Protein AF-A0A0U4ZMV7-F1 (afdb_monomer_lite)

Structure (mmCIF, N/CA/C/O backbone):
data_AF-A0A0U4ZMV7-F1
#
_entry.id   AF-A0A0U4ZMV7-F1
#
loop_
_atom_site.group_PDB
_atom_site.id
_atom_site.type_symbol
_atom_site.label_atom_id
_atom_site.label_alt_id
_atom_site.label_comp_id
_atom_site.label_asym_id
_atom_site.label_entity_id
_atom_site.label_seq_id
_atom_site.pdbx_PDB_ins_code
_atom_site.Cartn_x
_atom_site.Cartn_y
_atom_site.Cartn_z
_atom_site.occupancy
_atom_site.B_iso_or_equiv
_atom_site.auth_seq_id
_atom_site.auth_comp_id
_atom_site.auth_asym_id
_atom_site.auth_atom_id
_atom_site.pdbx_PDB_model_num
ATOM 1 N N . MET A 1 1 ? 33.054 -9.377 -4.885 1.00 59.94 1 MET A N 1
ATOM 2 C CA . MET A 1 1 ? 32.950 -10.654 -5.635 1.00 59.94 1 MET A CA 1
ATOM 3 C C . MET A 1 1 ? 31.831 -10.619 -6.677 1.00 59.94 1 MET A C 1
ATOM 5 O O . MET A 1 1 ? 32.105 -11.011 -7.801 1.00 59.94 1 MET A O 1
ATOM 9 N N . ALA A 1 2 ? 30.635 -10.092 -6.369 1.00 64.12 2 ALA A N 1
ATOM 10 C CA . ALA A 1 2 ? 29.509 -10.010 -7.315 1.00 64.12 2 ALA A CA 1
ATOM 11 C C . ALA A 1 2 ? 29.848 -9.328 -8.661 1.00 64.12 2 ALA A C 1
ATOM 13 O O . ALA A 1 2 ? 29.592 -9.907 -9.713 1.00 64.12 2 ALA A O 1
ATOM 14 N N . GLY A 1 3 ? 30.519 -8.168 -8.651 1.00 66.25 3 GLY A N 1
ATOM 15 C CA . GLY A 1 3 ? 30.880 -7.457 -9.889 1.00 66.25 3 GLY A CA 1
ATOM 16 C C . GLY A 1 3 ? 31.747 -8.262 -10.871 1.00 66.25 3 GLY A C 1
ATOM 17 O O . GLY A 1 3 ? 31.598 -8.126 -12.083 1.00 66.25 3 GLY A O 1
ATOM 18 N N . THR A 1 4 ? 32.615 -9.154 -10.379 1.00 74.06 4 THR A N 1
ATOM 19 C CA . THR A 1 4 ? 33.436 -10.030 -11.236 1.00 74.06 4 THR A CA 1
ATOM 20 C C . THR A 1 4 ? 32.593 -11.108 -11.921 1.00 74.06 4 THR A C 1
ATOM 22 O O . THR A 1 4 ? 32.837 -11.422 -13.085 1.00 74.06 4 THR A O 1
ATOM 25 N N . GLU A 1 5 ? 31.588 -11.651 -11.230 1.00 72.38 5 GLU A N 1
ATOM 26 C CA . GLU A 1 5 ? 30.671 -12.642 -11.805 1.00 72.38 5 GLU A CA 1
ATOM 27 C C . GLU A 1 5 ? 29.707 -12.003 -12.814 1.00 72.38 5 GLU A C 1
ATOM 29 O O . GLU A 1 5 ? 29.521 -12.562 -13.893 1.00 72.38 5 GLU A O 1
ATOM 34 N N . ILE A 1 6 ? 29.194 -10.793 -12.544 1.00 68.62 6 ILE A N 1
ATOM 35 C CA . ILE A 1 6 ? 28.381 -10.023 -13.508 1.00 68.62 6 ILE A CA 1
ATOM 36 C C . ILE A 1 6 ? 29.187 -9.747 -14.782 1.00 68.62 6 ILE A C 1
ATOM 38 O O . ILE A 1 6 ? 28.717 -10.027 -15.884 1.00 68.62 6 ILE A O 1
ATOM 42 N N . ALA A 1 7 ? 30.433 -9.279 -14.649 1.00 72.62 7 ALA A N 1
ATOM 43 C CA . ALA A 1 7 ? 31.303 -9.019 -15.795 1.00 72.62 7 ALA A CA 1
ATOM 44 C C . ALA A 1 7 ? 31.595 -10.293 -16.612 1.00 72.62 7 ALA A C 1
ATOM 46 O O . ALA A 1 7 ? 31.612 -10.260 -17.845 1.00 72.62 7 ALA A O 1
ATOM 47 N N . ARG A 1 8 ? 31.794 -11.440 -15.945 1.00 76.38 8 ARG A N 1
ATOM 48 C CA . ARG A 1 8 ? 31.995 -12.733 -16.618 1.00 76.38 8 ARG A CA 1
ATOM 49 C C . ARG A 1 8 ? 30.725 -13.197 -17.338 1.00 76.38 8 ARG A C 1
ATOM 51 O O . ARG A 1 8 ? 30.817 -13.652 -18.480 1.00 76.38 8 ARG A O 1
ATOM 58 N N . ALA A 1 9 ? 29.561 -13.074 -16.700 1.00 71.50 9 ALA A N 1
ATOM 59 C CA . ALA A 1 9 ? 28.270 -13.408 -17.295 1.00 71.50 9 ALA A CA 1
ATOM 60 C C . ALA A 1 9 ? 27.983 -12.531 -18.523 1.00 71.50 9 ALA A C 1
ATOM 62 O O . ALA A 1 9 ? 27.659 -13.065 -19.582 1.00 71.50 9 ALA A O 1
ATOM 63 N N . GLN A 1 10 ? 28.226 -11.220 -18.427 1.00 72.00 10 GLN A N 1
ATOM 64 C CA . GLN A 1 10 ? 28.140 -10.272 -19.541 1.00 72.00 10 GLN A CA 1
ATOM 65 C C . GLN A 1 10 ? 29.028 -10.692 -20.717 1.00 72.00 10 GLN A C 1
ATOM 67 O O . GLN A 1 10 ? 28.546 -10.785 -21.843 1.00 72.00 10 GLN A O 1
ATOM 72 N N . GLN A 1 11 ? 30.308 -10.998 -20.477 1.00 77.38 11 GLN A N 1
ATOM 73 C CA . GLN A 1 11 ? 31.215 -11.440 -21.544 1.00 77.38 11 GLN A CA 1
ATOM 74 C C . GLN A 1 11 ? 30.748 -12.738 -22.209 1.00 77.38 11 GLN A C 1
ATOM 76 O O . GLN A 1 11 ? 30.879 -12.886 -23.423 1.00 77.38 11 GLN A O 1
ATOM 81 N N . LYS A 1 12 ? 30.218 -13.685 -21.428 1.00 80.06 12 LYS A N 1
ATOM 82 C CA . LYS A 1 12 ? 29.714 -14.955 -21.956 1.00 80.06 12 LYS A CA 1
ATOM 83 C C . LYS A 1 12 ? 28.449 -14.750 -22.793 1.00 80.06 12 LYS A C 1
ATOM 85 O O . LYS A 1 12 ? 28.401 -15.254 -23.908 1.00 80.06 12 LYS A O 1
ATOM 90 N N . LEU A 1 13 ? 27.476 -13.989 -22.290 1.00 74.69 13 LEU A N 1
ATOM 91 C CA . LEU A 1 13 ? 26.235 -13.675 -23.004 1.00 74.69 13 LEU A CA 1
ATOM 92 C C . LEU A 1 13 ? 26.505 -12.919 -24.306 1.00 74.69 13 LEU A C 1
ATOM 94 O O . LEU A 1 13 ? 26.004 -13.312 -25.354 1.00 74.69 13 LEU A O 1
ATOM 98 N N . LEU A 1 14 ? 27.362 -11.895 -24.268 1.00 71.00 14 LEU A N 1
ATOM 99 C CA . LEU A 1 14 ? 27.742 -11.148 -25.469 1.00 71.00 14 LEU A CA 1
ATOM 100 C C . LEU A 1 14 ? 28.413 -12.043 -26.514 1.00 71.00 14 LEU A C 1
ATOM 102 O O . LEU A 1 14 ? 28.106 -11.922 -27.693 1.00 71.00 14 LEU A O 1
ATOM 106 N N . ARG A 1 15 ? 29.290 -12.972 -26.105 1.00 77.19 15 ARG A N 1
ATOM 107 C CA . ARG A 1 15 ? 29.896 -13.935 -27.041 1.00 77.19 15 ARG A CA 1
ATOM 108 C C . ARG A 1 15 ? 28.858 -14.851 -27.681 1.00 77.19 15 ARG A C 1
ATOM 110 O O . ARG A 1 15 ? 28.938 -15.067 -28.883 1.00 77.19 15 ARG A O 1
ATOM 117 N N . LEU A 1 16 ? 27.894 -15.353 -26.907 1.00 76.31 16 LEU A N 1
ATOM 118 C CA . LEU A 1 16 ? 26.813 -16.188 -27.441 1.00 76.31 16 LEU A CA 1
ATOM 119 C C . LEU A 1 16 ? 25.993 -15.426 -28.493 1.00 76.31 16 LEU A C 1
ATOM 121 O O . LEU A 1 16 ? 25.745 -15.961 -29.571 1.00 76.31 16 LEU A O 1
ATOM 125 N N . PHE A 1 17 ? 25.663 -14.156 -28.236 1.00 70.12 17 PHE A N 1
ATOM 126 C CA . PHE A 1 17 ? 24.974 -13.307 -29.214 1.00 70.12 17 PHE A CA 1
ATOM 127 C C . PHE A 1 17 ? 25.817 -13.004 -30.451 1.00 70.12 17 PHE A C 1
ATOM 129 O O . PHE A 1 17 ? 25.339 -13.152 -31.572 1.00 70.12 17 PHE A O 1
ATOM 136 N N . MET A 1 18 ? 27.083 -12.619 -30.270 1.00 70.44 18 MET A N 1
ATOM 137 C CA . MET A 1 18 ? 27.986 -12.320 -31.386 1.00 70.44 18 MET A CA 1
ATOM 138 C C . MET A 1 18 ? 28.230 -13.536 -32.286 1.00 70.44 18 MET A C 1
ATOM 140 O O . MET A 1 18 ? 28.420 -13.373 -33.490 1.00 70.44 18 MET A O 1
ATOM 144 N N . ASN A 1 19 ? 28.210 -14.743 -31.720 1.00 77.31 19 ASN A N 1
ATOM 145 C CA . ASN A 1 19 ? 28.354 -15.986 -32.471 1.00 77.31 19 ASN A CA 1
ATOM 146 C C . ASN A 1 19 ? 27.047 -16.444 -33.146 1.00 77.31 19 ASN A C 1
ATOM 148 O O . ASN A 1 19 ? 27.062 -17.441 -33.866 1.00 77.31 19 ASN A O 1
ATOM 152 N N . GLY A 1 20 ? 25.920 -15.759 -32.911 1.00 65.62 20 GLY A N 1
ATOM 153 C CA . GLY A 1 20 ? 24.594 -16.199 -33.358 1.00 65.62 20 GLY A CA 1
ATOM 154 C C . GLY A 1 20 ? 24.108 -17.479 -32.668 1.00 65.62 20 GLY A C 1
ATOM 155 O O . GLY A 1 20 ? 23.218 -18.149 -33.182 1.00 65.62 20 GLY A O 1
ATOM 156 N N . GLU A 1 21 ? 24.709 -17.837 -31.529 1.00 72.06 21 GLU A N 1
ATOM 157 C CA . GLU A 1 21 ? 24.388 -19.033 -30.738 1.00 72.06 21 GLU A CA 1
ATOM 158 C C . GLU A 1 21 ? 23.229 -18.797 -29.754 1.00 72.06 21 GLU A C 1
ATOM 160 O O . GLU A 1 21 ? 22.697 -19.755 -29.200 1.00 72.06 21 GLU A O 1
ATOM 165 N N . GLY A 1 22 ? 22.833 -17.538 -29.544 1.00 65.19 22 GLY A N 1
ATOM 166 C CA . GLY A 1 22 ? 21.547 -17.162 -28.958 1.00 65.19 22 GLY A CA 1
ATOM 167 C C . GLY A 1 22 ? 20.811 -16.257 -29.937 1.00 65.19 22 GLY A C 1
ATOM 168 O O . GLY A 1 22 ? 21.339 -15.210 -30.322 1.00 65.19 22 GLY A O 1
ATOM 169 N N . ALA A 1 23 ? 19.624 -16.656 -30.386 1.00 61.84 23 ALA A N 1
ATOM 170 C CA . ALA A 1 23 ? 18.818 -15.792 -31.230 1.00 61.84 23 ALA A CA 1
ATOM 171 C C . ALA A 1 23 ? 18.223 -14.667 -30.375 1.00 61.84 23 ALA A C 1
ATOM 173 O O . ALA A 1 23 ? 17.759 -14.872 -29.259 1.00 61.84 23 ALA A O 1
ATOM 174 N N . TYR A 1 24 ? 18.162 -13.464 -30.939 1.00 62.97 24 TYR A N 1
ATOM 175 C CA . TYR A 1 24 ? 17.459 -12.307 -30.370 1.00 62.97 24 TYR A CA 1
ATOM 176 C C . TYR A 1 24 ? 15.945 -12.548 -30.165 1.00 62.97 24 TYR A C 1
ATOM 178 O O . TYR A 1 24 ? 15.270 -11.714 -29.569 1.00 62.97 24 TYR A O 1
ATOM 186 N N . LEU A 1 25 ? 15.423 -13.677 -30.664 1.00 65.75 25 LEU A N 1
ATOM 187 C CA . LEU A 1 25 ? 14.038 -14.145 -30.535 1.00 65.75 25 LEU A CA 1
ATOM 188 C C . LEU A 1 25 ? 13.902 -15.381 -29.638 1.00 65.75 25 LEU A C 1
ATOM 190 O O . LEU A 1 25 ? 12.805 -15.932 -29.544 1.00 65.75 25 LEU A O 1
ATOM 194 N N . ASP A 1 26 ? 14.995 -15.866 -29.043 1.00 75.56 26 ASP A N 1
ATOM 195 C CA . ASP A 1 26 ? 14.918 -17.026 -28.167 1.00 75.56 26 ASP A CA 1
ATOM 196 C C . ASP A 1 26 ? 14.161 -16.641 -26.896 1.00 75.56 26 ASP A C 1
ATOM 198 O O . ASP A 1 26 ? 14.609 -15.818 -26.093 1.00 75.56 26 ASP A O 1
ATOM 202 N N . ASN A 1 27 ? 13.005 -17.274 -26.732 1.00 82.94 27 ASN A N 1
ATOM 203 C CA . ASN A 1 27 ? 12.172 -17.165 -25.550 1.00 82.94 27 ASN A CA 1
ATOM 204 C C . ASN A 1 27 ? 12.283 -18.456 -24.742 1.00 82.94 27 ASN A C 1
ATOM 206 O O . ASN A 1 27 ? 12.289 -19.561 -25.292 1.00 82.94 27 ASN A O 1
ATOM 210 N N . LEU A 1 28 ? 12.333 -18.319 -23.420 1.00 85.94 28 LEU A N 1
ATOM 211 C CA . LEU A 1 28 ? 12.165 -19.442 -22.506 1.00 85.94 28 LEU A CA 1
ATOM 212 C C . LEU A 1 28 ? 10.735 -20.014 -22.611 1.00 85.94 28 LEU A C 1
ATOM 214 O O . LEU A 1 28 ? 9.844 -19.355 -23.154 1.00 85.94 28 LEU A O 1
ATOM 218 N N . PRO A 1 29 ? 10.466 -21.228 -22.085 1.00 86.88 29 PRO A N 1
ATOM 219 C CA . PRO A 1 29 ? 9.129 -21.829 -22.137 1.00 86.88 29 PRO A CA 1
ATOM 220 C C . PRO A 1 29 ? 8.013 -20.971 -21.520 1.00 86.88 29 PRO A C 1
ATOM 222 O O . PRO A 1 29 ? 6.856 -21.114 -21.901 1.00 86.88 29 PRO A O 1
ATOM 225 N N . ASP A 1 30 ? 8.350 -20.080 -20.585 1.00 85.75 30 ASP A N 1
ATOM 226 C CA . ASP A 1 30 ? 7.432 -19.123 -19.961 1.00 85.75 30 ASP A CA 1
ATOM 227 C C . ASP A 1 30 ? 7.349 -17.780 -20.715 1.00 85.75 30 ASP A C 1
ATOM 229 O O . ASP A 1 30 ? 6.777 -16.811 -20.214 1.00 85.75 30 ASP A O 1
ATOM 233 N N . GLY A 1 31 ? 7.910 -17.704 -21.920 1.00 90.38 31 GLY A N 1
ATOM 234 C CA . GLY A 1 31 ? 7.920 -16.511 -22.759 1.00 90.38 31 GLY A CA 1
ATOM 235 C C . GLY A 1 31 ? 8.938 -15.449 -22.344 1.00 90.38 31 GLY A C 1
ATOM 236 O O . GLY A 1 31 ? 8.977 -14.402 -22.983 1.00 90.38 31 GLY A O 1
ATOM 237 N N . ASN A 1 32 ? 9.758 -15.670 -21.309 1.00 90.94 32 ASN A N 1
ATOM 238 C CA . ASN A 1 32 ? 10.789 -14.699 -20.954 1.00 90.94 32 ASN A CA 1
ATOM 239 C C . ASN A 1 32 ? 11.847 -14.601 -22.053 1.00 90.94 32 ASN A C 1
ATOM 241 O O . ASN A 1 32 ? 12.420 -15.602 -22.488 1.00 90.94 32 ASN A O 1
ATOM 245 N N . THR A 1 33 ? 12.147 -13.367 -22.434 1.00 91.19 33 THR A N 1
ATOM 246 C CA . THR A 1 33 ? 13.313 -13.027 -23.254 1.00 91.19 33 THR A CA 1
ATOM 247 C C . THR A 1 33 ? 14.563 -12.932 -22.382 1.00 91.19 33 THR A C 1
ATOM 249 O O . THR A 1 33 ? 14.485 -12.858 -21.151 1.00 91.19 33 THR A O 1
ATOM 252 N N . ILE A 1 34 ? 15.738 -12.813 -23.001 1.00 88.88 34 ILE A N 1
ATOM 253 C CA . ILE A 1 34 ? 16.963 -12.555 -22.237 1.00 88.88 34 ILE A CA 1
ATOM 254 C C . ILE A 1 34 ? 16.915 -11.245 -21.435 1.00 88.88 34 ILE A C 1
ATOM 256 O O . ILE A 1 34 ? 17.522 -11.168 -20.370 1.00 88.88 34 ILE A O 1
ATOM 260 N N . LEU A 1 35 ? 16.194 -10.221 -21.914 1.00 91.69 35 LEU A N 1
ATOM 261 C CA . LEU A 1 35 ? 16.060 -8.956 -21.189 1.00 91.69 35 LEU A CA 1
ATOM 262 C C . LEU A 1 35 ? 15.261 -9.150 -19.898 1.00 91.69 35 LEU A C 1
ATOM 264 O O . LEU A 1 35 ? 15.650 -8.593 -18.877 1.00 91.69 35 LEU A O 1
ATOM 268 N N . HIS A 1 36 ? 14.224 -9.996 -19.906 1.00 92.69 36 HIS A N 1
ATOM 269 C CA . HIS A 1 36 ? 13.505 -10.354 -18.680 1.00 92.69 36 HIS A CA 1
ATOM 270 C C . HIS A 1 36 ? 14.443 -11.016 -17.669 1.00 92.69 36 HIS A C 1
ATOM 272 O O . HIS A 1 36 ? 14.460 -10.639 -16.501 1.00 92.69 36 HIS A O 1
ATOM 278 N N . GLU A 1 37 ? 15.259 -11.972 -18.117 1.00 89.94 37 GLU A N 1
ATOM 279 C CA . GLU A 1 37 ? 16.184 -12.686 -17.234 1.00 89.94 37 GLU A CA 1
ATOM 280 C C . GLU A 1 37 ? 17.283 -11.770 -16.680 1.00 89.94 37 GLU A C 1
ATOM 282 O O . GLU A 1 37 ? 17.572 -11.814 -15.486 1.00 89.94 37 GLU A O 1
ATOM 287 N N . ILE A 1 38 ? 17.856 -10.890 -17.510 1.00 89.44 38 ILE A N 1
ATOM 288 C CA . ILE A 1 38 ? 18.856 -9.910 -17.062 1.00 89.44 38 ILE A CA 1
ATOM 289 C C . ILE A 1 38 ? 18.246 -8.930 -16.055 1.00 89.44 38 ILE A C 1
ATOM 291 O O . ILE A 1 38 ? 18.909 -8.608 -15.067 1.00 89.44 38 ILE A O 1
ATOM 295 N N . VAL A 1 39 ? 17.006 -8.477 -16.274 1.00 90.44 39 VAL A N 1
ATOM 296 C CA . VAL A 1 39 ? 16.291 -7.620 -15.317 1.00 90.4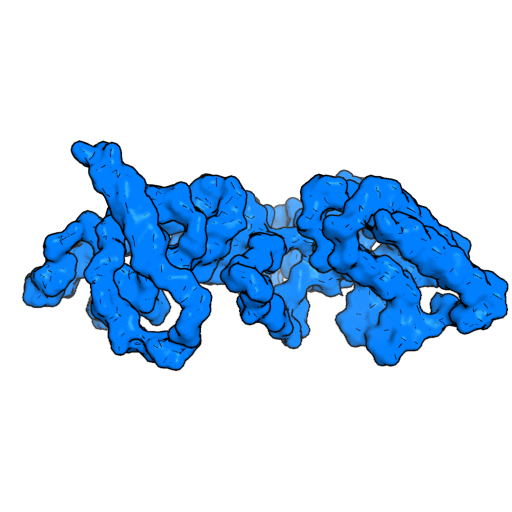4 39 VAL A CA 1
ATOM 297 C C . VAL A 1 39 ? 16.061 -8.358 -13.992 1.00 90.44 39 VAL A C 1
ATOM 299 O O . VAL A 1 39 ? 16.364 -7.827 -12.925 1.00 90.44 39 VAL A O 1
ATOM 302 N N . ARG A 1 40 ? 15.624 -9.624 -14.032 1.00 87.44 40 ARG A N 1
ATOM 303 C CA . ARG A 1 40 ? 15.393 -10.437 -12.822 1.00 87.44 40 ARG A CA 1
ATOM 304 C C . ARG A 1 40 ? 16.626 -10.614 -11.949 1.00 87.44 40 ARG A C 1
ATOM 306 O O . ARG A 1 40 ? 16.481 -10.837 -10.749 1.00 87.44 40 ARG A O 1
ATOM 313 N N . TRP A 1 41 ? 17.835 -10.486 -12.496 1.00 86.31 41 TRP A N 1
ATOM 314 C CA . TRP A 1 41 ? 19.060 -10.549 -11.693 1.00 86.31 41 TRP A CA 1
ATOM 315 C C . TRP A 1 41 ? 19.132 -9.463 -10.611 1.00 86.31 41 TRP A C 1
ATOM 317 O O . TRP A 1 41 ? 19.898 -9.628 -9.659 1.00 86.31 41 TRP A O 1
ATOM 327 N N . GLN A 1 42 ? 18.295 -8.420 -10.687 1.00 82.81 42 GLN A N 1
ATOM 328 C CA . GLN A 1 42 ? 18.107 -7.436 -9.620 1.00 82.81 42 GLN A CA 1
ATOM 329 C C . GLN A 1 42 ? 17.717 -8.068 -8.272 1.00 82.81 42 GLN A C 1
ATOM 331 O O . GLN A 1 42 ? 18.031 -7.499 -7.229 1.00 82.81 42 GLN A O 1
ATOM 336 N N . VAL A 1 43 ? 17.139 -9.276 -8.241 1.00 75.94 43 VAL A N 1
ATOM 337 C CA . VAL A 1 43 ? 16.889 -10.016 -6.986 1.00 75.94 43 VAL A CA 1
ATOM 338 C C . VAL A 1 43 ? 18.161 -10.203 -6.144 1.00 75.94 43 VAL A C 1
ATOM 340 O O . VAL A 1 43 ? 18.121 -10.224 -4.913 1.00 75.94 43 VAL A O 1
ATOM 343 N N . TYR A 1 44 ? 19.324 -10.274 -6.795 1.00 79.50 44 TYR A N 1
ATOM 344 C CA . TYR A 1 44 ? 20.626 -10.437 -6.146 1.00 79.50 44 TYR A CA 1
ATOM 345 C C . TYR A 1 44 ? 21.307 -9.101 -5.813 1.00 79.50 44 TYR A C 1
ATOM 347 O O . TYR A 1 44 ? 22.443 -9.088 -5.332 1.00 79.50 44 TYR A O 1
ATOM 355 N N . SER A 1 45 ? 20.634 -7.975 -6.060 1.00 76.50 45 SER A N 1
ATOM 356 C CA . SER A 1 45 ? 21.234 -6.640 -5.992 1.00 76.50 45 SER A CA 1
ATOM 357 C C . SER A 1 45 ? 21.543 -6.140 -4.579 1.00 76.50 45 SER A C 1
ATOM 359 O O . SER A 1 45 ? 22.403 -5.279 -4.390 1.00 76.50 45 SER A O 1
ATOM 361 N N . HIS A 1 46 ? 20.949 -6.754 -3.558 1.00 71.81 46 HIS A N 1
ATOM 362 C CA . HIS A 1 46 ? 21.303 -6.522 -2.157 1.00 71.81 46 HIS A CA 1
ATOM 363 C C . HIS A 1 46 ? 22.765 -6.900 -1.827 1.00 71.81 46 HIS A C 1
ATOM 365 O O . HIS A 1 46 ? 23.301 -6.478 -0.806 1.00 71.81 46 HIS A O 1
ATOM 371 N N . HIS A 1 47 ? 23.439 -7.667 -2.693 1.00 78.12 47 HIS A N 1
ATOM 372 C CA . HIS A 1 47 ? 24.871 -7.978 -2.593 1.00 78.12 47 HIS A CA 1
ATOM 373 C C . HIS A 1 47 ? 25.763 -7.117 -3.500 1.00 78.12 47 HIS A C 1
ATOM 375 O O . HIS A 1 47 ? 26.976 -7.343 -3.575 1.00 78.12 47 HIS A O 1
ATOM 381 N N . TRP A 1 48 ? 25.176 -6.191 -4.255 1.00 82.06 48 TRP A N 1
ATOM 382 C CA . TRP A 1 48 ? 25.881 -5.407 -5.259 1.00 82.06 48 TRP A CA 1
ATOM 383 C C . TRP A 1 48 ? 26.411 -4.110 -4.658 1.00 82.06 48 TRP A C 1
ATOM 385 O O . TRP A 1 48 ? 25.719 -3.404 -3.929 1.00 82.06 48 TRP A O 1
ATOM 395 N N . ASP A 1 49 ? 27.655 -3.785 -5.000 1.00 85.62 49 ASP A N 1
ATOM 396 C CA . ASP A 1 49 ? 28.220 -2.459 -4.766 1.00 85.62 49 ASP A CA 1
ATOM 397 C C . ASP A 1 49 ? 27.826 -1.491 -5.897 1.00 85.62 49 ASP A C 1
ATOM 399 O O . ASP A 1 49 ? 27.284 -1.892 -6.932 1.00 85.62 49 ASP A O 1
ATOM 403 N N . ASN A 1 50 ? 28.128 -0.201 -5.731 1.00 85.25 50 ASN A N 1
ATOM 404 C CA . ASN A 1 50 ? 27.821 0.822 -6.741 1.00 85.25 50 ASN A CA 1
ATOM 405 C C . ASN A 1 50 ? 28.419 0.491 -8.122 1.00 85.25 50 ASN A C 1
ATOM 407 O O . ASN A 1 50 ? 27.801 0.759 -9.150 1.00 85.25 50 ASN A O 1
ATOM 411 N N . ASN A 1 51 ? 29.602 -0.131 -8.162 1.00 87.81 51 ASN A N 1
ATOM 412 C CA . ASN A 1 51 ? 30.239 -0.533 -9.417 1.00 87.81 51 ASN A CA 1
ATOM 413 C C . ASN A 1 51 ? 29.454 -1.646 -10.121 1.00 87.81 51 ASN A C 1
ATOM 415 O O . ASN A 1 51 ? 29.321 -1.629 -11.342 1.00 87.81 51 ASN A O 1
ATOM 419 N N . SER A 1 52 ? 28.915 -2.599 -9.364 1.00 87.62 52 SER A N 1
ATOM 420 C CA . SER A 1 52 ? 28.095 -3.693 -9.887 1.00 87.62 52 SER A CA 1
ATOM 421 C C . SER A 1 52 ? 26.814 -3.164 -10.543 1.00 87.62 52 SER A C 1
ATOM 423 O O . SER A 1 52 ? 26.457 -3.634 -11.620 1.00 87.62 52 SER A O 1
ATOM 425 N N . TRP A 1 53 ? 26.193 -2.124 -9.977 1.00 86.88 53 TRP A N 1
ATOM 426 C CA . TRP A 1 53 ? 25.049 -1.433 -10.588 1.00 86.88 53 TRP A CA 1
ATOM 427 C C . TRP A 1 53 ? 25.394 -0.738 -11.905 1.00 86.88 53 TRP A C 1
ATOM 429 O O . TRP A 1 53 ? 24.663 -0.873 -12.886 1.00 86.88 53 TRP A O 1
ATOM 439 N N . VAL A 1 54 ? 26.533 -0.042 -11.960 1.00 89.31 54 VAL A N 1
ATOM 440 C CA . VAL A 1 54 ? 27.020 0.591 -13.198 1.00 89.31 54 VAL A CA 1
ATOM 441 C C . VAL A 1 54 ? 27.274 -0.458 -14.283 1.00 89.31 54 VAL A C 1
ATOM 443 O O . VAL A 1 54 ? 26.876 -0.264 -15.433 1.00 89.31 54 VAL A O 1
ATOM 446 N N . LEU A 1 55 ? 27.899 -1.583 -13.925 1.00 88.75 55 LEU A N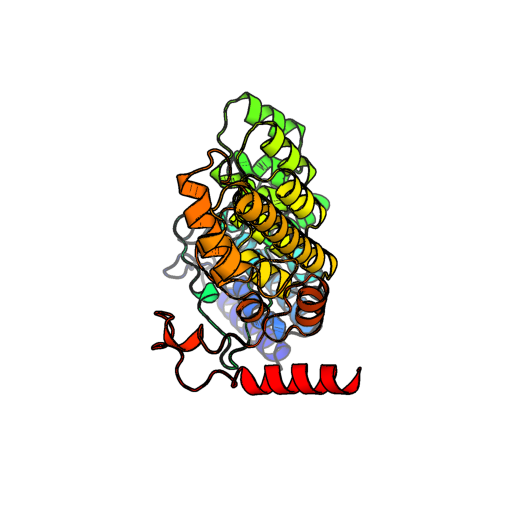 1
ATOM 447 C CA . LEU A 1 55 ? 28.141 -2.693 -14.850 1.00 88.75 55 LEU A CA 1
ATOM 448 C C . LEU A 1 55 ? 26.833 -3.324 -15.337 1.00 88.75 55 LEU A C 1
ATOM 450 O O . LEU A 1 55 ? 26.697 -3.586 -16.530 1.00 88.75 55 LEU A O 1
ATOM 454 N N . TRP A 1 56 ? 25.867 -3.532 -14.442 1.00 89.06 56 TRP A N 1
ATOM 455 C CA . TRP A 1 56 ? 24.571 -4.111 -14.785 1.00 89.06 56 TRP A CA 1
ATOM 456 C C . TRP A 1 56 ? 23.761 -3.209 -15.724 1.00 89.06 56 TRP A C 1
ATOM 458 O O . TRP A 1 56 ? 23.324 -3.664 -16.781 1.00 89.06 56 TRP A O 1
ATOM 468 N N . ARG A 1 57 ? 23.668 -1.906 -15.428 1.00 92.00 57 ARG A N 1
ATOM 469 C CA . ARG A 1 57 ? 23.083 -0.925 -16.356 1.00 92.00 57 ARG A CA 1
ATOM 470 C C . ARG A 1 57 ? 23.804 -0.931 -17.707 1.00 92.00 57 ARG A C 1
ATOM 472 O O . ARG A 1 57 ? 23.164 -0.916 -18.755 1.00 92.00 57 ARG A O 1
ATOM 479 N N . GLY A 1 58 ? 25.139 -0.983 -17.700 1.00 91.94 58 GLY A N 1
ATOM 480 C CA . GLY A 1 58 ? 25.948 -1.054 -18.920 1.00 91.94 58 GLY A CA 1
ATOM 481 C C . GLY A 1 58 ? 25.673 -2.308 -19.757 1.00 91.94 58 GLY A C 1
ATOM 482 O O . GLY A 1 58 ? 25.611 -2.226 -20.986 1.00 91.94 58 GLY A O 1
ATOM 483 N N . LEU A 1 59 ? 25.457 -3.456 -19.108 1.00 89.69 59 LEU A N 1
ATOM 484 C CA . LEU A 1 59 ? 25.025 -4.693 -19.759 1.00 89.69 59 LEU A CA 1
ATOM 485 C C . LEU A 1 59 ? 23.668 -4.501 -20.448 1.00 89.69 59 LEU A C 1
ATOM 487 O O . LEU A 1 59 ? 23.567 -4.804 -21.633 1.00 89.69 59 LEU A O 1
ATOM 491 N N . ILE A 1 60 ? 22.667 -3.953 -19.752 1.00 91.88 60 ILE A N 1
ATOM 492 C CA . ILE A 1 60 ? 21.332 -3.702 -20.324 1.00 91.88 60 ILE A CA 1
ATOM 493 C C . ILE A 1 60 ? 21.426 -2.776 -21.539 1.00 91.88 60 ILE A C 1
ATOM 495 O O . ILE A 1 60 ? 20.943 -3.136 -22.609 1.00 91.88 60 ILE A O 1
ATOM 499 N N . LYS A 1 61 ? 22.141 -1.648 -21.433 1.00 93.81 61 LYS A N 1
ATOM 500 C CA . LYS A 1 61 ? 22.360 -0.742 -22.576 1.00 93.81 61 LYS A CA 1
ATOM 501 C C . LYS A 1 61 ? 22.998 -1.441 -23.768 1.00 93.81 61 LYS A C 1
ATOM 503 O O . LYS A 1 61 ? 22.597 -1.206 -24.901 1.00 93.81 61 LYS A O 1
ATOM 508 N N . THR A 1 62 ? 23.984 -2.300 -23.517 1.00 90.19 62 THR A N 1
ATOM 509 C CA . THR A 1 62 ? 24.631 -3.063 -24.589 1.00 90.19 62 THR A CA 1
ATOM 510 C C . THR A 1 62 ? 23.628 -4.005 -25.257 1.00 90.19 62 THR A C 1
ATOM 512 O O . THR A 1 62 ? 23.596 -4.085 -26.478 1.00 90.19 62 THR A O 1
ATOM 515 N N . MET A 1 63 ? 22.782 -4.685 -24.478 1.00 88.25 63 MET A N 1
ATOM 516 C CA . MET A 1 63 ? 21.752 -5.587 -25.003 1.00 88.25 63 MET A CA 1
ATOM 517 C C . MET A 1 63 ? 20.724 -4.846 -25.867 1.00 88.25 63 MET A C 1
ATOM 519 O O . MET A 1 63 ? 20.446 -5.278 -26.985 1.00 88.25 63 MET A O 1
ATOM 523 N N . LEU A 1 64 ? 20.240 -3.692 -25.408 1.00 91.50 64 LEU A N 1
ATOM 524 C CA . LEU A 1 64 ? 19.354 -2.816 -26.182 1.00 91.50 64 LEU A CA 1
ATOM 525 C C . LEU A 1 64 ? 20.009 -2.390 -27.510 1.00 91.50 64 LEU A C 1
ATOM 527 O O . LEU A 1 64 ? 19.465 -2.613 -28.588 1.00 91.50 64 LEU A O 1
ATOM 531 N N . GLN A 1 65 ? 21.269 -1.941 -27.466 1.00 90.50 65 GLN A N 1
ATOM 532 C CA . GLN A 1 65 ? 22.042 -1.560 -28.660 1.00 90.50 65 GLN A CA 1
ATOM 533 C C . GLN A 1 65 ? 22.274 -2.705 -29.658 1.00 90.50 65 GLN A C 1
ATOM 535 O O . GLN A 1 65 ? 22.510 -2.445 -30.839 1.00 90.50 65 GLN A O 1
ATOM 540 N N . THR A 1 66 ? 22.220 -3.967 -29.217 1.00 85.25 66 THR A N 1
ATOM 541 C CA . THR A 1 66 ? 22.295 -5.134 -30.115 1.00 85.25 66 THR A CA 1
ATOM 542 C C . THR A 1 66 ? 20.975 -5.451 -30.827 1.00 85.25 66 THR A C 1
ATOM 544 O O . THR A 1 66 ? 20.943 -6.357 -31.657 1.00 85.25 66 THR A O 1
ATOM 547 N N . GLY A 1 67 ? 19.907 -4.694 -30.552 1.00 85.94 67 GLY A N 1
ATOM 548 C CA . GLY A 1 67 ? 18.594 -4.839 -31.183 1.00 85.94 67 GLY A CA 1
ATOM 549 C C . GLY A 1 67 ? 17.631 -5.765 -30.437 1.00 85.94 67 GLY A C 1
ATOM 550 O O . GLY A 1 67 ? 16.628 -6.185 -31.015 1.00 85.94 67 GLY A O 1
ATOM 551 N N . LEU A 1 68 ? 17.919 -6.109 -29.177 1.00 88.38 68 LEU A N 1
ATOM 552 C CA . LEU A 1 68 ? 16.966 -6.829 -28.332 1.00 88.38 68 LEU A CA 1
ATOM 553 C C . LEU A 1 68 ? 15.805 -5.908 -27.976 1.00 88.38 68 LEU A C 1
ATOM 555 O O . LEU A 1 68 ? 16.015 -4.828 -27.436 1.00 88.38 68 LEU A O 1
ATOM 559 N N . SER A 1 69 ? 14.583 -6.356 -28.250 1.00 90.19 69 SER A N 1
ATOM 560 C CA . SER A 1 69 ? 13.414 -5.508 -28.056 1.00 90.19 69 SER A CA 1
ATOM 561 C C . SER A 1 69 ? 12.924 -5.524 -26.601 1.00 90.19 69 SER A C 1
ATOM 563 O O . SER A 1 69 ? 12.597 -6.600 -26.087 1.00 90.19 69 SER A O 1
ATOM 565 N N . PRO A 1 70 ? 12.811 -4.358 -25.939 1.00 93.50 70 PRO A N 1
ATOM 566 C CA . PRO A 1 70 ? 12.264 -4.250 -24.585 1.00 93.50 70 PRO A CA 1
ATOM 567 C C . PRO A 1 70 ? 10.726 -4.277 -24.536 1.00 93.50 70 PRO A C 1
ATOM 569 O O . PRO A 1 70 ? 10.158 -4.177 -23.455 1.00 93.50 70 PRO A O 1
ATOM 572 N N . ASN A 1 71 ? 10.036 -4.398 -25.675 1.00 93.19 71 ASN A N 1
ATOM 573 C CA . ASN A 1 71 ? 8.570 -4.349 -25.745 1.00 93.19 71 ASN A CA 1
ATOM 574 C C . ASN A 1 71 ? 7.888 -5.725 -25.705 1.00 93.19 71 ASN A C 1
ATOM 576 O O . ASN A 1 71 ? 6.664 -5.812 -25.764 1.00 93.19 71 ASN A O 1
ATOM 580 N N . GLN A 1 72 ? 8.660 -6.810 -25.665 1.00 92.44 72 GLN A N 1
ATOM 581 C CA . GLN A 1 72 ? 8.087 -8.148 -25.663 1.00 92.44 72 GLN A CA 1
ATOM 582 C C . GLN A 1 72 ? 7.530 -8.479 -24.283 1.00 92.44 72 GLN A C 1
ATOM 584 O O . GLN A 1 72 ? 8.200 -8.264 -23.276 1.00 92.44 72 GLN A O 1
ATOM 589 N N . THR A 1 73 ? 6.330 -9.049 -24.252 1.00 94.25 73 THR A N 1
ATOM 590 C CA . THR A 1 73 ? 5.720 -9.575 -23.032 1.00 94.25 73 THR A CA 1
ATOM 591 C C . THR A 1 73 ? 5.991 -11.068 -22.890 1.00 94.25 73 THR A C 1
ATOM 593 O O . THR A 1 73 ? 5.883 -11.811 -23.870 1.00 94.25 73 THR A O 1
ATOM 596 N N . ASN A 1 74 ? 6.254 -11.532 -21.671 1.00 93.00 74 ASN A N 1
ATOM 597 C CA . ASN A 1 74 ? 6.292 -12.963 -21.367 1.00 93.00 74 ASN A CA 1
ATOM 598 C C . ASN A 1 74 ? 4.880 -13.592 -21.309 1.00 93.00 74 ASN A C 1
ATOM 600 O O . ASN A 1 74 ? 3.871 -12.927 -21.548 1.00 93.00 74 ASN A O 1
ATOM 604 N N . SER A 1 75 ? 4.781 -14.883 -20.967 1.00 91.69 75 SER A N 1
ATOM 605 C CA . SER A 1 75 ? 3.487 -15.590 -20.872 1.00 91.69 75 SER A CA 1
ATOM 606 C C . SER A 1 75 ? 2.549 -15.050 -19.784 1.00 91.69 75 SER A C 1
ATOM 608 O O . SER A 1 75 ? 1.348 -15.316 -19.827 1.00 91.69 75 SER A O 1
ATOM 610 N N . TYR A 1 76 ? 3.070 -14.259 -18.843 1.00 89.12 76 TYR A N 1
ATOM 611 C CA . TYR A 1 76 ? 2.284 -13.568 -17.820 1.00 89.12 76 TYR A CA 1
ATOM 612 C C . TYR A 1 76 ? 1.810 -12.180 -18.279 1.00 89.12 76 TYR A C 1
ATOM 614 O O . TYR A 1 76 ? 1.034 -11.536 -17.573 1.00 89.12 76 TYR A O 1
ATOM 622 N N . GLY A 1 77 ? 2.240 -11.719 -19.456 1.00 91.06 77 GLY A N 1
ATOM 623 C CA . GLY A 1 77 ? 1.948 -10.383 -19.968 1.00 91.06 77 GLY A CA 1
ATOM 624 C C . GLY A 1 77 ? 2.855 -9.288 -19.402 1.00 91.06 77 GLY A C 1
ATOM 625 O O . GLY A 1 77 ? 2.539 -8.123 -19.588 1.00 91.06 77 GLY A O 1
ATOM 626 N N . ALA A 1 78 ? 3.942 -9.639 -18.706 1.00 91.75 78 ALA A N 1
ATOM 627 C CA . ALA A 1 78 ? 4.894 -8.668 -18.168 1.00 91.75 78 ALA A CA 1
ATOM 628 C C . ALA A 1 78 ? 5.993 -8.362 -19.191 1.00 91.75 78 ALA A C 1
ATOM 630 O O . ALA A 1 78 ? 6.479 -9.288 -19.840 1.00 91.75 78 ALA A O 1
ATOM 631 N N . THR A 1 79 ? 6.393 -7.098 -19.306 1.00 94.06 79 THR A N 1
ATOM 632 C CA . THR A 1 79 ? 7.579 -6.646 -20.051 1.00 94.06 79 THR A CA 1
ATOM 633 C C . THR A 1 79 ? 8.823 -6.650 -19.147 1.00 94.06 79 THR A C 1
ATOM 635 O O . THR A 1 79 ? 8.708 -6.758 -17.920 1.00 94.06 79 THR A O 1
ATOM 638 N N . PRO A 1 80 ? 10.043 -6.475 -19.692 1.00 93.81 80 PRO A N 1
ATOM 639 C CA . PRO A 1 80 ? 11.230 -6.255 -18.871 1.00 93.81 80 PRO A CA 1
ATOM 640 C C . PRO A 1 80 ? 11.107 -5.037 -17.943 1.00 93.81 80 PRO A C 1
ATOM 642 O O . PRO A 1 80 ? 11.637 -5.076 -16.838 1.00 93.81 80 PRO A O 1
ATOM 645 N N . ALA A 1 81 ? 10.399 -3.978 -18.355 1.00 92.44 81 ALA A N 1
ATOM 646 C CA . ALA A 1 81 ? 10.194 -2.792 -17.522 1.00 92.44 81 ALA A CA 1
ATOM 647 C C . ALA A 1 81 ? 9.297 -3.093 -16.309 1.00 92.44 81 ALA A C 1
ATOM 649 O O . ALA A 1 81 ? 9.590 -2.629 -15.209 1.00 92.44 81 ALA A O 1
ATOM 650 N N . ASP A 1 82 ? 8.269 -3.932 -16.477 1.00 90.88 82 ASP A N 1
ATOM 651 C CA . ASP A 1 82 ? 7.384 -4.347 -15.379 1.00 90.88 82 ASP A CA 1
ATOM 652 C C . ASP A 1 82 ? 8.156 -5.059 -14.260 1.00 90.88 82 ASP A C 1
ATOM 654 O O . ASP A 1 82 ? 7.889 -4.869 -13.074 1.00 90.88 82 ASP A O 1
ATOM 658 N N . LEU A 1 83 ? 9.169 -5.854 -14.625 1.00 88.94 83 LEU A N 1
ATOM 659 C CA . LEU A 1 83 ? 9.943 -6.642 -13.665 1.00 88.94 83 LEU A CA 1
ATOM 660 C C . LEU A 1 83 ? 10.866 -5.806 -12.766 1.00 88.94 83 LEU A C 1
ATOM 662 O O . LEU A 1 83 ? 11.270 -6.289 -11.707 1.00 88.94 83 LEU A O 1
ATOM 666 N N . MET A 1 84 ? 11.174 -4.566 -13.148 1.00 87.12 84 MET A N 1
ATOM 667 C CA . MET A 1 84 ? 12.012 -3.663 -12.349 1.00 87.12 84 MET A CA 1
ATOM 668 C C . MET A 1 84 ? 11.337 -3.232 -11.039 1.00 87.12 84 MET A C 1
ATOM 670 O O . MET A 1 84 ? 12.015 -2.856 -10.079 1.00 87.12 84 MET A O 1
ATOM 674 N N . VAL A 1 85 ? 10.003 -3.307 -10.981 1.00 81.00 85 VAL A N 1
ATOM 675 C CA . VAL A 1 85 ? 9.203 -2.892 -9.823 1.00 81.00 85 VAL A CA 1
ATOM 676 C C . VAL A 1 85 ? 9.428 -3.800 -8.618 1.00 81.00 85 VAL A C 1
ATOM 678 O O . VAL A 1 85 ? 9.532 -3.313 -7.493 1.00 81.00 85 VAL A O 1
ATOM 681 N N . TYR A 1 86 ? 9.556 -5.112 -8.845 1.00 74.56 86 TYR A N 1
ATOM 682 C CA . TYR A 1 86 ? 9.641 -6.116 -7.777 1.00 74.56 86 TYR A CA 1
ATOM 683 C C . TYR A 1 86 ? 10.813 -5.905 -6.811 1.00 74.56 86 TYR A C 1
ATOM 685 O O . TYR A 1 86 ? 10.809 -6.457 -5.714 1.00 74.56 86 TYR A O 1
ATOM 693 N N . TYR A 1 87 ? 11.819 -5.128 -7.212 1.00 70.75 87 TYR A N 1
ATOM 694 C CA . TYR A 1 87 ? 13.064 -4.965 -6.470 1.00 70.75 87 TYR A CA 1
ATOM 695 C C . TYR A 1 87 ? 13.454 -3.489 -6.281 1.00 70.75 87 TYR A C 1
ATOM 697 O O . TYR A 1 87 ? 14.632 -3.184 -6.084 1.00 70.75 87 TYR A O 1
ATOM 705 N N . PHE A 1 88 ? 12.485 -2.566 -6.346 1.00 73.12 88 PHE A N 1
ATOM 706 C CA . PHE A 1 88 ? 12.702 -1.124 -6.133 1.00 73.12 88 PHE A CA 1
ATOM 707 C C . PHE A 1 88 ? 12.956 -0.732 -4.656 1.00 73.12 88 PHE A C 1
ATOM 709 O O . PHE A 1 88 ? 13.284 0.416 -4.353 1.00 73.12 88 PHE A O 1
ATOM 716 N N . ASP A 1 89 ? 12.863 -1.691 -3.734 1.00 66.81 89 ASP A N 1
ATOM 717 C CA . ASP A 1 89 ? 12.926 -1.526 -2.274 1.00 66.81 89 ASP A CA 1
ATOM 718 C C . ASP A 1 89 ? 14.335 -1.272 -1.698 1.00 66.81 89 ASP A C 1
ATOM 720 O O . ASP A 1 89 ? 14.781 -1.921 -0.755 1.00 66.81 89 ASP A O 1
ATOM 724 N N . ASN A 1 90 ? 15.121 -0.361 -2.267 1.00 59.28 90 ASN A N 1
ATOM 725 C CA . ASN A 1 90 ? 16.394 -0.019 -1.635 1.00 59.28 90 ASN A CA 1
ATOM 726 C C . ASN A 1 90 ? 16.737 1.445 -1.860 1.00 59.28 90 ASN A C 1
ATOM 728 O O . ASN A 1 90 ? 17.113 1.848 -2.960 1.00 59.28 90 ASN A O 1
ATOM 732 N N . THR A 1 91 ? 16.624 2.251 -0.804 1.00 64.94 91 THR A N 1
ATOM 733 C CA . THR A 1 91 ? 16.840 3.711 -0.810 1.00 64.94 91 THR A CA 1
ATOM 734 C C . THR A 1 91 ? 18.186 4.116 -1.419 1.00 64.94 91 THR A C 1
ATOM 736 O O . THR A 1 91 ? 18.297 5.184 -2.014 1.00 64.94 91 THR A O 1
ATOM 739 N N . CYS A 1 92 ? 19.208 3.257 -1.351 1.00 66.50 92 CYS A N 1
ATOM 740 C CA . CYS A 1 92 ? 20.514 3.512 -1.964 1.00 66.50 92 CYS A CA 1
ATOM 741 C C . CYS A 1 92 ? 20.609 3.149 -3.460 1.00 66.50 92 CYS A C 1
ATOM 743 O O . CYS A 1 92 ? 21.590 3.510 -4.108 1.00 66.50 92 CYS A O 1
ATOM 745 N N . GLN A 1 93 ? 19.616 2.454 -4.021 1.00 75.69 93 GLN A N 1
ATOM 746 C CA . GLN A 1 93 ? 19.637 1.900 -5.383 1.00 75.69 93 GLN A CA 1
ATOM 747 C C . GLN A 1 93 ? 18.428 2.325 -6.235 1.00 75.69 93 GLN A C 1
ATOM 749 O O . GLN A 1 93 ? 18.411 2.052 -7.436 1.00 75.69 93 GLN A O 1
ATOM 754 N N . GLN A 1 94 ? 17.470 3.065 -5.662 1.00 83.38 94 GLN A N 1
ATOM 755 C CA . GLN A 1 94 ? 16.311 3.628 -6.369 1.00 83.38 94 GLN A CA 1
ATOM 756 C C . GLN A 1 94 ? 16.707 4.368 -7.651 1.00 83.38 94 GLN A C 1
ATOM 758 O O . GLN A 1 94 ? 16.117 4.146 -8.704 1.00 83.38 94 GLN A O 1
ATOM 763 N N . GLN A 1 95 ? 17.755 5.196 -7.597 1.00 86.75 95 GLN A N 1
ATOM 764 C CA . GLN A 1 95 ? 18.213 5.933 -8.775 1.00 86.75 95 GLN A CA 1
ATOM 765 C C . GLN A 1 95 ? 18.688 5.002 -9.895 1.00 86.75 95 GLN A C 1
ATOM 767 O O . GLN A 1 95 ? 18.405 5.265 -11.057 1.00 86.75 95 GLN A O 1
ATOM 772 N N . ALA A 1 96 ? 19.400 3.922 -9.565 1.00 87.06 96 ALA A N 1
ATOM 773 C CA . ALA A 1 96 ? 19.910 2.992 -10.566 1.00 87.06 96 ALA A CA 1
ATOM 774 C C . ALA A 1 96 ? 18.781 2.168 -11.202 1.00 87.06 96 ALA A C 1
ATOM 776 O O . ALA A 1 96 ? 18.808 1.931 -12.407 1.00 87.06 96 ALA A O 1
ATOM 777 N N . ALA A 1 97 ? 17.779 1.776 -10.409 1.00 86.88 97 ALA A N 1
ATOM 778 C CA . ALA A 1 97 ? 16.577 1.123 -10.915 1.00 86.88 97 ALA A CA 1
ATOM 779 C C . ALA A 1 97 ? 15.775 2.058 -11.835 1.00 86.88 97 ALA A C 1
ATOM 781 O O . ALA A 1 97 ? 15.450 1.658 -12.949 1.00 86.88 97 ALA A O 1
ATOM 782 N N . LEU A 1 98 ? 15.545 3.312 -11.419 1.00 89.12 98 LEU A N 1
ATOM 783 C CA . LEU A 1 98 ? 14.903 4.337 -12.251 1.00 89.12 98 LEU A CA 1
ATOM 784 C C . LEU A 1 98 ? 15.633 4.500 -13.576 1.00 89.12 98 LEU A C 1
ATOM 786 O O . LEU A 1 98 ? 15.041 4.351 -14.630 1.00 89.12 98 LEU A O 1
ATOM 790 N N . ASP A 1 99 ? 16.939 4.718 -13.511 1.00 90.88 99 ASP A N 1
ATOM 791 C CA . ASP A 1 99 ? 17.797 4.900 -14.671 1.00 90.88 99 ASP A CA 1
ATOM 792 C C . ASP A 1 99 ? 17.728 3.743 -15.681 1.00 90.88 99 ASP A C 1
ATOM 794 O O . ASP A 1 99 ? 17.830 3.972 -16.885 1.00 90.88 99 ASP A O 1
ATOM 798 N N . ILE A 1 100 ? 17.583 2.508 -15.199 1.00 91.06 100 ILE A N 1
ATOM 799 C CA . ILE A 1 100 ? 17.444 1.316 -16.040 1.00 91.06 100 ILE A CA 1
ATOM 800 C C . ILE A 1 100 ? 16.035 1.205 -16.611 1.00 91.06 100 ILE A C 1
ATOM 802 O O . ILE A 1 100 ? 15.903 0.923 -17.800 1.00 91.06 100 ILE A O 1
ATOM 806 N N . CYS A 1 101 ? 14.995 1.460 -15.811 1.00 91.44 101 CYS A N 1
ATOM 807 C CA . CYS A 1 101 ? 13.626 1.573 -16.315 1.00 91.44 101 CYS A CA 1
ATOM 808 C C . CYS A 1 101 ? 13.558 2.594 -17.452 1.00 91.44 101 CYS A C 1
ATOM 810 O O . CYS A 1 101 ? 13.044 2.284 -18.521 1.00 91.44 101 CYS A O 1
ATOM 812 N N . SER A 1 102 ? 14.139 3.777 -17.260 1.00 91.81 102 SER A N 1
ATOM 813 C CA . SER A 1 102 ? 14.189 4.830 -18.270 1.00 91.81 102 SER A CA 1
ATOM 814 C C . SER A 1 102 ? 14.944 4.388 -19.520 1.00 91.81 102 SER A C 1
ATOM 816 O O . SER A 1 102 ? 14.508 4.686 -20.627 1.00 91.81 102 SER A O 1
ATOM 818 N N . ASP A 1 103 ? 16.057 3.660 -19.379 1.00 93.25 103 ASP A N 1
ATOM 819 C CA . ASP A 1 103 ? 16.772 3.108 -20.535 1.00 93.25 103 ASP A CA 1
ATOM 820 C C . ASP A 1 103 ? 15.884 2.116 -21.322 1.00 93.25 103 ASP A C 1
ATOM 822 O O . ASP A 1 103 ? 15.865 2.168 -22.548 1.00 93.25 103 ASP A O 1
ATOM 826 N N . LEU A 1 104 ? 15.123 1.251 -20.636 1.00 93.62 104 LEU A N 1
ATOM 827 C CA . LEU A 1 104 ? 14.196 0.297 -21.265 1.00 93.62 104 LEU A CA 1
ATOM 828 C C . LEU A 1 104 ? 13.038 1.006 -21.986 1.00 93.62 104 LEU A C 1
ATOM 830 O O . LEU A 1 104 ? 12.704 0.641 -23.111 1.00 93.62 104 LEU A O 1
ATOM 834 N N . LEU A 1 105 ? 12.436 2.012 -21.348 1.00 92.62 105 LEU A N 1
ATOM 835 C CA . LEU A 1 105 ? 11.319 2.782 -21.904 1.00 92.62 105 LEU A CA 1
ATOM 836 C C . LEU A 1 105 ? 11.757 3.614 -23.118 1.00 92.62 105 LEU A C 1
ATOM 838 O O . LEU A 1 105 ? 11.108 3.589 -24.162 1.00 92.62 105 LEU A O 1
ATOM 842 N N . ASN A 1 106 ? 12.906 4.289 -23.028 1.00 91.88 106 ASN A N 1
ATOM 843 C CA . ASN A 1 106 ? 13.440 5.105 -24.123 1.00 91.88 106 ASN A CA 1
ATOM 844 C C . ASN A 1 106 ? 13.836 4.284 -25.361 1.00 91.88 106 ASN A C 1
ATOM 846 O O . ASN A 1 106 ? 13.845 4.825 -26.466 1.00 91.88 106 ASN A O 1
ATOM 850 N N . ASP A 1 107 ? 14.134 2.992 -25.200 1.00 93.31 107 ASP A N 1
ATOM 851 C CA . ASP A 1 107 ? 14.441 2.074 -26.306 1.00 93.31 107 ASP A CA 1
ATOM 852 C C . ASP A 1 107 ? 13.176 1.387 -26.876 1.00 93.31 107 ASP A C 1
ATOM 854 O O . ASP A 1 107 ? 13.239 0.367 -27.562 1.00 93.31 107 ASP A O 1
ATOM 858 N N . GLY A 1 108 ? 11.996 1.962 -26.608 1.00 92.12 108 GLY A N 1
ATOM 859 C CA . GLY A 1 108 ? 10.705 1.516 -27.141 1.00 92.12 108 GLY A CA 1
ATOM 860 C C . GLY A 1 108 ? 9.986 0.480 -26.277 1.00 92.12 108 GLY A C 1
ATOM 861 O O . GLY A 1 108 ? 9.047 -0.162 -26.752 1.00 92.12 108 GLY A O 1
ATOM 862 N N . GLY A 1 109 ? 10.435 0.282 -25.036 1.00 92.44 109 GLY A N 1
ATOM 863 C CA . GLY A 1 109 ? 9.725 -0.507 -24.037 1.00 92.44 109 GLY A CA 1
ATOM 864 C C . GLY A 1 109 ? 8.521 0.252 -23.487 1.00 92.44 109 GLY A C 1
ATOM 865 O O . GLY A 1 109 ? 8.394 1.461 -23.655 1.00 92.44 109 GLY A O 1
ATOM 866 N N . TYR A 1 110 ? 7.639 -0.463 -22.801 1.00 92.12 110 TYR A N 1
ATOM 867 C CA . TYR A 1 110 ? 6.488 0.121 -22.118 1.00 92.12 110 TYR A CA 1
ATOM 868 C C . TYR A 1 110 ? 6.190 -0.666 -20.843 1.00 92.12 110 TYR A C 1
ATOM 870 O O . TYR A 1 110 ? 6.654 -1.801 -20.679 1.00 92.12 110 TYR A O 1
ATOM 878 N N . MET A 1 111 ? 5.434 -0.052 -19.938 1.00 90.69 111 MET A N 1
ATOM 879 C CA . MET A 1 111 ? 4.923 -0.722 -18.747 1.00 90.69 111 MET A CA 1
ATOM 880 C C . MET A 1 111 ? 3.474 -1.153 -18.960 1.00 90.69 111 MET A C 1
ATOM 882 O O . MET A 1 111 ? 2.681 -0.462 -19.602 1.00 90.69 111 MET A O 1
ATOM 886 N N . THR A 1 112 ? 3.120 -2.296 -18.395 1.00 89.56 112 THR A N 1
ATOM 887 C CA . THR A 1 112 ? 1.745 -2.789 -18.324 1.00 89.56 112 THR A CA 1
ATOM 888 C C . THR A 1 112 ? 1.227 -2.679 -16.896 1.00 89.56 112 THR A C 1
ATOM 890 O O . THR A 1 112 ? 1.959 -2.354 -15.963 1.00 89.56 112 THR A O 1
ATOM 893 N N . HIS A 1 113 ? -0.031 -3.050 -16.677 1.00 84.44 113 HIS A N 1
ATOM 894 C CA . HIS A 1 113 ? -0.587 -3.235 -15.339 1.00 84.44 113 HIS A CA 1
ATOM 895 C C . HIS A 1 113 ? 0.199 -4.254 -14.487 1.00 84.44 113 HIS A C 1
ATOM 897 O O . HIS A 1 113 ? 0.027 -4.282 -13.271 1.00 84.44 113 HIS A O 1
ATOM 903 N N . ARG A 1 114 ? 1.083 -5.074 -15.082 1.00 86.44 114 ARG A N 1
ATOM 904 C CA . ARG A 1 114 ? 2.007 -5.956 -14.349 1.00 86.44 114 ARG A CA 1
ATOM 905 C C . ARG A 1 114 ? 3.144 -5.208 -13.657 1.00 86.44 114 ARG A C 1
ATOM 907 O O . ARG A 1 114 ? 3.733 -5.781 -12.746 1.00 86.44 114 ARG A O 1
ATOM 914 N N . ALA A 1 115 ? 3.430 -3.962 -14.045 1.00 84.38 115 ALA A N 1
ATOM 915 C CA . ALA A 1 115 ? 4.320 -3.075 -13.298 1.00 84.38 115 ALA A CA 1
ATOM 916 C C . ALA A 1 115 ? 3.729 -2.655 -11.950 1.00 84.38 115 ALA A C 1
ATOM 918 O O . ALA A 1 115 ? 4.435 -2.102 -11.116 1.00 84.38 115 ALA A O 1
ATOM 919 N N . LEU A 1 116 ? 2.434 -2.861 -11.731 1.00 83.38 116 LEU A N 1
ATOM 920 C CA . LEU A 1 116 ? 1.829 -2.598 -10.440 1.00 83.38 116 LEU A CA 1
ATOM 921 C C . LEU A 1 116 ? 2.035 -3.785 -9.506 1.00 83.38 116 LEU A C 1
ATOM 923 O O . LEU A 1 116 ? 2.201 -4.930 -9.948 1.00 83.38 116 LEU A O 1
ATOM 927 N N . ASP A 1 117 ? 2.008 -3.495 -8.207 1.00 75.06 117 ASP A N 1
ATOM 928 C CA . ASP A 1 117 ? 2.053 -4.498 -7.155 1.00 75.06 117 ASP A CA 1
ATOM 929 C C . ASP A 1 117 ? 1.124 -5.678 -7.481 1.00 75.06 117 ASP A C 1
ATOM 931 O O . ASP A 1 117 ? 0.038 -5.521 -8.046 1.00 75.06 117 ASP A O 1
ATOM 935 N N . TRP A 1 118 ? 1.579 -6.886 -7.149 1.00 70.69 118 TRP A N 1
ATOM 936 C CA . TRP A 1 118 ? 0.893 -8.142 -7.451 1.00 70.69 118 TRP A CA 1
ATOM 937 C C . TRP A 1 118 ? -0.569 -8.168 -6.983 1.00 70.69 118 TRP A C 1
ATOM 939 O O . TRP A 1 118 ? -1.373 -8.903 -7.548 1.00 70.69 118 TRP A O 1
ATOM 949 N N . ARG A 1 119 ? -0.934 -7.356 -5.989 1.00 71.75 119 ARG A N 1
ATOM 950 C CA . ARG A 1 119 ? -2.301 -7.209 -5.475 1.00 71.75 119 ARG A CA 1
ATOM 951 C C . ARG A 1 119 ? -3.236 -6.513 -6.464 1.00 71.75 119 ARG A C 1
ATOM 953 O O . ARG A 1 119 ? -4.443 -6.709 -6.400 1.00 71.75 119 ARG A O 1
ATOM 960 N N . HIS A 1 120 ? -2.687 -5.771 -7.422 1.00 69.25 120 HIS A N 1
ATOM 961 C CA . HIS A 1 120 ? -3.414 -5.231 -8.574 1.00 69.25 120 HIS A CA 1
ATOM 962 C C . HIS A 1 120 ? -3.497 -6.231 -9.737 1.00 69.25 120 HIS A C 1
ATOM 964 O O . HIS A 1 120 ? -4.056 -5.915 -10.788 1.00 69.25 120 HIS A O 1
ATOM 970 N N . GLN A 1 121 ? -2.950 -7.441 -9.570 1.00 71.94 121 GLN A N 1
ATOM 971 C CA . GLN A 1 121 ? -2.942 -8.478 -10.590 1.00 71.94 121 GLN A CA 1
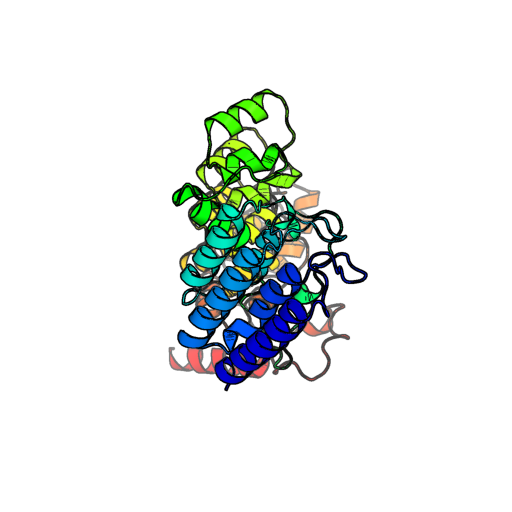ATOM 972 C C . GLN A 1 121 ? -3.972 -9.576 -10.265 1.00 71.94 121 GLN A C 1
ATOM 974 O O . GLN A 1 121 ? -4.024 -10.077 -9.141 1.00 71.94 121 GLN A O 1
ATOM 979 N N . PRO A 1 122 ? -4.785 -10.019 -11.240 1.00 60.09 122 PRO A N 1
ATOM 980 C CA . PRO A 1 122 ? -5.780 -11.056 -10.992 1.00 60.09 122 PRO A CA 1
ATOM 981 C C . PRO A 1 122 ? -5.125 -12.419 -10.690 1.00 60.09 122 PRO A C 1
ATOM 983 O O . PRO A 1 122 ? -4.236 -12.865 -11.416 1.00 60.09 122 PRO A O 1
ATOM 986 N N . ASN A 1 123 ? -5.638 -13.119 -9.668 1.00 55.09 123 ASN A N 1
ATOM 987 C CA . ASN A 1 123 ? -5.349 -14.527 -9.331 1.00 55.09 123 ASN A CA 1
ATOM 988 C C . ASN A 1 123 ? -3.918 -14.869 -8.857 1.00 55.09 123 ASN A C 1
ATOM 990 O O . ASN A 1 123 ? -3.501 -16.023 -8.978 1.00 55.09 123 ASN A O 1
ATOM 994 N N . LEU A 1 124 ? -3.166 -13.920 -8.293 1.00 61.09 124 LEU A N 1
ATOM 995 C CA . LEU A 1 124 ? -1.858 -14.199 -7.686 1.00 61.09 124 LEU A CA 1
ATOM 996 C C . LEU A 1 124 ? -1.966 -14.310 -6.160 1.00 61.09 124 LEU A C 1
ATOM 998 O O . LEU A 1 124 ? -2.197 -13.328 -5.466 1.00 61.09 124 LEU A O 1
ATOM 1002 N N . LEU A 1 125 ? -1.768 -15.524 -5.639 1.00 51.53 125 LEU A N 1
ATOM 1003 C CA . LEU A 1 125 ? -1.502 -15.755 -4.219 1.00 51.53 125 LEU A CA 1
ATOM 1004 C C . LEU A 1 125 ? -0.008 -15.514 -3.975 1.00 51.53 125 LEU A C 1
ATOM 1006 O O . LEU A 1 125 ? 0.825 -16.269 -4.481 1.00 51.53 125 LEU A O 1
ATOM 1010 N N . ASN A 1 126 ? 0.352 -14.499 -3.191 1.00 55.25 126 ASN A N 1
ATOM 1011 C CA . ASN A 1 126 ? 1.746 -14.319 -2.804 1.00 55.25 126 ASN A CA 1
ATOM 1012 C C . ASN A 1 126 ? 2.083 -15.199 -1.593 1.00 55.25 126 ASN A C 1
ATOM 1014 O O . ASN A 1 126 ? 1.783 -14.860 -0.451 1.00 55.25 126 ASN A O 1
ATOM 1018 N N . ALA A 1 127 ? 2.750 -16.328 -1.840 1.00 47.97 127 ALA A N 1
ATOM 1019 C CA . ALA A 1 127 ? 3.216 -17.218 -0.780 1.00 47.97 127 ALA A CA 1
ATOM 1020 C C . ALA A 1 127 ? 4.221 -16.548 0.182 1.00 47.97 127 ALA A C 1
ATOM 1022 O O . ALA A 1 127 ? 4.395 -17.029 1.298 1.00 47.97 127 ALA A O 1
ATOM 1023 N N . ALA A 1 128 ? 4.862 -15.437 -0.211 1.00 52.53 128 ALA A N 1
ATOM 1024 C CA . ALA A 1 128 ? 5.841 -14.737 0.619 1.00 52.53 128 ALA A CA 1
ATOM 1025 C C . ALA A 1 128 ? 5.229 -14.105 1.877 1.00 52.53 128 ALA A C 1
ATOM 1027 O O . ALA A 1 128 ? 5.930 -13.984 2.875 1.00 52.53 128 ALA A O 1
ATOM 1028 N N . TYR A 1 129 ? 3.923 -13.811 1.879 1.00 50.19 129 TYR A N 1
ATOM 1029 C CA . TYR A 1 129 ? 3.191 -13.413 3.091 1.00 50.19 129 TYR A CA 1
ATOM 1030 C C . TYR A 1 129 ? 3.232 -14.486 4.195 1.00 50.19 129 TYR A C 1
ATOM 1032 O O . TYR A 1 129 ? 3.064 -14.172 5.368 1.00 50.19 129 TYR A O 1
ATOM 1040 N N . TYR A 1 130 ? 3.491 -15.745 3.827 1.00 50.62 130 TYR A N 1
ATOM 1041 C CA . TYR A 1 130 ? 3.579 -16.880 4.747 1.00 50.62 130 TYR A CA 1
ATOM 1042 C C . TYR A 1 130 ? 5.019 -17.342 5.004 1.00 50.62 130 TYR A C 1
ATOM 1044 O O . TYR A 1 130 ? 5.233 -18.308 5.734 1.00 50.62 130 TYR A O 1
ATOM 1052 N N . LEU A 1 131 ? 6.016 -16.685 4.402 1.00 49.19 131 LEU A N 1
ATOM 1053 C CA . LEU A 1 131 ? 7.421 -17.030 4.587 1.00 49.19 131 LEU A CA 1
ATOM 1054 C C . LEU A 1 131 ? 8.029 -16.112 5.647 1.00 49.19 131 LEU A C 1
ATOM 1056 O O . LEU A 1 131 ? 8.542 -15.032 5.354 1.00 49.19 131 LEU A O 1
ATOM 1060 N N . THR A 1 132 ? 8.011 -16.574 6.896 1.00 52.16 132 THR A N 1
ATOM 1061 C CA . THR A 1 132 ? 8.960 -16.098 7.906 1.00 52.16 132 THR A CA 1
ATOM 1062 C C . THR A 1 132 ? 10.382 -16.331 7.382 1.00 52.16 132 THR A C 1
ATOM 1064 O O . THR A 1 132 ? 10.661 -17.339 6.721 1.00 52.16 132 THR A O 1
ATOM 1067 N N . ARG A 1 133 ? 11.314 -15.396 7.620 1.00 53.66 133 ARG A N 1
ATOM 1068 C CA . ARG A 1 133 ? 12.728 -15.658 7.316 1.00 53.66 133 ARG A CA 1
ATOM 1069 C C . ARG A 1 133 ? 13.168 -16.863 8.153 1.00 53.66 133 ARG A C 1
ATOM 1071 O O . ARG A 1 133 ? 12.624 -17.131 9.222 1.00 53.66 133 ARG A O 1
ATOM 1078 N N . GLY A 1 134 ? 14.185 -17.590 7.690 1.00 47.75 134 GLY A N 1
ATOM 1079 C CA . GLY A 1 134 ? 14.714 -18.762 8.403 1.00 47.75 134 GLY A CA 1
ATOM 1080 C C . GLY A 1 134 ? 15.261 -18.476 9.814 1.00 47.75 134 GLY A C 1
ATOM 1081 O O . GLY A 1 134 ? 15.567 -19.416 10.538 1.00 47.75 134 GLY A O 1
ATOM 1082 N N . ASP A 1 135 ? 15.381 -17.206 10.213 1.00 60.66 135 ASP A N 1
ATOM 1083 C CA . ASP A 1 135 ? 15.707 -16.749 11.571 1.00 60.66 135 ASP A CA 1
ATOM 1084 C C . ASP A 1 135 ? 14.461 -16.376 12.401 1.00 60.66 135 ASP A C 1
ATOM 1086 O O . ASP A 1 135 ? 14.590 -15.755 13.456 1.00 60.66 135 ASP A O 1
ATOM 1090 N N . LEU A 1 136 ? 13.265 -16.739 11.920 1.00 53.22 136 LEU A N 1
ATOM 1091 C CA . LEU A 1 136 ? 11.952 -16.394 12.474 1.00 53.22 136 LEU A CA 1
ATOM 1092 C C . LEU A 1 136 ? 11.656 -14.886 12.502 1.00 53.22 136 LEU A C 1
ATOM 1094 O O . LEU A 1 136 ? 10.593 -14.482 12.975 1.00 53.22 136 LEU A O 1
ATOM 1098 N N . ARG A 1 137 ? 12.555 -14.041 11.979 1.00 53.81 137 ARG A N 1
ATOM 1099 C CA . ARG A 1 137 ? 12.267 -12.626 11.762 1.00 53.81 137 ARG A CA 1
ATOM 1100 C C . ARG A 1 137 ? 11.424 -12.489 10.510 1.00 53.81 137 ARG A C 1
ATOM 1102 O O . ARG A 1 137 ? 11.484 -13.288 9.576 1.00 53.81 137 ARG A O 1
ATOM 1109 N N . TRP A 1 138 ? 10.593 -11.471 10.491 1.00 53.69 138 TRP A N 1
ATOM 1110 C CA . TRP A 1 138 ? 9.771 -11.202 9.330 1.00 53.69 138 TRP A CA 1
ATOM 1111 C C . TRP A 1 138 ? 10.645 -10.503 8.285 1.00 53.69 138 TRP A C 1
ATOM 1113 O O . TRP A 1 138 ? 11.704 -9.953 8.594 1.00 53.69 138 TRP A O 1
ATOM 1123 N N . ASN A 1 139 ? 10.286 -10.619 7.011 1.00 56.94 139 ASN A N 1
ATOM 1124 C CA . ASN A 1 139 ? 10.977 -9.866 5.975 1.00 56.94 139 ASN A CA 1
ATOM 1125 C C . ASN A 1 139 ? 10.346 -8.469 5.939 1.00 56.94 139 ASN A C 1
ATOM 1127 O O . ASN A 1 139 ? 9.280 -8.290 5.354 1.00 56.94 139 ASN A O 1
ATOM 1131 N N . ASP A 1 140 ? 10.964 -7.516 6.638 1.00 58.00 140 ASP A N 1
ATOM 1132 C CA . ASP A 1 140 ? 10.423 -6.166 6.877 1.00 58.00 140 ASP A CA 1
ATOM 1133 C C . ASP A 1 140 ? 10.108 -5.406 5.569 1.00 58.00 140 ASP A C 1
ATOM 1135 O O . ASP A 1 140 ? 9.228 -4.553 5.522 1.00 58.00 140 ASP A O 1
ATOM 1139 N N . THR A 1 141 ? 10.766 -5.799 4.478 1.00 58.22 141 THR A N 1
ATOM 1140 C CA . THR A 1 141 ? 10.631 -5.279 3.110 1.00 58.22 141 THR A CA 1
ATOM 1141 C C . THR A 1 141 ? 9.388 -5.762 2.356 1.00 58.22 141 THR A C 1
ATOM 1143 O O . THR A 1 141 ? 8.926 -5.101 1.433 1.00 58.22 141 THR A O 1
ATOM 1146 N N . LEU A 1 142 ? 8.783 -6.893 2.747 1.00 61.25 142 LEU A N 1
ATOM 1147 C CA . LEU A 1 142 ? 7.648 -7.482 2.010 1.00 61.25 142 LEU A CA 1
ATOM 1148 C C . LEU A 1 142 ? 6.369 -6.637 2.038 1.00 61.25 142 LEU A C 1
ATOM 1150 O O . LEU A 1 142 ? 5.456 -6.895 1.255 1.00 61.25 142 LEU A O 1
ATOM 1154 N N . TRP A 1 143 ? 6.286 -5.675 2.952 1.00 65.06 143 TRP A N 1
ATOM 1155 C CA . TRP A 1 143 ? 5.056 -4.940 3.229 1.00 65.06 143 TRP A CA 1
ATOM 1156 C C . TRP A 1 143 ? 4.966 -3.620 2.477 1.00 65.06 143 TRP A C 1
ATOM 1158 O O . TRP A 1 143 ? 3.890 -3.051 2.404 1.00 65.06 143 TRP A O 1
ATOM 1168 N N . ARG A 1 144 ? 6.052 -3.110 1.898 1.00 73.19 144 ARG A N 1
ATOM 1169 C CA . ARG A 1 144 ? 6.017 -1.807 1.231 1.00 73.19 144 ARG A CA 1
ATOM 1170 C C . ARG A 1 144 ? 5.654 -1.965 -0.243 1.00 73.19 144 ARG A C 1
ATOM 1172 O O . ARG A 1 144 ? 6.286 -2.721 -0.978 1.00 73.19 144 ARG A O 1
ATOM 1179 N N . ASP A 1 145 ? 4.628 -1.236 -0.673 1.00 75.94 145 ASP A N 1
ATOM 1180 C CA . ASP A 1 145 ? 4.267 -1.128 -2.086 1.00 75.94 145 ASP A CA 1
ATOM 1181 C C . ASP A 1 145 ? 5.091 -0.021 -2.746 1.00 75.94 145 ASP A C 1
ATOM 1183 O O . ASP A 1 145 ? 4.867 1.171 -2.540 1.00 75.94 145 ASP A O 1
ATOM 1187 N N . TYR A 1 146 ? 6.055 -0.432 -3.560 1.00 80.62 146 TYR A N 1
ATOM 1188 C CA . TYR A 1 146 ? 6.941 0.475 -4.282 1.00 80.62 146 TYR A CA 1
ATOM 1189 C C . TYR A 1 146 ? 6.542 0.713 -5.735 1.00 80.62 146 TYR A C 1
ATOM 1191 O O . TYR A 1 146 ? 7.190 1.503 -6.427 1.00 80.62 146 TYR A O 1
ATOM 1199 N N . SER A 1 147 ? 5.483 0.056 -6.202 1.00 84.31 147 SER A N 1
ATOM 1200 C CA . SER A 1 147 ? 5.091 0.099 -7.605 1.00 84.31 147 SER A CA 1
ATOM 1201 C C . SER A 1 147 ? 4.618 1.484 -8.031 1.00 84.31 147 SER A C 1
ATOM 1203 O O . SER A 1 147 ? 5.140 2.058 -8.988 1.00 84.31 147 SER A O 1
ATOM 1205 N N . ILE A 1 148 ? 3.704 2.075 -7.265 1.00 87.62 148 ILE A N 1
ATOM 1206 C CA . ILE A 1 148 ? 3.166 3.408 -7.537 1.00 87.62 148 ILE A CA 1
ATOM 1207 C C . ILE A 1 148 ? 4.235 4.500 -7.361 1.00 87.62 148 ILE A C 1
ATOM 1209 O O . ILE A 1 148 ? 4.372 5.317 -8.274 1.00 87.62 148 ILE A O 1
ATOM 1213 N N . PRO A 1 149 ? 5.055 4.520 -6.287 1.00 87.25 149 PRO A N 1
ATOM 1214 C CA . PRO A 1 149 ? 6.138 5.494 -6.155 1.00 87.25 149 PRO A CA 1
ATOM 1215 C C . PRO A 1 149 ? 7.161 5.444 -7.295 1.00 87.25 149 PRO A C 1
ATOM 1217 O O . PRO A 1 149 ? 7.616 6.497 -7.752 1.00 87.25 149 PRO A O 1
ATOM 1220 N N . LEU A 1 150 ? 7.513 4.248 -7.782 1.00 86.19 150 LEU A N 1
ATOM 1221 C CA . LEU A 1 150 ? 8.384 4.088 -8.950 1.00 86.19 150 LEU A CA 1
ATOM 1222 C C . LEU A 1 150 ? 7.735 4.696 -10.198 1.00 86.19 150 LEU A C 1
ATOM 1224 O O . LEU A 1 150 ? 8.360 5.504 -10.881 1.00 86.19 150 LEU A O 1
ATOM 1228 N N . VAL A 1 151 ? 6.475 4.352 -10.470 1.00 88.06 151 VAL A N 1
ATOM 1229 C CA . VAL A 1 151 ? 5.730 4.884 -11.616 1.00 88.06 151 VAL A CA 1
ATOM 1230 C C . VAL A 1 151 ? 5.612 6.409 -11.541 1.00 88.06 151 VAL A C 1
ATOM 1232 O O . VAL A 1 151 ? 5.868 7.087 -12.532 1.00 88.06 151 VAL A O 1
ATOM 1235 N N . TRP A 1 152 ? 5.315 6.981 -10.371 1.00 89.88 152 TRP A N 1
ATOM 1236 C CA . TRP A 1 152 ? 5.313 8.434 -10.182 1.00 89.88 152 TRP A CA 1
ATOM 1237 C C . TRP A 1 152 ? 6.681 9.059 -10.424 1.00 89.88 152 TRP A C 1
ATOM 1239 O O . TRP A 1 152 ? 6.764 10.088 -11.087 1.00 89.88 152 TRP A O 1
ATOM 1249 N N . SER A 1 153 ? 7.747 8.418 -9.950 1.00 89.81 153 SER A N 1
ATOM 1250 C CA . SER A 1 153 ? 9.115 8.886 -10.173 1.00 89.81 153 SER A CA 1
ATOM 1251 C C . SER A 1 153 ? 9.503 8.867 -11.657 1.00 89.81 153 SER A C 1
ATOM 1253 O O . SER A 1 153 ? 10.291 9.707 -12.082 1.00 89.81 153 SER A O 1
ATOM 1255 N N . LEU A 1 154 ? 8.952 7.939 -12.450 1.00 87.75 154 LEU A N 1
ATOM 1256 C CA . LEU A 1 154 ? 9.117 7.899 -13.907 1.00 87.75 154 LEU A CA 1
ATOM 1257 C C . LEU A 1 154 ? 8.247 8.955 -14.613 1.00 87.75 154 LEU A C 1
ATOM 1259 O O . LEU A 1 154 ? 8.736 9.638 -15.513 1.00 87.75 154 LEU A O 1
ATOM 1263 N N . CYS A 1 155 ? 6.992 9.141 -14.181 1.00 86.19 155 CYS A N 1
ATOM 1264 C CA . CYS A 1 155 ? 6.116 10.223 -14.654 1.00 86.19 155 CYS A CA 1
ATOM 1265 C C . CYS A 1 155 ? 6.755 11.602 -14.437 1.00 86.19 155 CYS A C 1
ATOM 1267 O O . CYS A 1 155 ? 6.753 12.425 -15.342 1.00 86.19 155 CYS A O 1
ATOM 1269 N N . ASP A 1 156 ? 7.328 11.845 -13.254 1.00 87.50 156 ASP A N 1
ATOM 1270 C CA . ASP A 1 156 ? 7.951 13.124 -12.882 1.00 87.50 156 ASP A CA 1
ATOM 1271 C C . ASP A 1 156 ? 9.204 13.455 -13.712 1.00 87.50 156 ASP A C 1
ATOM 1273 O O . ASP A 1 156 ? 9.680 14.591 -13.691 1.00 87.50 156 ASP A O 1
ATOM 1277 N N . ARG A 1 157 ? 9.741 12.477 -14.450 1.00 85.94 157 ARG A N 1
ATOM 1278 C CA . ARG A 1 157 ? 10.863 12.657 -15.380 1.00 85.94 157 ARG A CA 1
ATOM 1279 C C . ARG A 1 157 ? 10.429 12.867 -16.832 1.00 85.94 157 ARG A C 1
ATOM 1281 O O . ARG A 1 157 ? 11.302 13.013 -17.679 1.00 85.94 157 ARG A O 1
ATOM 1288 N N . ASP A 1 158 ? 9.128 12.856 -17.127 1.00 80.38 158 ASP A N 1
ATOM 1289 C CA . ASP A 1 158 ? 8.584 12.804 -18.494 1.00 80.38 158 ASP A CA 1
ATOM 1290 C C . ASP A 1 158 ? 9.112 11.598 -19.312 1.00 80.38 158 ASP A C 1
ATOM 1292 O O . ASP A 1 158 ? 9.125 11.614 -20.542 1.00 80.38 158 ASP A O 1
ATOM 1296 N N . GLU A 1 159 ? 9.572 10.538 -18.634 1.00 74.50 159 GLU A N 1
ATOM 1297 C CA . GLU A 1 159 ? 10.205 9.359 -19.253 1.00 74.50 159 GLU A CA 1
ATOM 1298 C C . GLU A 1 159 ? 9.226 8.198 -19.459 1.00 74.50 159 GLU A C 1
ATOM 1300 O O . GLU A 1 159 ? 9.528 7.229 -20.157 1.00 74.50 159 GLU A O 1
ATOM 1305 N N . LEU A 1 160 ? 8.048 8.283 -18.846 1.00 74.38 160 LEU A N 1
ATOM 1306 C CA . LEU A 1 160 ? 7.044 7.241 -18.914 1.00 74.38 160 LEU A CA 1
ATOM 1307 C C . LEU A 1 160 ? 6.104 7.467 -20.097 1.00 74.38 160 LEU A C 1
ATOM 1309 O O . LEU A 1 160 ? 5.287 8.386 -20.097 1.00 74.38 160 LEU A O 1
ATOM 1313 N N . GLN A 1 161 ? 6.226 6.604 -21.099 1.00 66.19 161 GLN A N 1
ATOM 1314 C CA . GLN A 1 161 ? 5.285 6.519 -22.213 1.00 66.19 161 GLN A CA 1
ATOM 1315 C C . GLN A 1 161 ? 4.147 5.562 -21.835 1.00 66.19 161 GLN A C 1
ATOM 1317 O O . GLN A 1 161 ? 4.403 4.585 -21.134 1.00 66.19 161 GLN A O 1
ATOM 1322 N N . ASP A 1 162 ? 2.920 5.896 -22.260 1.00 70.50 162 ASP A N 1
ATOM 1323 C CA . ASP A 1 162 ? 1.645 5.186 -22.050 1.00 70.50 162 ASP A CA 1
ATOM 1324 C C . ASP A 1 162 ? 1.757 3.841 -21.304 1.00 70.50 162 ASP A C 1
ATOM 1326 O O . ASP A 1 162 ? 2.157 2.826 -21.877 1.00 70.50 162 ASP A O 1
ATOM 1330 N N . ILE A 1 163 ? 1.370 3.825 -20.022 1.00 80.06 163 ILE A N 1
ATOM 1331 C CA . ILE A 1 163 ? 1.203 2.568 -19.284 1.00 80.06 163 ILE A CA 1
ATOM 1332 C C . ILE A 1 163 ? -0.167 1.988 -19.625 1.00 80.06 163 ILE A C 1
ATOM 1334 O O . ILE A 1 163 ? -1.189 2.662 -19.470 1.00 80.06 163 ILE A O 1
ATOM 1338 N N . ASP A 1 164 ? -0.198 0.716 -20.016 1.00 84.81 164 ASP A N 1
ATOM 1339 C CA . ASP A 1 164 ? -1.448 -0.034 -20.137 1.00 84.81 164 ASP A CA 1
ATOM 1340 C C . ASP A 1 164 ? -2.045 -0.303 -18.744 1.00 84.81 164 ASP A C 1
ATOM 1342 O O . ASP A 1 164 ? -1.658 -1.250 -18.056 1.00 84.81 164 ASP A O 1
ATOM 1346 N N . LEU A 1 165 ? -2.957 0.571 -18.309 1.00 83.94 165 LEU A N 1
ATOM 1347 C CA . LEU A 1 165 ? -3.574 0.555 -16.982 1.00 83.94 165 LEU A CA 1
ATOM 1348 C C . LEU A 1 165 ? -5.091 0.373 -17.058 1.00 83.94 165 LEU A C 1
ATOM 1350 O O . LEU A 1 165 ? -5.736 0.984 -17.921 1.00 83.94 165 LEU A O 1
ATOM 1354 N N . PRO A 1 166 ? -5.692 -0.332 -16.076 1.00 86.94 166 PRO A N 1
ATOM 1355 C CA . PRO A 1 166 ? -7.121 -0.222 -15.812 1.00 86.94 166 PRO A CA 1
ATOM 1356 C C . PRO A 1 166 ? -7.528 1.249 -15.714 1.00 86.94 166 PRO A C 1
ATOM 1358 O O . PRO A 1 166 ? -6.819 2.056 -15.099 1.00 86.94 166 PRO A O 1
ATOM 1361 N N . LYS A 1 167 ? -8.673 1.609 -16.308 1.00 91.31 167 LYS A N 1
ATOM 1362 C CA . LYS A 1 167 ? -9.148 3.003 -16.350 1.00 91.31 167 LYS A CA 1
ATOM 1363 C C . LYS A 1 167 ? -9.242 3.612 -14.946 1.00 91.31 167 LYS A C 1
ATOM 1365 O O . LYS A 1 167 ? -8.952 4.788 -14.771 1.00 91.31 167 LYS A O 1
ATOM 1370 N N . GLU A 1 168 ? -9.578 2.797 -13.950 1.00 92.31 168 GLU A N 1
ATOM 1371 C CA . GLU A 1 168 ? -9.733 3.169 -12.547 1.00 92.31 168 GLU A CA 1
ATOM 1372 C C . GLU A 1 168 ? -8.401 3.489 -11.865 1.00 92.31 168 GLU A C 1
ATOM 1374 O O . GLU A 1 168 ? -8.391 4.188 -10.866 1.00 92.31 168 GLU A O 1
ATOM 1379 N N . LEU A 1 169 ? -7.261 3.037 -12.388 1.00 91.06 169 LEU A N 1
ATOM 1380 C CA . LEU A 1 169 ? -5.952 3.373 -11.823 1.00 91.06 169 LEU A CA 1
ATOM 1381 C C . LEU A 1 169 ? -5.282 4.555 -12.520 1.00 91.06 169 LEU A C 1
ATOM 1383 O O . LEU A 1 169 ? -4.377 5.170 -11.956 1.00 91.06 169 LEU A O 1
ATOM 1387 N N . GLN A 1 170 ? -5.748 4.941 -13.709 1.00 92.00 170 GLN A N 1
ATOM 1388 C CA . GLN A 1 170 ? -5.193 6.087 -14.428 1.00 92.00 170 GLN A CA 1
ATOM 1389 C C . GLN A 1 170 ? -5.198 7.384 -13.595 1.00 92.00 170 GLN A C 1
ATOM 1391 O O . GLN A 1 170 ? -4.165 8.057 -13.564 1.00 92.00 170 GLN A O 1
ATOM 1396 N N . PRO A 1 171 ? -6.273 7.765 -12.865 1.00 94.94 171 PRO A N 1
ATOM 1397 C CA . PRO A 1 171 ? -6.240 8.992 -12.074 1.00 94.94 171 PRO A CA 1
ATOM 1398 C C . PRO A 1 171 ? -5.197 8.959 -10.963 1.00 94.94 171 PRO A C 1
ATOM 1400 O O . PRO A 1 171 ? -4.627 10.001 -10.656 1.00 94.94 171 PRO A O 1
ATOM 1403 N N . LEU A 1 172 ? -4.954 7.788 -10.375 1.00 93.31 172 LEU A N 1
ATOM 1404 C CA . LEU A 1 172 ? -3.944 7.592 -9.342 1.00 93.31 172 LEU A CA 1
ATOM 1405 C C . LEU A 1 172 ? -2.533 7.747 -9.916 1.00 93.31 172 LEU A C 1
ATOM 1407 O O . LEU A 1 172 ? -1.730 8.516 -9.388 1.00 93.31 172 LEU A O 1
ATOM 1411 N N . ILE A 1 173 ? -2.253 7.087 -11.040 1.00 90.62 173 ILE A N 1
ATOM 1412 C CA . ILE A 1 173 ? -0.940 7.136 -11.694 1.00 90.62 173 ILE A CA 1
ATOM 1413 C C . ILE A 1 173 ? -0.612 8.538 -12.215 1.00 90.62 173 ILE A C 1
ATOM 1415 O O . ILE A 1 173 ? 0.476 9.053 -11.963 1.00 90.62 173 ILE A O 1
ATOM 1419 N N . TYR A 1 174 ? -1.572 9.211 -12.848 1.00 91.38 174 TYR A N 1
ATOM 1420 C CA . TYR A 1 174 ? -1.390 10.585 -13.323 1.00 91.38 174 TYR A CA 1
ATOM 1421 C C . TYR A 1 174 ? -1.643 11.647 -12.243 1.00 91.38 174 TYR A C 1
ATOM 1423 O O . TYR A 1 174 ? -1.573 12.841 -12.536 1.00 91.38 174 TYR A O 1
ATOM 1431 N N . ARG A 1 175 ? -1.985 11.240 -11.009 1.00 93.75 175 ARG A N 1
ATOM 1432 C CA . ARG A 1 175 ? -2.405 12.118 -9.895 1.00 93.75 175 ARG A CA 1
ATOM 1433 C C . ARG A 1 175 ? -3.421 13.185 -10.341 1.00 93.75 175 ARG A C 1
ATOM 1435 O O . ARG A 1 175 ? -3.373 14.348 -9.935 1.00 93.75 175 ARG A O 1
ATOM 1442 N N . SER A 1 176 ? -4.354 12.792 -11.210 1.00 95.50 176 SER A N 1
ATOM 1443 C CA . SER A 1 176 ? -5.273 13.693 -11.908 1.00 95.50 176 SER A CA 1
ATOM 1444 C C . SER A 1 176 ? -6.654 13.701 -11.265 1.00 95.50 176 SER A C 1
ATOM 1446 O O . SER A 1 176 ? -7.499 12.838 -11.516 1.00 95.50 176 SER A O 1
ATOM 1448 N N . ARG A 1 177 ? -6.924 14.742 -10.467 1.00 97.19 177 ARG A N 1
ATOM 1449 C CA . ARG A 1 177 ? -8.246 14.972 -9.858 1.00 97.19 177 ARG A CA 1
ATOM 1450 C C . ARG A 1 177 ? -9.354 15.080 -10.906 1.00 97.19 177 ARG A C 1
ATOM 1452 O O . ARG A 1 177 ? -10.447 14.568 -10.690 1.00 97.19 177 ARG A O 1
ATOM 1459 N N . ASN A 1 178 ? -9.080 15.729 -12.036 1.00 97.62 178 ASN A N 1
ATOM 1460 C CA . ASN A 1 178 ? -10.071 15.912 -13.098 1.00 97.62 178 ASN A CA 1
ATOM 1461 C C . ASN A 1 178 ? -10.468 14.579 -13.737 1.00 97.62 178 ASN A C 1
ATOM 1463 O O . ASN A 1 178 ? -11.653 14.360 -13.978 1.00 97.62 178 ASN A O 1
ATOM 1467 N N . LEU A 1 179 ? -9.497 13.688 -13.966 1.00 96.56 179 LEU A N 1
ATOM 1468 C CA . LEU A 1 179 ? -9.767 12.359 -14.510 1.00 96.56 179 LEU A CA 1
ATOM 1469 C C . LEU A 1 179 ? -10.581 11.521 -13.520 1.00 96.56 179 LEU A C 1
ATOM 1471 O O . LEU A 1 179 ? -11.582 10.930 -13.913 1.00 96.56 179 LEU A O 1
ATOM 1475 N N . LEU A 1 180 ? -10.214 11.550 -12.232 1.00 97.75 180 LEU A N 1
ATOM 1476 C CA . LEU A 1 180 ? -10.960 10.858 -11.179 1.00 97.75 180 LEU A CA 1
ATOM 1477 C C . LEU A 1 180 ? -12.418 11.329 -11.129 1.00 97.75 180 LEU A C 1
ATOM 1479 O O . LEU A 1 180 ? -13.335 10.521 -11.195 1.00 97.75 180 LEU A O 1
ATOM 1483 N N . VAL A 1 181 ? -12.638 12.646 -11.083 1.00 97.75 181 VAL A N 1
ATOM 1484 C CA . VAL A 1 181 ? -13.988 13.229 -11.057 1.00 97.75 181 VAL A CA 1
ATOM 1485 C C . VAL A 1 181 ? -14.782 12.891 -12.320 1.00 97.75 181 VAL A C 1
ATOM 1487 O O . VAL A 1 181 ? -15.992 12.709 -12.230 1.00 97.75 181 VAL A O 1
ATOM 1490 N N . SER A 1 182 ? -14.141 12.818 -13.490 1.00 97.50 182 SER A N 1
ATOM 1491 C CA . SER A 1 182 ? -14.817 12.392 -14.720 1.00 97.50 182 SER A CA 1
ATOM 1492 C C . SER A 1 182 ? -15.294 10.945 -14.611 1.00 97.50 182 SER A C 1
ATOM 1494 O O . SER A 1 182 ? -16.472 10.684 -14.811 1.00 97.50 182 SER A O 1
ATOM 1496 N N . LEU A 1 183 ? -14.411 10.024 -14.216 1.00 96.94 183 LEU A N 1
ATOM 1497 C CA . LEU A 1 183 ? -14.744 8.601 -14.107 1.00 96.94 183 LEU A CA 1
ATOM 1498 C C . LEU A 1 183 ? -15.802 8.318 -13.036 1.00 96.94 183 LEU A C 1
ATOM 1500 O O . LEU A 1 183 ? -16.654 7.454 -13.233 1.00 96.94 183 LEU A O 1
ATOM 1504 N N . LEU A 1 184 ? -15.772 9.066 -11.931 1.00 96.56 184 LEU A N 1
ATOM 1505 C CA . LEU A 1 184 ? -16.787 8.996 -10.881 1.00 96.56 184 LEU A CA 1
ATOM 1506 C C . LEU A 1 184 ? -18.167 9.458 -11.362 1.00 96.56 184 LEU A C 1
ATOM 1508 O O . LEU A 1 184 ? -19.175 8.930 -10.910 1.00 96.56 184 LEU A O 1
ATOM 1512 N N . LYS A 1 185 ? -18.229 10.433 -12.278 1.00 95.88 185 LYS A N 1
ATOM 1513 C CA . LYS A 1 185 ? -19.491 10.881 -12.895 1.00 95.88 185 LYS A CA 1
ATOM 1514 C C . LYS A 1 185 ? -20.025 9.910 -13.942 1.00 95.88 185 LYS A C 1
ATOM 1516 O O . LYS A 1 185 ? -21.219 9.939 -14.218 1.00 95.88 185 LYS A O 1
ATOM 1521 N N . ASP A 1 186 ? -19.152 9.082 -14.504 1.00 94.81 186 ASP A N 1
ATOM 1522 C CA . ASP A 1 186 ? -19.496 8.050 -15.481 1.00 94.81 186 ASP A CA 1
ATOM 1523 C C . ASP A 1 186 ? -19.863 6.710 -14.806 1.00 94.81 186 ASP A C 1
ATOM 1525 O O . ASP A 1 186 ? -19.787 5.661 -15.446 1.00 94.81 186 ASP A O 1
ATOM 1529 N N . ASP A 1 187 ? -20.211 6.729 -13.510 1.00 90.94 187 ASP A N 1
ATOM 1530 C CA . ASP A 1 187 ? -20.584 5.564 -12.692 1.00 90.94 187 ASP A CA 1
ATOM 1531 C C . ASP A 1 187 ? -19.567 4.402 -12.759 1.00 90.94 187 ASP A C 1
ATOM 1533 O O . ASP A 1 187 ? -19.926 3.224 -12.691 1.00 90.94 187 ASP A O 1
ATOM 1537 N N . SER A 1 188 ? -18.271 4.708 -12.918 1.00 92.62 188 SER A N 1
ATOM 1538 C CA . SER A 1 188 ? -17.227 3.678 -12.836 1.00 92.62 188 SER A CA 1
ATOM 1539 C C . SER A 1 188 ? -17.098 3.187 -11.396 1.00 92.62 188 SER A C 1
ATOM 1541 O O . SER A 1 188 ? -17.029 4.011 -10.490 1.00 92.62 188 SER A O 1
ATOM 1543 N N . ASP A 1 189 ? -17.037 1.870 -11.193 1.00 93.00 189 ASP A N 1
ATOM 1544 C CA . ASP A 1 189 ? -16.922 1.259 -9.865 1.00 93.00 189 ASP A CA 1
ATOM 1545 C C . ASP A 1 189 ? -15.464 1.242 -9.382 1.00 93.00 189 ASP A C 1
ATOM 1547 O O . ASP A 1 189 ? -14.616 0.524 -9.913 1.00 93.00 189 ASP A O 1
ATOM 1551 N N . PHE A 1 190 ? -15.177 2.040 -8.353 1.00 94.38 190 PHE A N 1
ATOM 1552 C CA . PHE A 1 190 ? -13.866 2.104 -7.707 1.00 94.38 190 PHE A CA 1
ATOM 1553 C C . PHE A 1 190 ? -13.744 1.222 -6.462 1.00 94.38 190 PHE A C 1
ATOM 1555 O O . PHE A 1 190 ? -12.686 1.238 -5.835 1.00 94.38 190 PHE A O 1
ATOM 1562 N N . GLN A 1 191 ? -14.765 0.450 -6.074 1.00 93.75 191 GLN A N 1
ATOM 1563 C CA . GLN A 1 191 ? -14.779 -0.218 -4.769 1.00 93.75 191 GLN A CA 1
ATOM 1564 C C . GLN A 1 191 ? -13.609 -1.198 -4.592 1.00 93.75 191 GLN A C 1
ATOM 1566 O O . GLN A 1 191 ? -13.031 -1.278 -3.509 1.00 93.75 191 GLN A O 1
ATOM 1571 N N . THR A 1 192 ? -13.199 -1.889 -5.657 1.00 89.19 192 THR A N 1
ATOM 1572 C CA . THR A 1 192 ? -12.029 -2.788 -5.646 1.00 89.19 192 THR A CA 1
ATOM 1573 C C . THR A 1 192 ? -10.688 -2.053 -5.677 1.00 89.19 192 THR A C 1
ATOM 1575 O O . THR A 1 192 ? -9.646 -2.673 -5.496 1.00 89.19 192 THR A O 1
ATOM 1578 N N . TRP A 1 193 ? -10.696 -0.742 -5.925 1.00 91.56 193 TRP A N 1
ATOM 1579 C CA . TRP A 1 193 ? -9.505 0.082 -6.125 1.00 91.56 193 TRP A CA 1
ATOM 1580 C C . TRP A 1 193 ? -9.257 1.083 -4.996 1.00 91.56 193 TRP A C 1
ATOM 1582 O O . TRP A 1 193 ? -8.162 1.638 -4.937 1.00 91.56 193 TRP A O 1
ATOM 1592 N N . VAL A 1 194 ? -10.212 1.294 -4.080 1.00 94.44 194 VAL A N 1
ATOM 1593 C CA . VAL A 1 194 ? -10.101 2.257 -2.961 1.00 94.44 194 VAL A CA 1
ATOM 1594 C C . VAL A 1 194 ? -8.785 2.098 -2.199 1.00 94.44 194 VAL A C 1
ATOM 1596 O O . VAL A 1 194 ? -8.112 3.085 -1.909 1.00 94.44 194 VAL A O 1
ATOM 1599 N N . GLU A 1 195 ? -8.368 0.858 -1.944 1.00 92.62 195 GLU A N 1
ATOM 1600 C CA . GLU A 1 195 ? -7.123 0.564 -1.231 1.00 92.62 195 GLU A CA 1
ATOM 1601 C C . GLU A 1 195 ? -5.859 1.032 -1.968 1.00 92.62 195 GLU A C 1
ATOM 1603 O O . GLU A 1 195 ? -4.861 1.337 -1.330 1.00 92.62 195 GLU A O 1
ATOM 1608 N N . SER A 1 196 ? -5.898 1.136 -3.300 1.00 91.25 196 SER A N 1
ATOM 1609 C CA . SER A 1 196 ? -4.770 1.626 -4.109 1.00 91.25 196 SER A CA 1
ATOM 1610 C C . SER A 1 196 ? -4.590 3.134 -3.922 1.00 91.25 196 SER A C 1
ATOM 1612 O O . SER A 1 196 ? -3.481 3.662 -3.941 1.00 91.25 196 SER A O 1
ATOM 1614 N N . TYR A 1 197 ? -5.698 3.844 -3.697 1.00 95.56 197 TYR A N 1
ATOM 1615 C CA . TYR A 1 197 ? -5.723 5.295 -3.553 1.00 95.56 197 TYR A CA 1
ATOM 1616 C C . TYR A 1 197 ? -5.185 5.792 -2.210 1.00 95.56 197 TYR A C 1
ATOM 1618 O O . TYR A 1 197 ? -5.004 6.997 -2.043 1.00 95.56 197 TYR A O 1
ATOM 1626 N N . THR A 1 198 ? -4.858 4.903 -1.272 1.00 95.31 198 THR A N 1
ATOM 1627 C CA . THR A 1 198 ? -4.269 5.268 0.027 1.00 95.31 198 THR A CA 1
ATOM 1628 C C . THR A 1 198 ? -2.886 5.896 -0.100 1.00 95.31 198 THR A C 1
ATOM 1630 O O . THR A 1 198 ? -2.449 6.591 0.810 1.00 95.31 198 THR A O 1
ATOM 1633 N N . GLN A 1 199 ? -2.219 5.740 -1.240 1.00 93.00 199 GLN A N 1
ATOM 1634 C CA . GLN A 1 199 ? -0.955 6.420 -1.520 1.00 93.00 199 GLN A CA 1
ATOM 1635 C C . GLN A 1 199 ? -1.171 7.884 -1.946 1.00 93.00 199 GLN A C 1
ATOM 1637 O O . GLN A 1 199 ? -0.244 8.689 -1.924 1.00 93.00 199 GLN A O 1
ATOM 1642 N N . TRP A 1 200 ? -2.401 8.258 -2.325 1.00 96.81 200 TRP A N 1
ATOM 1643 C CA . TRP A 1 200 ? -2.768 9.586 -2.817 1.00 96.81 200 TRP A CA 1
ATOM 1644 C C . TRP A 1 200 ? -3.948 10.177 -2.016 1.00 96.81 200 TRP A C 1
ATOM 1646 O O . TRP A 1 200 ? -5.096 10.120 -2.472 1.00 96.81 200 TRP A O 1
ATOM 1656 N N . PRO A 1 201 ? -3.691 10.815 -0.853 1.00 97.62 201 PRO A N 1
ATOM 1657 C CA . PRO A 1 201 ? -4.740 11.298 0.053 1.00 97.62 201 PRO A CA 1
ATOM 1658 C C . PRO A 1 201 ? -5.823 12.174 -0.604 1.00 97.62 201 PRO A C 1
ATOM 1660 O O . PRO A 1 201 ? -7.003 11.957 -0.331 1.00 97.62 201 PRO A O 1
ATOM 1663 N N . PRO A 1 202 ? -5.499 13.129 -1.507 1.00 98.19 202 PRO A N 1
ATOM 1664 C CA . PRO A 1 202 ? -6.526 13.910 -2.200 1.00 98.19 202 PRO A CA 1
ATOM 1665 C C . PRO A 1 202 ? -7.462 13.072 -3.081 1.00 98.19 202 PRO A C 1
ATOM 1667 O O . PRO A 1 202 ? -8.632 13.425 -3.230 1.00 98.19 202 PRO A O 1
ATOM 1670 N N . GLY A 1 203 ? -6.952 11.994 -3.684 1.00 98.00 203 GLY A N 1
ATOM 1671 C CA . GLY A 1 203 ? -7.751 11.052 -4.464 1.00 98.00 203 GLY A CA 1
ATOM 1672 C C . GLY A 1 203 ? -8.599 10.153 -3.571 1.00 98.00 203 GLY A C 1
ATOM 1673 O O . GLY A 1 203 ? -9.788 9.995 -3.831 1.00 98.00 203 GLY A O 1
ATOM 1674 N N . LEU A 1 204 ? -8.024 9.641 -2.478 1.00 98.31 204 LEU A N 1
ATOM 1675 C CA . LEU A 1 204 ? -8.763 8.865 -1.481 1.00 98.31 204 LEU A CA 1
ATOM 1676 C C . LEU A 1 204 ? -9.921 9.671 -0.880 1.00 98.31 204 LEU A C 1
ATOM 1678 O O . LEU A 1 204 ? -11.042 9.179 -0.853 1.00 98.31 204 LEU A O 1
ATOM 1682 N N . SER A 1 205 ? -9.678 10.920 -0.466 1.00 98.38 205 SER A N 1
ATOM 1683 C CA . SER A 1 205 ? -10.721 11.815 0.067 1.00 98.38 205 SER A CA 1
ATOM 1684 C C . SER A 1 205 ? -11.905 11.933 -0.889 1.00 98.38 205 SER A C 1
ATOM 1686 O O . SER A 1 205 ? -13.050 11.824 -0.470 1.00 98.38 205 SER A O 1
ATOM 1688 N N . LEU A 1 206 ? -11.635 12.087 -2.189 1.00 98.25 206 LEU A N 1
ATOM 1689 C CA . LEU A 1 206 ? -12.677 12.147 -3.213 1.00 98.25 206 LEU A CA 1
ATOM 1690 C C . LEU A 1 206 ? -13.472 10.848 -3.328 1.00 98.25 206 LEU A C 1
ATOM 1692 O O . LEU A 1 206 ? -14.689 10.908 -3.465 1.00 98.25 206 LEU A O 1
ATOM 1696 N N . LEU A 1 207 ? -12.815 9.686 -3.278 1.00 97.94 207 LEU A N 1
ATOM 1697 C CA . LEU A 1 207 ? -13.524 8.405 -3.289 1.00 97.94 207 LEU A CA 1
ATOM 1698 C C . LEU A 1 207 ? -14.445 8.283 -2.066 1.00 97.94 207 LEU A C 1
ATOM 1700 O O . LEU A 1 207 ? -15.622 7.961 -2.209 1.00 97.94 207 LEU A O 1
ATOM 1704 N N . LEU A 1 208 ? -13.946 8.615 -0.875 1.00 97.44 208 LEU A N 1
ATOM 1705 C CA . LEU A 1 208 ? -14.739 8.565 0.356 1.00 97.44 208 LEU A CA 1
ATOM 1706 C C . LEU A 1 208 ? -15.918 9.558 0.318 1.00 97.44 208 LEU A C 1
ATOM 1708 O O . LEU A 1 208 ? -17.035 9.202 0.687 1.00 97.44 208 LEU A O 1
ATOM 1712 N N . GLU A 1 209 ? -15.717 10.772 -0.209 1.00 97.06 209 GLU A N 1
ATOM 1713 C CA . GLU A 1 209 ? -16.777 11.775 -0.421 1.00 97.06 209 GLU A CA 1
ATOM 1714 C C . GLU A 1 209 ? -17.880 11.294 -1.381 1.00 97.06 209 GLU A C 1
ATOM 1716 O O . GLU A 1 209 ? -19.038 11.686 -1.235 1.00 97.06 209 GLU A O 1
ATOM 1721 N N . TYR A 1 210 ? -17.540 10.438 -2.349 1.00 96.81 210 TYR A N 1
ATOM 1722 C CA . TYR A 1 210 ? -18.493 9.818 -3.277 1.00 96.81 210 TYR A CA 1
ATOM 1723 C C . TYR A 1 210 ? -19.194 8.577 -2.697 1.00 96.81 210 TYR A C 1
ATOM 1725 O O . TYR A 1 210 ? -20.001 7.956 -3.385 1.00 96.81 210 TYR A O 1
ATOM 1733 N N . GLY A 1 211 ? -18.936 8.234 -1.431 1.00 95.94 211 GLY A N 1
ATOM 1734 C CA . GLY A 1 211 ? -19.617 7.151 -0.721 1.00 95.94 211 GLY A CA 1
ATOM 1735 C C . GLY A 1 211 ? -18.974 5.774 -0.884 1.00 95.94 211 GLY A C 1
ATOM 1736 O O . GLY A 1 211 ? -19.583 4.777 -0.495 1.00 95.94 211 GLY A O 1
ATOM 1737 N N . TYR A 1 212 ? -17.755 5.695 -1.427 1.00 96.69 212 TYR A N 1
ATOM 1738 C CA . TYR A 1 212 ? -17.006 4.441 -1.430 1.00 96.69 212 TYR A CA 1
ATOM 1739 C C . TYR A 1 212 ? -16.628 4.043 -0.006 1.00 96.69 212 TYR A C 1
ATOM 1741 O O . TYR A 1 212 ? -16.202 4.875 0.797 1.00 96.69 212 TYR A O 1
ATOM 1749 N N . THR A 1 213 ? -16.793 2.759 0.310 1.00 94.81 213 THR A N 1
ATOM 1750 C CA . THR A 1 213 ? -16.620 2.271 1.681 1.00 94.81 213 THR A CA 1
ATOM 1751 C C . THR A 1 213 ? -15.166 1.851 1.906 1.00 94.81 213 THR A C 1
ATOM 1753 O O . THR A 1 213 ? -14.669 0.999 1.160 1.00 94.81 213 THR A O 1
ATOM 1756 N N . PRO A 1 214 ? -14.464 2.419 2.905 1.00 95.44 214 PRO A N 1
ATOM 1757 C CA . PRO A 1 214 ? -13.127 1.968 3.266 1.00 95.44 214 PRO A CA 1
ATOM 1758 C C . PRO A 1 214 ? -13.170 0.569 3.893 1.00 95.44 214 PRO A C 1
ATOM 1760 O O . PRO A 1 214 ? -14.173 0.148 4.460 1.00 95.44 214 PRO A O 1
ATOM 1763 N N . THR A 1 215 ? -12.055 -0.152 3.817 1.00 93.81 215 THR A N 1
ATOM 1764 C CA . THR A 1 215 ? -11.888 -1.487 4.414 1.00 93.81 215 THR A CA 1
ATOM 1765 C C . THR A 1 215 ? -10.690 -1.504 5.359 1.00 93.81 215 THR A C 1
ATOM 1767 O O . THR A 1 215 ? -9.841 -0.612 5.312 1.00 93.81 215 THR A O 1
ATOM 1770 N N . GLU A 1 216 ? -10.565 -2.547 6.184 1.00 93.44 216 GLU A N 1
ATOM 1771 C CA . GLU A 1 216 ? -9.341 -2.784 6.967 1.00 93.44 216 GLU A CA 1
ATOM 1772 C C . GLU A 1 216 ? -8.098 -2.818 6.065 1.00 93.44 216 GLU A C 1
ATOM 1774 O O . GLU A 1 216 ? -7.071 -2.221 6.391 1.00 93.44 216 GLU A O 1
ATOM 1779 N N . THR A 1 217 ? -8.218 -3.420 4.877 1.00 92.38 217 THR A N 1
ATOM 1780 C CA . THR A 1 217 ? -7.144 -3.455 3.882 1.00 92.38 217 THR A CA 1
ATOM 1781 C C . THR A 1 217 ? -6.717 -2.055 3.450 1.00 92.38 217 THR A C 1
ATOM 1783 O O . THR A 1 217 ? -5.526 -1.826 3.284 1.00 92.38 217 THR A O 1
ATOM 1786 N N . CYS A 1 218 ? -7.629 -1.080 3.360 1.00 95.31 218 CYS A N 1
ATOM 1787 C CA . CYS A 1 218 ? -7.252 0.311 3.088 1.00 95.31 218 CYS A CA 1
ATOM 1788 C C . CYS A 1 218 ? -6.330 0.874 4.183 1.00 95.31 218 CYS A C 1
ATOM 1790 O O . CYS A 1 218 ? -5.341 1.535 3.874 1.00 95.31 218 CYS A O 1
ATOM 1792 N N . ALA A 1 219 ? -6.610 0.602 5.462 1.00 95.94 219 ALA A N 1
ATOM 1793 C CA . ALA A 1 219 ? -5.743 1.054 6.552 1.00 95.94 219 ALA A CA 1
ATOM 1794 C C . ALA A 1 219 ? -4.387 0.343 6.531 1.00 95.94 219 ALA A C 1
ATOM 1796 O O . ALA A 1 219 ? -3.364 1.007 6.680 1.00 95.94 219 ALA A O 1
ATOM 1797 N N . VAL A 1 220 ? -4.372 -0.966 6.248 1.00 94.12 220 VAL A N 1
ATOM 1798 C CA . VAL A 1 220 ? -3.130 -1.708 5.991 1.00 94.12 220 VAL A CA 1
ATOM 1799 C C . VAL A 1 220 ? -2.332 -1.025 4.879 1.00 94.12 220 VAL A C 1
ATOM 1801 O O . VAL A 1 220 ? -1.190 -0.643 5.111 1.00 94.12 220 VAL A O 1
ATOM 1804 N N . ARG A 1 221 ? -2.939 -0.763 3.715 1.00 92.19 221 ARG A N 1
ATOM 1805 C CA . ARG A 1 221 ? -2.258 -0.111 2.584 1.00 92.19 221 ARG A CA 1
ATOM 1806 C C . ARG A 1 221 ? -1.750 1.286 2.911 1.00 92.19 221 ARG A C 1
ATOM 1808 O O . ARG A 1 221 ? -0.694 1.671 2.425 1.00 92.19 221 ARG A O 1
ATOM 1815 N N . ALA A 1 222 ? -2.484 2.062 3.704 1.00 95.44 222 ALA A N 1
ATOM 1816 C CA . ALA A 1 222 ? -2.025 3.379 4.137 1.00 95.44 222 ALA A CA 1
ATOM 1817 C C . ALA A 1 222 ? -0.767 3.279 5.020 1.00 95.44 222 ALA A C 1
ATOM 1819 O O . ALA A 1 222 ? 0.145 4.089 4.866 1.00 95.44 222 ALA A O 1
ATOM 1820 N N . CYS A 1 223 ? -0.693 2.272 5.900 1.00 94.19 223 CYS A N 1
ATOM 1821 C CA . CYS A 1 223 ? 0.509 1.982 6.683 1.00 94.19 223 CYS A CA 1
ATOM 1822 C C . CYS A 1 223 ? 1.673 1.514 5.796 1.00 94.19 223 CYS A C 1
ATOM 1824 O O . CYS A 1 223 ? 2.788 1.990 5.963 1.00 94.19 223 CYS A O 1
ATOM 1826 N N . GLU A 1 224 ? 1.419 0.612 4.847 1.00 90.00 224 GLU A N 1
ATOM 1827 C CA . GLU A 1 224 ? 2.423 0.101 3.902 1.00 90.00 224 GLU A CA 1
ATOM 1828 C C . GLU A 1 224 ? 3.020 1.183 2.997 1.00 90.00 224 GLU A C 1
ATOM 1830 O O . GLU A 1 224 ? 4.204 1.136 2.666 1.00 90.00 224 GLU A O 1
ATOM 1835 N N . ALA A 1 225 ? 2.195 2.152 2.598 1.00 90.06 225 ALA A N 1
ATOM 1836 C CA . ALA A 1 225 ? 2.595 3.3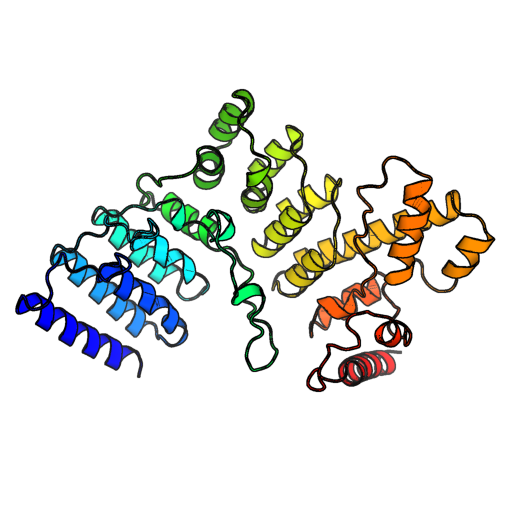00 1.796 1.00 90.06 225 ALA A CA 1
ATOM 1837 C C . ALA A 1 225 ? 3.243 4.425 2.620 1.00 90.06 225 ALA A C 1
ATOM 1839 O O . ALA A 1 225 ? 3.535 5.484 2.067 1.00 90.06 225 ALA A O 1
ATOM 1840 N N . ASP A 1 226 ? 3.406 4.227 3.934 1.00 91.88 226 ASP A N 1
ATOM 1841 C CA . ASP A 1 226 ? 3.886 5.233 4.886 1.00 91.88 226 ASP A CA 1
ATOM 1842 C C . ASP A 1 226 ? 3.134 6.579 4.770 1.00 91.88 226 ASP A C 1
ATOM 1844 O O . ASP A 1 226 ? 3.709 7.667 4.831 1.00 91.88 226 ASP A O 1
ATOM 1848 N N . CYS A 1 227 ? 1.814 6.514 4.549 1.00 94.94 227 CYS A N 1
ATOM 1849 C CA . CYS A 1 227 ? 0.987 7.676 4.234 1.00 94.94 227 CYS A CA 1
ATOM 1850 C C . CYS A 1 227 ? 0.109 8.088 5.424 1.00 94.94 227 CYS A C 1
ATOM 1852 O O . CYS A 1 227 ? -1.038 7.649 5.580 1.00 94.94 227 CYS A O 1
ATOM 1854 N N . GLU A 1 228 ? 0.653 8.967 6.270 1.00 97.38 228 GLU A N 1
ATOM 1855 C CA . GLU A 1 228 ? 0.006 9.446 7.497 1.00 97.38 228 GLU A CA 1
ATOM 1856 C C . GLU A 1 228 ? -1.347 10.122 7.222 1.00 97.38 228 GLU A C 1
ATOM 1858 O O . GLU A 1 228 ? -2.329 9.878 7.928 1.00 97.38 228 GLU A O 1
ATOM 1863 N N . GLU A 1 229 ? -1.427 10.963 6.190 1.00 98.19 229 GLU A N 1
ATOM 1864 C CA . GLU A 1 229 ? -2.645 11.690 5.838 1.00 98.19 229 GLU A CA 1
ATOM 1865 C C . GLU A 1 229 ? -3.776 10.757 5.406 1.00 98.19 229 GLU A C 1
ATOM 1867 O O . GLU A 1 229 ? -4.911 10.936 5.851 1.00 98.19 229 GLU A O 1
ATOM 1872 N N . SER A 1 230 ? -3.485 9.741 4.592 1.00 98.12 230 SER A N 1
ATOM 1873 C CA . SER A 1 230 ? -4.488 8.749 4.198 1.00 98.12 230 SER A CA 1
ATOM 1874 C C . SER A 1 230 ? -4.967 7.932 5.388 1.00 98.12 230 SER A C 1
ATOM 1876 O O . SER A 1 230 ? -6.168 7.714 5.533 1.00 98.12 230 SER A O 1
ATOM 1878 N N . LEU A 1 231 ? -4.062 7.535 6.286 1.00 98.06 231 LEU A N 1
ATOM 1879 C CA . LEU A 1 231 ? -4.444 6.813 7.496 1.00 98.06 231 LEU A CA 1
ATOM 1880 C C . LEU A 1 231 ? -5.355 7.662 8.397 1.00 98.06 231 LEU A C 1
ATOM 1882 O O . LEU A 1 231 ? -6.371 7.165 8.883 1.00 98.06 231 LEU A O 1
ATOM 1886 N N . LYS A 1 232 ? -5.054 8.957 8.570 1.00 98.31 232 LYS A N 1
ATOM 1887 C CA . LYS A 1 232 ? -5.935 9.897 9.285 1.00 98.31 232 LYS A CA 1
ATOM 1888 C C . LYS A 1 232 ? -7.305 10.012 8.624 1.00 98.31 232 LYS A C 1
ATOM 1890 O O . LYS A 1 232 ? -8.309 9.964 9.333 1.00 98.31 232 LYS A O 1
ATOM 1895 N N . LEU A 1 233 ? -7.352 10.148 7.295 1.00 98.25 233 LEU A N 1
ATOM 1896 C CA . LEU A 1 233 ? -8.608 10.216 6.543 1.00 98.25 233 LEU A CA 1
ATOM 1897 C C . LEU A 1 233 ? -9.459 8.970 6.795 1.00 98.25 233 LEU A C 1
ATOM 1899 O O . LEU A 1 233 ? -10.621 9.102 7.180 1.00 98.25 233 LEU A O 1
ATOM 1903 N N . LEU A 1 234 ? -8.866 7.779 6.678 1.00 97.44 234 LEU A N 1
ATOM 1904 C CA . LEU A 1 234 ? -9.544 6.509 6.938 1.00 97.44 234 LEU A CA 1
ATOM 1905 C C . LEU A 1 234 ? -10.070 6.443 8.376 1.00 97.44 234 LEU A C 1
ATOM 1907 O O . LEU A 1 234 ? -11.273 6.286 8.573 1.00 97.44 234 LEU A O 1
ATOM 1911 N N . ILE A 1 235 ? -9.208 6.643 9.380 1.00 96.25 235 ILE A N 1
ATOM 1912 C CA . ILE A 1 235 ? -9.601 6.605 10.800 1.00 96.25 235 ILE A CA 1
ATOM 1913 C C . ILE A 1 235 ? -10.754 7.577 11.081 1.00 96.25 235 ILE A C 1
ATOM 1915 O O . ILE A 1 235 ? -11.691 7.218 11.790 1.00 96.25 235 ILE A O 1
ATOM 1919 N N . SER A 1 236 ? -10.703 8.787 10.513 1.00 95.56 236 SER A N 1
ATOM 1920 C CA . SER A 1 236 ? -11.735 9.811 10.714 1.00 95.56 236 SER A CA 1
ATOM 1921 C C . SER A 1 236 ? -13.058 9.504 10.010 1.00 95.56 236 SER A C 1
ATOM 1923 O O . SER A 1 236 ? -14.111 9.901 10.501 1.00 95.56 236 SER A O 1
ATOM 1925 N N . THR A 1 237 ? -13.006 8.788 8.884 1.00 94.88 237 THR A N 1
ATOM 1926 C CA . THR A 1 237 ? -14.194 8.367 8.128 1.00 94.88 237 THR A CA 1
ATOM 1927 C C . THR A 1 237 ? -14.920 7.226 8.839 1.00 94.88 237 THR A C 1
ATOM 1929 O O . THR A 1 237 ? -16.147 7.172 8.817 1.00 94.88 237 THR A O 1
ATOM 1932 N N . GLY A 1 238 ? -14.178 6.341 9.514 1.00 91.00 238 GLY A N 1
ATOM 1933 C CA . GLY A 1 238 ? -14.750 5.189 10.211 1.00 91.00 238 GLY A CA 1
ATOM 1934 C C . GLY A 1 238 ? -15.363 4.160 9.253 1.00 91.00 238 GLY A C 1
ATOM 1935 O O . GLY A 1 238 ? -15.004 4.099 8.079 1.00 91.00 238 GLY A O 1
ATOM 1936 N N . GLY A 1 239 ? -16.262 3.315 9.767 1.00 88.56 239 GLY A N 1
ATOM 1937 C CA . GLY A 1 239 ? -16.989 2.318 8.964 1.00 88.56 239 GLY A CA 1
ATOM 1938 C C . GLY A 1 239 ? -16.206 1.053 8.596 1.00 88.56 239 GLY A C 1
ATOM 1939 O O . GLY A 1 239 ? -16.666 0.274 7.770 1.00 88.56 239 GLY A O 1
ATOM 1940 N N . PHE A 1 240 ? -15.036 0.834 9.199 1.00 91.00 240 PHE A N 1
ATOM 1941 C CA . PHE A 1 240 ? -14.248 -0.387 9.029 1.00 91.00 240 PHE A CA 1
ATOM 1942 C C . PHE A 1 240 ? -13.501 -0.743 10.319 1.00 91.00 240 PHE A C 1
ATOM 1944 O O . PHE A 1 240 ? -13.204 0.138 11.133 1.00 91.00 240 PHE A O 1
ATOM 1951 N N . ALA A 1 241 ? -13.149 -2.017 10.493 1.00 89.75 241 ALA A N 1
ATOM 1952 C CA . ALA A 1 241 ? -12.378 -2.515 11.631 1.00 89.75 241 ALA A CA 1
ATOM 1953 C C . ALA A 1 241 ? -10.886 -2.127 11.552 1.00 89.75 241 ALA A C 1
ATOM 1955 O O . ALA A 1 241 ? -10.249 -2.270 10.513 1.00 89.75 241 ALA A O 1
ATOM 1956 N N . ILE A 1 242 ? -10.306 -1.679 12.667 1.00 91.56 242 ILE A N 1
ATOM 1957 C CA . ILE A 1 242 ? -8.853 -1.577 12.852 1.00 91.56 242 ILE A CA 1
ATOM 1958 C C . ILE A 1 242 ? -8.465 -2.790 13.687 1.00 91.56 242 ILE A C 1
ATOM 1960 O O . ILE A 1 242 ? -8.642 -2.789 14.905 1.00 91.56 242 ILE A O 1
ATOM 1964 N N . GLY A 1 243 ? -8.030 -3.850 13.014 1.00 91.00 243 GLY A N 1
ATOM 1965 C CA . GLY A 1 243 ? -7.672 -5.111 13.638 1.00 91.00 243 GLY A CA 1
ATOM 1966 C C . GLY A 1 243 ? -6.168 -5.314 13.768 1.00 91.00 243 GLY A C 1
ATOM 1967 O O . GLY A 1 243 ? -5.351 -4.393 13.662 1.00 91.00 243 GLY A O 1
ATOM 1968 N N . HIS A 1 244 ? -5.819 -6.571 14.022 1.00 90.12 244 HIS A N 1
ATOM 1969 C CA . HIS A 1 244 ? -4.453 -7.017 14.251 1.00 90.12 244 HIS A CA 1
ATOM 1970 C C . HIS A 1 244 ? -3.538 -6.767 13.050 1.00 90.12 244 HIS A C 1
ATOM 1972 O O . HIS A 1 244 ? -2.403 -6.345 13.245 1.00 90.12 244 HIS A O 1
ATOM 1978 N N . SER A 1 245 ? -4.030 -6.940 11.817 1.00 91.19 245 SER A N 1
ATOM 1979 C CA . SER A 1 245 ? -3.217 -6.759 10.609 1.00 91.19 245 SER A CA 1
ATOM 1980 C C . SER A 1 245 ? -2.748 -5.311 10.445 1.00 91.19 245 SER A C 1
ATOM 1982 O O . SER A 1 245 ? -1.605 -5.072 10.063 1.00 91.19 245 SER A O 1
ATOM 1984 N N . VAL A 1 246 ? -3.595 -4.331 10.787 1.00 94.38 246 VAL A N 1
ATOM 1985 C CA . VAL A 1 246 ? -3.224 -2.905 10.745 1.00 94.38 246 VAL A CA 1
ATOM 1986 C C . VAL A 1 246 ? -2.133 -2.603 11.774 1.00 94.38 246 VAL A C 1
ATOM 1988 O O . VAL A 1 246 ? -1.147 -1.944 11.445 1.00 94.38 246 VAL A O 1
ATOM 1991 N N . LEU A 1 247 ? -2.280 -3.107 13.007 1.00 94.75 247 LEU A N 1
ATOM 1992 C CA . LEU A 1 247 ? -1.266 -2.936 14.053 1.00 94.75 247 LEU A CA 1
ATOM 1993 C C . LEU A 1 247 ? 0.056 -3.598 13.667 1.00 94.75 247 LEU A C 1
ATOM 1995 O O . LEU A 1 247 ? 1.113 -3.001 13.842 1.00 94.75 247 LEU A O 1
ATOM 1999 N N . GLU A 1 248 ? -0.012 -4.804 13.117 1.00 91.69 248 GLU A N 1
ATOM 2000 C CA . GLU A 1 248 ? 1.155 -5.574 12.716 1.00 91.69 248 GLU A CA 1
ATOM 2001 C C . GLU A 1 248 ? 1.961 -4.878 11.618 1.00 91.69 248 GLU A C 1
ATOM 2003 O O . GLU A 1 248 ? 3.189 -4.824 11.676 1.00 91.69 248 GLU A O 1
ATOM 2008 N N . VAL A 1 249 ? 1.285 -4.303 10.623 1.00 91.25 249 VAL A N 1
ATOM 2009 C CA . VAL A 1 249 ? 1.950 -3.550 9.554 1.00 91.25 249 VAL A CA 1
ATOM 2010 C C . VAL A 1 249 ? 2.487 -2.216 10.063 1.00 91.25 249 VAL A C 1
ATOM 2012 O O . VAL A 1 249 ? 3.599 -1.841 9.693 1.00 91.25 249 VAL A O 1
ATOM 2015 N N . ALA A 1 250 ? 1.759 -1.522 10.942 1.00 93.62 250 ALA A N 1
ATOM 2016 C CA . ALA A 1 250 ? 2.239 -0.296 11.576 1.00 93.62 250 ALA A CA 1
ATOM 2017 C C . ALA A 1 250 ? 3.493 -0.544 12.431 1.00 93.62 250 ALA A C 1
ATOM 2019 O O . ALA A 1 250 ? 4.448 0.224 12.352 1.00 93.62 250 ALA A O 1
ATOM 2020 N N . ALA A 1 251 ? 3.540 -1.658 13.169 1.00 91.44 251 ALA A N 1
ATOM 2021 C CA . ALA A 1 251 ? 4.681 -2.054 13.994 1.00 91.44 251 ALA A CA 1
ATOM 2022 C C . ALA A 1 251 ? 5.982 -2.259 13.204 1.00 91.44 251 ALA A C 1
ATOM 2024 O O . ALA A 1 251 ? 7.065 -2.181 13.789 1.00 91.44 251 ALA A O 1
ATOM 2025 N N . LYS A 1 252 ? 5.867 -2.519 11.897 1.00 86.94 252 LYS A N 1
ATOM 2026 C CA . LYS A 1 252 ? 6.980 -2.725 10.962 1.00 86.94 252 LYS A CA 1
ATOM 2027 C C . LYS A 1 252 ? 7.426 -1.435 10.263 1.00 86.94 252 LYS A C 1
ATOM 2029 O O . LYS A 1 252 ? 8.420 -1.463 9.544 1.00 86.94 252 LYS A O 1
ATOM 2034 N N . GLN A 1 253 ? 6.708 -0.322 10.431 1.00 87.00 253 GLN A N 1
ATOM 2035 C CA . GLN A 1 253 ? 7.094 0.949 9.819 1.00 87.00 253 GLN A CA 1
ATOM 2036 C C . GLN A 1 253 ? 8.145 1.680 10.655 1.00 87.00 253 GLN A C 1
ATOM 2038 O O . GLN A 1 253 ? 8.061 1.738 11.881 1.00 87.00 253 GLN A O 1
ATOM 2043 N N . ASP A 1 254 ? 9.093 2.322 9.969 1.00 86.50 254 ASP A N 1
ATOM 2044 C CA . ASP A 1 254 ? 10.088 3.200 10.600 1.00 86.50 254 ASP A CA 1
ATOM 2045 C C . ASP A 1 254 ? 9.465 4.526 11.073 1.00 86.50 254 ASP A C 1
ATOM 2047 O O . ASP A 1 254 ? 10.066 5.258 11.859 1.00 86.50 254 ASP A O 1
ATOM 2051 N N . ASN A 1 255 ? 8.265 4.856 10.585 1.00 91.62 255 ASN A N 1
ATOM 2052 C CA . ASN A 1 255 ? 7.565 6.090 10.901 1.00 91.62 255 ASN A CA 1
ATOM 2053 C C . ASN A 1 255 ? 6.743 5.955 12.201 1.00 91.62 255 ASN A C 1
ATOM 2055 O O . ASN A 1 255 ? 5.660 5.355 12.197 1.00 91.62 255 ASN A O 1
ATOM 2059 N N . PRO A 1 256 ? 7.175 6.573 13.319 1.00 94.50 256 PRO A N 1
ATOM 2060 C CA . PRO A 1 256 ? 6.477 6.452 14.598 1.00 94.50 256 PRO A CA 1
ATOM 2061 C C . PRO A 1 256 ? 5.093 7.120 14.597 1.00 94.50 256 PRO A C 1
ATOM 2063 O O . PRO A 1 256 ? 4.265 6.812 15.458 1.00 94.50 256 PRO A O 1
ATOM 2066 N N . ALA A 1 257 ? 4.814 8.033 13.657 1.00 97.12 257 ALA A N 1
ATOM 2067 C CA . ALA A 1 257 ? 3.514 8.689 13.562 1.00 97.12 257 ALA A CA 1
ATOM 2068 C C . ALA A 1 257 ? 2.409 7.708 13.143 1.00 97.12 257 ALA A C 1
ATOM 2070 O O . ALA A 1 257 ? 1.316 7.753 13.712 1.00 97.12 257 ALA A O 1
ATOM 2071 N N . ILE A 1 258 ? 2.711 6.780 12.228 1.00 96.69 258 ILE A N 1
ATOM 2072 C CA . ILE A 1 258 ? 1.787 5.722 11.797 1.00 96.69 258 ILE A CA 1
ATOM 2073 C C . ILE A 1 258 ? 1.406 4.838 12.986 1.00 96.69 258 ILE A C 1
ATOM 2075 O O . ILE A 1 258 ? 0.224 4.711 13.310 1.00 96.69 258 ILE A O 1
ATOM 2079 N N . SER A 1 259 ? 2.399 4.309 13.703 1.00 96.06 259 SER A N 1
ATOM 2080 C CA . SER A 1 259 ? 2.185 3.485 14.899 1.00 96.06 259 SER A CA 1
ATOM 2081 C C . SER A 1 259 ? 1.356 4.204 15.959 1.00 96.06 259 SER A C 1
ATOM 2083 O O . SER A 1 259 ? 0.424 3.634 16.526 1.00 96.06 259 SER A O 1
ATOM 2085 N N . LYS A 1 260 ? 1.630 5.493 16.182 1.00 97.94 260 LYS A N 1
ATOM 2086 C CA . LYS A 1 260 ? 0.861 6.317 17.116 1.00 97.94 260 LYS A CA 1
ATOM 2087 C C . LYS A 1 260 ? -0.594 6.494 16.704 1.00 97.94 260 LYS A C 1
ATOM 2089 O O . LYS A 1 260 ? -1.465 6.402 17.567 1.00 97.94 260 LYS A O 1
ATOM 2094 N N . LEU A 1 261 ? -0.869 6.732 15.424 1.00 98.25 261 LEU A N 1
ATOM 2095 C CA . LEU A 1 261 ? -2.240 6.845 14.924 1.00 98.25 261 LEU A CA 1
ATOM 2096 C C . LEU A 1 261 ? -3.018 5.543 15.113 1.00 98.25 261 LEU A C 1
ATOM 2098 O O . LEU A 1 261 ? -4.141 5.583 15.612 1.00 98.25 261 LEU A O 1
ATOM 2102 N N . VAL A 1 262 ? -2.414 4.401 14.771 1.00 97.25 262 VAL A N 1
ATOM 2103 C CA . VAL A 1 262 ? -3.067 3.090 14.904 1.00 97.25 262 VAL A CA 1
ATOM 2104 C C 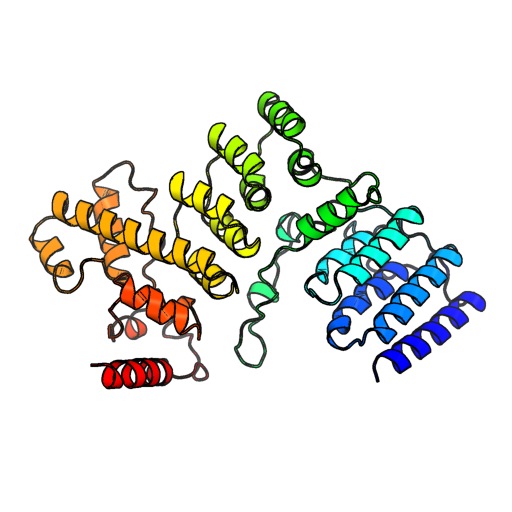. VAL A 1 262 ? -3.350 2.757 16.369 1.00 97.25 262 VAL A C 1
ATOM 2106 O O . VAL A 1 262 ? -4.483 2.416 16.706 1.00 97.25 262 VAL A O 1
ATOM 2109 N N . VAL A 1 263 ? -2.365 2.916 17.261 1.00 96.31 263 VAL A N 1
ATOM 2110 C CA . VAL A 1 263 ? -2.546 2.649 18.699 1.00 96.31 263 VAL A CA 1
ATOM 2111 C C . VAL A 1 263 ? -3.605 3.559 19.314 1.00 96.31 263 VAL A C 1
ATOM 2113 O O . VAL A 1 263 ? -4.448 3.091 20.081 1.00 96.31 263 VAL A O 1
ATOM 2116 N N . GLN A 1 264 ? -3.601 4.846 18.963 1.00 96.38 264 GLN A N 1
ATOM 2117 C CA . GLN A 1 264 ? -4.603 5.780 19.464 1.00 96.38 264 GLN A CA 1
ATOM 2118 C C . GLN A 1 264 ? -6.006 5.406 18.973 1.00 96.38 264 GLN A C 1
ATOM 2120 O O . GLN A 1 264 ? -6.931 5.360 19.780 1.00 96.38 264 GLN A O 1
ATOM 2125 N N . ALA A 1 265 ? -6.162 5.075 17.689 1.00 95.44 265 ALA A N 1
ATOM 2126 C CA . ALA A 1 265 ? -7.450 4.675 17.131 1.00 95.44 265 ALA A CA 1
ATOM 2127 C C . ALA A 1 265 ? -7.985 3.382 17.769 1.00 95.44 265 ALA A C 1
ATOM 2129 O O . ALA A 1 265 ? -9.170 3.301 18.091 1.00 95.44 265 ALA A O 1
ATOM 2130 N N . LEU A 1 266 ? -7.116 2.394 18.019 1.00 93.56 266 LEU A N 1
ATOM 2131 C CA . LEU A 1 266 ? -7.469 1.178 18.759 1.00 93.56 266 LEU A CA 1
ATOM 2132 C C . LEU A 1 266 ? -7.949 1.501 20.179 1.00 93.56 266 LEU A C 1
ATOM 2134 O O . LEU A 1 266 ? -8.985 0.997 20.617 1.00 93.56 266 LEU A O 1
ATOM 2138 N N . ALA A 1 267 ? -7.214 2.351 20.898 1.00 92.62 267 ALA A N 1
ATOM 2139 C CA . ALA A 1 267 ? -7.576 2.737 22.255 1.00 92.62 267 ALA A CA 1
ATOM 2140 C C . ALA A 1 267 ? -8.904 3.500 22.300 1.00 92.62 267 ALA A C 1
ATOM 2142 O O . ALA A 1 267 ? -9.751 3.212 23.143 1.00 92.62 267 ALA A O 1
ATOM 2143 N N . ASP A 1 268 ? -9.108 4.447 21.384 1.00 93.06 268 ASP A N 1
ATOM 2144 C CA . ASP A 1 268 ? -10.330 5.248 21.308 1.00 93.06 268 ASP A CA 1
ATOM 2145 C C . ASP A 1 268 ? -11.554 4.364 21.052 1.00 93.06 268 ASP A C 1
ATOM 2147 O O . ASP A 1 268 ? -12.553 4.486 21.762 1.00 93.06 268 ASP A O 1
ATOM 2151 N N . ARG A 1 269 ? -11.451 3.400 20.130 1.00 91.38 269 ARG A N 1
ATOM 2152 C CA . ARG A 1 269 ? -12.522 2.427 19.860 1.00 91.38 269 ARG A CA 1
ATOM 2153 C C . ARG A 1 269 ? -12.841 1.556 21.069 1.00 91.38 269 ARG A C 1
ATOM 2155 O O . ARG A 1 269 ? -14.006 1.322 21.373 1.00 91.38 269 ARG A O 1
ATOM 2162 N N . ARG A 1 270 ? -11.829 1.116 21.819 1.00 89.94 270 ARG A N 1
ATOM 2163 C CA . ARG A 1 270 ? -12.046 0.334 23.048 1.00 89.94 270 ARG A CA 1
ATOM 2164 C C . ARG A 1 270 ? -12.685 1.146 24.163 1.00 89.94 270 ARG A C 1
ATOM 2166 O O . ARG A 1 270 ? -13.546 0.625 24.868 1.00 89.94 270 ARG A O 1
ATOM 2173 N N . ARG A 1 271 ? -12.315 2.420 24.310 1.00 90.56 271 ARG A N 1
ATOM 2174 C CA . ARG A 1 271 ? -12.995 3.335 25.239 1.00 90.56 271 ARG A CA 1
ATOM 2175 C C . ARG A 1 271 ? -14.447 3.562 24.820 1.00 90.56 271 ARG A C 1
ATOM 2177 O O . ARG A 1 271 ? -15.326 3.564 25.673 1.00 90.56 271 ARG A O 1
ATOM 2184 N N . GLN A 1 272 ? -14.723 3.696 23.524 1.00 91.75 272 GLN A N 1
ATOM 2185 C CA . GLN A 1 272 ? -16.093 3.802 23.012 1.00 91.75 272 GLN A CA 1
ATOM 2186 C C . GLN A 1 272 ? -16.904 2.530 23.291 1.00 91.75 272 GLN A C 1
ATOM 2188 O O . GLN A 1 272 ? -18.001 2.628 23.839 1.00 91.75 272 GLN A O 1
ATOM 2193 N N . LEU A 1 273 ? -16.348 1.344 23.019 1.00 91.06 273 LEU A N 1
ATOM 2194 C CA . LEU A 1 273 ? -16.967 0.062 23.377 1.00 91.06 273 LEU A CA 1
ATOM 2195 C C . LEU A 1 273 ? -17.244 -0.036 24.878 1.00 91.06 273 LEU A C 1
ATOM 2197 O O . LEU A 1 273 ? -18.324 -0.470 25.268 1.00 91.06 273 LEU A O 1
ATOM 2201 N N . ARG A 1 274 ? -16.311 0.420 25.723 1.00 89.19 274 ARG A N 1
ATOM 2202 C CA . ARG A 1 274 ? -16.500 0.472 27.178 1.00 89.19 274 ARG A CA 1
ATOM 2203 C C . ARG A 1 274 ? -17.690 1.342 27.562 1.00 89.19 274 ARG A C 1
ATOM 2205 O O . ARG A 1 274 ? -18.558 0.897 28.304 1.00 89.19 274 ARG A O 1
ATOM 2212 N N . VAL A 1 275 ? -17.754 2.557 27.024 1.00 90.75 275 VAL A N 1
ATOM 2213 C CA . VAL A 1 275 ? -18.859 3.488 27.284 1.00 90.75 275 VAL A CA 1
ATOM 2214 C C . VAL A 1 275 ? -20.192 2.896 26.823 1.00 90.75 275 VAL A C 1
ATOM 2216 O O . VAL A 1 275 ? -21.201 3.041 27.509 1.00 90.75 275 VAL A O 1
ATOM 2219 N N . LEU A 1 276 ? -20.230 2.210 25.680 1.00 92.12 276 LEU A N 1
ATOM 2220 C CA . LEU A 1 276 ? -21.438 1.521 25.225 1.00 92.12 276 LEU A CA 1
ATOM 2221 C C . LEU A 1 276 ? -21.804 0.351 26.148 1.00 92.12 276 LEU A C 1
ATOM 2223 O O . LEU A 1 276 ? -22.972 0.200 26.502 1.00 92.12 276 LEU A O 1
ATOM 2227 N N . ALA A 1 277 ? -20.826 -0.433 26.598 1.00 90.56 277 ALA A N 1
ATOM 2228 C CA . ALA A 1 277 ? -21.041 -1.516 27.552 1.00 90.56 277 ALA A CA 1
ATOM 2229 C C . ALA A 1 277 ? -21.685 -1.006 28.847 1.00 90.56 277 ALA A C 1
ATOM 2231 O O . ALA A 1 277 ? -22.741 -1.497 29.251 1.00 90.56 277 ALA A O 1
ATOM 2232 N N . ASP A 1 278 ? -21.114 0.051 29.427 1.00 89.12 278 ASP A N 1
ATOM 2233 C CA . ASP A 1 278 ? -21.593 0.656 30.670 1.00 89.12 278 ASP A CA 1
ATOM 2234 C C . ASP A 1 278 ? -23.033 1.203 30.541 1.00 89.12 278 ASP A C 1
ATOM 2236 O O . ASP A 1 278 ? -23.776 1.219 31.520 1.00 89.12 278 ASP A O 1
ATOM 2240 N N . ASN A 1 279 ? -23.463 1.599 29.336 1.00 90.38 279 ASN A N 1
ATOM 2241 C CA . ASN A 1 279 ? -24.802 2.147 29.088 1.00 90.38 279 ASN A CA 1
ATOM 2242 C C . ASN A 1 279 ? -25.869 1.101 28.710 1.00 90.38 279 ASN A C 1
ATOM 2244 O O . ASN A 1 279 ? -27.054 1.331 28.958 1.00 90.38 279 ASN A O 1
ATOM 2248 N N . TYR A 1 280 ? -25.487 -0.009 28.069 1.00 91.50 280 TYR A N 1
ATOM 2249 C CA . TYR A 1 280 ? -26.440 -0.934 27.429 1.00 91.50 280 TYR A CA 1
ATOM 2250 C C . TYR A 1 280 ? -26.372 -2.381 27.936 1.00 91.50 280 TYR A C 1
ATOM 2252 O O . TYR A 1 280 ? -27.303 -3.170 27.702 1.00 91.50 280 TYR A O 1
ATOM 2260 N N . LEU A 1 281 ? -25.295 -2.767 28.622 1.00 89.06 281 LEU A N 1
ATOM 2261 C CA . LEU A 1 281 ? -25.179 -4.089 29.228 1.00 89.06 281 LEU A CA 1
ATOM 2262 C C . LEU A 1 281 ? -25.639 -4.056 30.697 1.00 89.06 281 LEU A C 1
ATOM 2264 O O . LEU A 1 281 ? -25.471 -3.044 31.372 1.00 89.06 281 LEU A O 1
ATOM 2268 N N . PRO A 1 282 ? -26.251 -5.141 31.212 1.00 87.50 282 PRO A N 1
ATOM 2269 C CA . PRO A 1 282 ? -26.631 -5.223 32.621 1.00 87.50 282 PRO A CA 1
ATOM 2270 C C . PRO A 1 282 ? -25.414 -5.146 33.551 1.00 87.50 282 PRO A C 1
ATOM 2272 O O . PRO A 1 282 ? -24.351 -5.671 33.219 1.00 87.50 282 PRO A O 1
ATOM 2275 N N . ASP A 1 283 ? -25.598 -4.613 34.761 1.00 83.44 283 ASP A N 1
ATOM 2276 C CA . ASP A 1 283 ? -24.544 -4.491 35.785 1.00 83.44 283 ASP A CA 1
ATOM 2277 C C . ASP A 1 283 ? -23.831 -5.820 36.094 1.00 83.44 283 ASP A C 1
ATOM 2279 O O . ASP A 1 283 ? -22.632 -5.859 36.362 1.00 83.44 283 ASP A O 1
ATOM 2283 N N . GLU A 1 284 ? -24.546 -6.941 36.018 1.00 77.50 284 GLU A N 1
ATOM 2284 C CA . GLU A 1 284 ? -24.007 -8.295 36.216 1.00 77.50 284 GLU A CA 1
ATOM 2285 C C . GLU A 1 284 ? -23.009 -8.708 35.124 1.00 77.50 284 GLU A C 1
ATOM 2287 O O . GLU A 1 284 ? -22.082 -9.473 35.388 1.00 77.50 284 GLU A O 1
ATOM 2292 N N . MET A 1 285 ? -23.185 -8.198 33.903 1.00 76.38 285 MET A N 1
ATOM 2293 C CA . MET A 1 285 ? -22.247 -8.393 32.797 1.00 76.38 285 MET A CA 1
ATOM 2294 C C . MET A 1 285 ? -21.121 -7.362 32.875 1.00 76.38 285 MET A C 1
ATOM 2296 O O . MET A 1 285 ? -19.955 -7.726 32.769 1.00 76.38 285 MET A O 1
ATOM 2300 N N . ASN A 1 286 ? -21.437 -6.101 33.185 1.00 74.69 286 ASN A N 1
ATOM 2301 C CA . ASN A 1 286 ? -20.429 -5.051 33.346 1.00 74.69 286 ASN A CA 1
ATOM 2302 C C . ASN A 1 286 ? -19.465 -5.333 34.501 1.00 74.69 286 ASN A C 1
ATOM 2304 O O . ASN A 1 286 ? -18.270 -5.099 34.362 1.00 74.69 286 ASN A O 1
ATOM 2308 N N . SER A 1 287 ? -19.939 -5.895 35.614 1.00 74.12 287 SER A N 1
ATOM 2309 C CA . SER A 1 287 ? -19.105 -6.251 36.771 1.00 74.12 287 SER A CA 1
ATOM 2310 C C . SER A 1 287 ? -18.079 -7.348 36.477 1.00 74.12 287 SER A C 1
ATOM 2312 O O . SER A 1 287 ? -17.042 -7.378 37.138 1.00 74.12 287 SER A O 1
ATOM 2314 N N . ARG A 1 288 ? -18.305 -8.194 35.460 1.00 72.44 288 ARG A N 1
ATOM 2315 C CA . ARG A 1 288 ? -17.299 -9.161 34.979 1.00 72.44 288 ARG A CA 1
ATOM 2316 C C . ARG A 1 288 ? -16.136 -8.482 34.259 1.00 72.44 288 ARG A C 1
ATOM 2318 O O . ARG A 1 288 ? -15.030 -9.001 34.312 1.00 72.44 288 ARG A O 1
ATOM 2325 N N . HIS A 1 289 ? -16.387 -7.323 33.651 1.00 68.06 289 HIS A N 1
ATOM 2326 C CA . HIS A 1 289 ? -15.416 -6.558 32.864 1.00 68.06 289 HIS A CA 1
ATOM 2327 C C . HIS A 1 289 ? -14.923 -5.283 33.577 1.00 68.06 289 HIS A C 1
ATOM 2329 O O . HIS A 1 289 ? -14.060 -4.574 33.074 1.00 68.06 289 HIS A O 1
ATOM 2335 N N . ALA A 1 290 ? -15.502 -4.899 34.719 1.00 59.78 290 ALA A N 1
ATOM 2336 C CA . ALA A 1 290 ? -15.266 -3.610 35.389 1.00 59.78 290 ALA A CA 1
ATOM 2337 C C . ALA A 1 290 ? -13.947 -3.529 36.173 1.00 59.78 290 ALA A C 1
ATOM 2339 O O . ALA A 1 290 ? -13.708 -2.551 36.879 1.00 59.78 290 ALA A O 1
ATOM 2340 N N . THR A 1 291 ? -13.102 -4.555 36.124 1.00 54.88 291 THR A N 1
ATOM 2341 C CA . THR A 1 291 ? -12.134 -4.759 37.199 1.00 54.88 291 THR A CA 1
ATOM 2342 C C . THR A 1 291 ? -10.794 -4.052 37.037 1.00 54.88 291 THR A C 1
ATOM 2344 O O . THR A 1 291 ? -10.154 -3.894 38.076 1.00 54.88 291 THR A O 1
ATOM 2347 N N . ARG A 1 292 ? -10.311 -3.626 35.851 1.00 59.53 292 ARG A N 1
ATOM 2348 C CA . ARG A 1 292 ? -8.870 -3.266 35.765 1.00 59.53 292 ARG A CA 1
ATOM 2349 C C . ARG A 1 292 ? -8.339 -2.168 34.826 1.00 59.53 292 ARG A C 1
ATOM 2351 O O . ARG A 1 292 ? -7.153 -1.887 34.957 1.00 59.53 292 ARG A O 1
ATOM 2358 N N . SER A 1 293 ? -9.095 -1.497 33.958 1.00 61.12 293 SER A N 1
ATOM 2359 C CA . SER A 1 293 ? -8.514 -0.408 33.137 1.00 61.12 293 SER A CA 1
ATOM 2360 C C . SER A 1 293 ? -9.579 0.518 32.545 1.00 61.12 293 SER A C 1
ATOM 2362 O O . SER A 1 293 ? -10.718 0.102 32.342 1.00 61.12 293 SER A O 1
ATOM 2364 N N . ASP A 1 294 ? -9.183 1.750 32.206 1.00 69.25 294 ASP A N 1
ATOM 2365 C CA . ASP A 1 294 ? -9.968 2.702 31.399 1.00 69.25 294 ASP A CA 1
ATOM 2366 C C . ASP A 1 294 ? -10.216 2.188 29.959 1.00 69.25 294 ASP A C 1
ATOM 2368 O O . ASP A 1 294 ? -10.943 2.808 29.182 1.00 69.25 294 ASP A O 1
ATOM 2372 N N . CYS A 1 295 ? -9.604 1.060 29.581 1.00 68.94 295 CYS A N 1
ATOM 2373 C CA . CYS A 1 295 ? -9.688 0.418 28.274 1.00 68.94 295 CYS A CA 1
ATOM 2374 C C . CYS A 1 295 ? -10.054 -1.071 28.426 1.00 68.94 295 CYS A C 1
ATOM 2376 O O . CYS A 1 295 ? -9.494 -1.757 29.282 1.00 68.94 295 CYS A O 1
ATOM 2378 N N . LEU A 1 296 ? -10.974 -1.580 27.594 1.00 74.25 296 LEU A N 1
ATOM 2379 C CA . LEU A 1 296 ? -11.330 -3.005 27.585 1.00 74.25 296 LEU A CA 1
ATOM 2380 C C . LEU A 1 296 ? -10.132 -3.872 27.177 1.00 74.25 296 LEU A C 1
ATOM 2382 O O . LEU A 1 296 ? -9.364 -3.519 26.272 1.00 74.25 296 LEU A O 1
ATOM 2386 N N . LEU A 1 297 ? -9.999 -5.024 27.835 1.00 74.25 297 LEU A N 1
ATOM 2387 C CA . LEU A 1 297 ? -8.991 -6.015 27.482 1.00 74.25 297 LEU A CA 1
ATOM 2388 C C . LEU A 1 297 ? -9.288 -6.628 26.119 1.00 74.25 297 LEU A C 1
ATOM 2390 O O . LEU A 1 297 ? -10.406 -6.587 25.636 1.00 74.25 297 LEU A O 1
ATOM 2394 N N . ASP A 1 298 ? -8.278 -7.222 25.509 1.00 74.38 298 ASP A N 1
ATOM 2395 C CA . ASP A 1 298 ? -8.322 -7.779 24.160 1.00 74.38 298 ASP A CA 1
ATOM 2396 C C . ASP A 1 298 ? -9.490 -8.743 23.890 1.00 74.38 298 ASP A C 1
ATOM 2398 O O . ASP A 1 298 ? -10.314 -8.504 23.007 1.00 74.38 298 ASP A O 1
ATOM 2402 N N . ILE A 1 299 ? -9.595 -9.809 24.686 1.00 80.00 299 ILE A N 1
ATOM 2403 C CA . ILE A 1 299 ? -10.688 -10.789 24.579 1.00 80.00 299 ILE A CA 1
ATOM 2404 C C . ILE A 1 299 ? -12.005 -10.191 25.077 1.00 80.00 299 ILE A C 1
ATOM 2406 O O . ILE A 1 299 ? -13.046 -10.372 24.453 1.00 80.00 299 ILE A O 1
ATOM 2410 N N . GLU A 1 300 ? -11.959 -9.412 26.157 1.00 83.81 300 GLU A N 1
ATOM 2411 C CA . GLU A 1 300 ? -13.156 -8.783 26.719 1.00 83.81 300 GLU A CA 1
ATOM 2412 C C . GLU A 1 300 ? -13.792 -7.783 25.755 1.00 83.81 300 GLU A C 1
ATOM 2414 O O . GLU A 1 300 ? -15.008 -7.667 25.710 1.00 83.81 300 GLU A O 1
ATOM 2419 N N . ALA A 1 301 ? -12.989 -7.059 24.976 1.00 87.12 301 ALA A N 1
ATOM 2420 C CA . ALA A 1 301 ? -13.465 -6.104 23.991 1.00 87.12 301 ALA A CA 1
ATOM 2421 C C . ALA A 1 301 ? -14.240 -6.822 22.883 1.00 87.12 301 ALA A C 1
ATOM 2423 O O . ALA A 1 301 ? -15.303 -6.346 22.487 1.00 87.12 301 ALA A O 1
ATOM 2424 N N . TYR A 1 302 ? -13.758 -7.992 22.446 1.00 89.75 302 TYR A N 1
ATOM 2425 C CA . TYR A 1 302 ? -14.483 -8.841 21.507 1.00 89.75 302 TYR A CA 1
ATOM 2426 C C . TYR A 1 302 ? -15.802 -9.348 22.105 1.00 89.75 302 TYR A C 1
ATOM 2428 O O . TYR A 1 302 ? -16.849 -9.185 21.480 1.00 89.75 302 TYR A O 1
ATOM 2436 N N . ASP A 1 303 ? -15.779 -9.894 23.323 1.00 88.62 303 ASP A N 1
ATOM 2437 C CA . ASP A 1 303 ? -16.984 -10.401 23.995 1.00 88.62 303 ASP A CA 1
ATOM 2438 C C . ASP A 1 303 ? -18.029 -9.294 24.194 1.00 88.62 303 ASP A C 1
ATOM 2440 O O . ASP A 1 303 ? -19.211 -9.462 23.884 1.00 88.62 303 ASP A O 1
ATOM 2444 N N . VAL A 1 304 ? -17.584 -8.123 24.654 1.00 90.56 304 VAL A N 1
ATOM 2445 C CA . VAL A 1 304 ? -18.416 -6.928 24.808 1.00 90.56 304 VAL A CA 1
ATOM 2446 C C . VAL A 1 304 ? -18.992 -6.491 23.465 1.00 90.56 304 VAL A C 1
ATOM 2448 O O . VAL A 1 304 ? -20.188 -6.208 23.387 1.00 90.56 304 VAL A O 1
ATOM 2451 N N . TYR A 1 305 ? -18.187 -6.463 22.400 1.00 92.12 305 TYR A N 1
ATOM 2452 C CA . TYR A 1 305 ? -18.665 -6.131 21.061 1.00 92.12 305 TYR A CA 1
ATOM 2453 C C . TYR A 1 305 ? -19.761 -7.099 20.596 1.00 92.12 305 TYR A C 1
ATOM 2455 O O . TYR A 1 305 ? -20.809 -6.638 20.146 1.00 92.12 305 TYR A O 1
ATOM 2463 N N . GLN A 1 306 ? -19.577 -8.416 20.756 1.00 92.19 306 GLN A N 1
ATOM 2464 C CA . GLN A 1 306 ? -20.595 -9.405 20.374 1.00 92.19 306 GLN A CA 1
ATOM 2465 C C . GLN A 1 306 ? -21.911 -9.183 21.133 1.00 92.19 306 GLN A C 1
ATOM 2467 O O . GLN A 1 306 ? -22.978 -9.148 20.522 1.00 92.19 306 GLN A O 1
ATOM 2472 N N . LEU A 1 307 ? -21.842 -8.936 22.445 1.00 91.88 307 LEU A N 1
ATOM 2473 C CA . LEU A 1 307 ? -23.023 -8.645 23.266 1.00 91.88 307 LEU A CA 1
ATOM 2474 C C . LEU A 1 307 ? -23.726 -7.340 22.864 1.00 91.88 307 LEU A C 1
ATOM 2476 O O . LEU A 1 307 ? -24.954 -7.246 22.930 1.00 91.88 307 LEU A O 1
ATOM 2480 N N . LEU A 1 308 ? -22.964 -6.314 22.477 1.00 92.38 308 LEU A N 1
ATOM 2481 C CA . LEU A 1 308 ? -23.508 -5.033 22.028 1.00 92.38 308 LEU A CA 1
ATOM 2482 C C . LEU A 1 308 ? -24.107 -5.123 20.621 1.00 92.38 308 LEU A C 1
ATOM 2484 O O . LEU A 1 308 ? -25.139 -4.500 20.374 1.00 92.38 308 LEU A O 1
ATOM 2488 N N . LYS A 1 309 ? -23.518 -5.921 19.723 1.00 93.25 309 LYS A N 1
ATOM 2489 C CA . LYS A 1 309 ? -23.970 -6.108 18.332 1.00 93.25 309 LYS A CA 1
ATOM 2490 C C . LYS A 1 309 ? -25.392 -6.651 18.247 1.00 93.25 309 LYS A C 1
ATOM 2492 O O . LYS A 1 309 ? -26.141 -6.289 17.347 1.00 93.25 309 LYS A O 1
ATOM 2497 N N . GLU A 1 310 ? -25.795 -7.473 19.211 1.00 91.06 310 GLU A N 1
ATOM 2498 C CA . GLU A 1 310 ? -27.166 -7.987 19.309 1.00 91.06 310 GLU A CA 1
ATOM 2499 C C . GLU A 1 310 ? -28.186 -6.926 19.757 1.00 91.06 310 GLU A C 1
ATOM 2501 O O . GLU A 1 310 ? -29.394 -7.114 19.597 1.00 91.06 310 GLU A O 1
ATOM 2506 N N . LYS A 1 311 ? -27.722 -5.817 20.343 1.00 90.62 311 LYS A N 1
ATOM 2507 C CA . LYS A 1 311 ? -28.566 -4.816 21.012 1.00 90.62 311 LYS A CA 1
ATOM 2508 C C . LYS A 1 311 ? -28.588 -3.456 20.328 1.00 90.62 311 LYS A C 1
ATOM 2510 O O . LYS A 1 311 ? -29.573 -2.733 20.473 1.00 90.62 311 LYS A O 1
ATOM 2515 N N . ILE A 1 312 ? -27.514 -3.088 19.636 1.00 91.12 312 ILE A N 1
ATOM 2516 C CA . ILE A 1 312 ? -27.308 -1.755 19.070 1.00 91.12 312 ILE A CA 1
ATOM 2517 C C . ILE A 1 312 ? -27.092 -1.885 17.563 1.00 91.12 312 ILE A C 1
ATOM 2519 O O . ILE A 1 312 ? -26.211 -2.608 17.109 1.00 91.12 312 ILE A O 1
ATOM 2523 N N . VAL A 1 313 ? -27.896 -1.156 16.791 1.00 86.88 313 VAL A N 1
ATOM 2524 C CA . VAL A 1 313 ? -27.698 -0.985 15.345 1.00 86.88 313 VAL A CA 1
ATOM 2525 C C . VAL A 1 313 ? -26.674 0.128 15.127 1.00 86.88 313 VAL A C 1
ATOM 2527 O O . VAL A 1 313 ? -26.782 1.161 15.790 1.00 86.88 313 VAL A O 1
ATOM 2530 N N . GLY A 1 314 ? -25.733 -0.034 14.192 1.00 82.38 314 GLY A N 1
ATOM 2531 C CA . GLY A 1 314 ? -24.798 1.041 13.847 1.00 82.38 314 GLY A CA 1
ATOM 2532 C C . GLY A 1 314 ? -23.465 1.017 14.603 1.00 82.38 314 GLY A C 1
ATOM 2533 O O . GLY A 1 314 ? -22.901 2.084 14.816 1.00 82.38 314 GLY A O 1
ATOM 2534 N N . ILE A 1 315 ? -23.003 -0.146 15.080 1.00 87.62 315 ILE A N 1
ATOM 2535 C CA . ILE A 1 315 ? -21.697 -0.297 15.762 1.00 87.62 315 ILE A CA 1
ATOM 2536 C C . ILE A 1 315 ? -20.647 -0.995 14.884 1.00 87.62 315 ILE A C 1
ATOM 2538 O O . ILE A 1 315 ? -19.679 -1.569 15.387 1.00 87.62 315 ILE A O 1
ATOM 2542 N N . GLU A 1 316 ? -20.865 -1.037 13.568 1.00 83.19 316 GLU A N 1
ATOM 2543 C CA . GLU A 1 316 ? -19.994 -1.733 12.613 1.00 83.19 316 GLU A CA 1
ATOM 2544 C C . GLU A 1 316 ? -18.592 -1.103 12.538 1.00 83.19 316 GLU A C 1
ATOM 2546 O O . GLU A 1 316 ? -17.610 -1.781 12.258 1.00 83.19 316 GLU A O 1
ATOM 2551 N N . ASP A 1 317 ? -18.461 0.179 12.865 1.00 78.31 317 ASP A N 1
ATOM 2552 C CA . ASP A 1 317 ? -17.186 0.893 12.981 1.00 78.31 317 ASP A CA 1
ATOM 2553 C C . ASP A 1 317 ? -16.325 0.433 14.173 1.00 78.31 317 ASP A C 1
ATOM 2555 O O . ASP A 1 317 ? -15.099 0.592 14.162 1.00 78.31 317 ASP A O 1
ATOM 2559 N N . LEU A 1 318 ? -16.948 -0.188 15.177 1.00 86.00 318 LEU A N 1
ATOM 2560 C CA . LEU A 1 318 ? -16.294 -0.814 16.327 1.00 86.00 318 LEU A CA 1
ATOM 2561 C C . LEU A 1 318 ? -16.073 -2.317 16.136 1.00 86.00 318 LEU A C 1
ATOM 2563 O O . LEU A 1 318 ? -15.766 -3.014 17.103 1.00 86.00 318 LEU A O 1
ATOM 2567 N N . GLU A 1 319 ? -16.243 -2.824 14.912 1.00 83.12 319 GLU A N 1
ATOM 2568 C CA . GLU A 1 319 ? -16.156 -4.251 14.637 1.00 83.12 319 GLU A CA 1
ATOM 2569 C C . GLU A 1 319 ? -14.835 -4.866 15.105 1.00 83.12 319 GLU A C 1
ATOM 2571 O O . GLU A 1 319 ? -13.738 -4.402 14.783 1.00 83.12 319 GLU A O 1
ATOM 2576 N N . MET A 1 320 ? -14.971 -5.958 15.860 1.00 83.31 320 MET A N 1
ATOM 2577 C CA . MET A 1 320 ? -13.876 -6.816 16.286 1.00 83.31 320 MET A CA 1
ATOM 2578 C C . MET A 1 320 ? -14.112 -8.208 15.707 1.00 83.31 320 MET A C 1
ATOM 2580 O O . MET A 1 320 ? -15.085 -8.877 16.056 1.00 83.31 320 MET A O 1
ATOM 2584 N N . GLN A 1 321 ? -13.230 -8.640 14.804 1.00 81.31 321 GLN A N 1
ATOM 2585 C CA . GLN A 1 321 ? -13.387 -9.912 14.089 1.00 81.31 321 GLN A CA 1
ATOM 2586 C C . GLN A 1 321 ? -13.212 -11.129 15.015 1.00 81.31 321 GLN A C 1
ATOM 2588 O O . GLN A 1 321 ? -13.940 -12.111 14.889 1.00 81.31 321 GLN A O 1
ATOM 2593 N N . PHE A 1 322 ? -12.268 -11.059 15.955 1.00 83.88 322 PHE A N 1
ATOM 2594 C CA . PHE A 1 322 ? -11.980 -12.090 16.957 1.00 83.88 322 PHE A CA 1
ATOM 2595 C C . PHE A 1 322 ? -11.255 -11.472 18.163 1.00 83.88 322 PHE A C 1
ATOM 2597 O O . PHE A 1 322 ? -10.843 -10.314 18.105 1.00 83.88 322 PHE A O 1
ATOM 2604 N N . GLY A 1 323 ? -11.107 -12.223 19.258 1.00 83.25 323 GLY A N 1
ATOM 2605 C CA . GLY A 1 323 ? -10.284 -11.818 20.403 1.00 83.25 323 GLY A CA 1
ATOM 2606 C C . GLY A 1 323 ? -8.798 -12.060 20.129 1.00 83.25 323 GLY A C 1
ATOM 2607 O O . GLY A 1 323 ? -8.414 -13.174 19.781 1.00 83.25 323 GLY A O 1
ATOM 2608 N N . TRP A 1 324 ? -7.964 -11.031 20.274 1.00 85.88 324 TRP A N 1
ATOM 2609 C CA . TRP A 1 324 ? -6.523 -11.087 19.989 1.00 85.88 324 TRP A CA 1
ATOM 2610 C C . TRP A 1 324 ? -5.759 -10.090 20.852 1.00 85.88 324 TRP A C 1
ATOM 2612 O O . TRP A 1 324 ? -6.266 -8.992 21.079 1.00 85.88 324 TRP A O 1
ATOM 2622 N N . THR A 1 325 ? -4.546 -10.434 21.301 1.00 86.94 325 THR A N 1
ATOM 2623 C CA . THR A 1 325 ? -3.730 -9.512 22.104 1.00 86.94 325 THR A CA 1
ATOM 2624 C C . THR A 1 325 ? -2.879 -8.580 21.264 1.00 86.94 325 THR A C 1
ATOM 2626 O O . THR A 1 325 ? -2.166 -9.018 20.363 1.00 86.94 325 THR A O 1
ATOM 2629 N N . VAL A 1 326 ? -2.909 -7.282 21.587 1.00 90.06 326 VAL A N 1
ATOM 2630 C CA . VAL A 1 326 ? -2.097 -6.274 20.884 1.00 90.06 326 VAL A CA 1
ATOM 2631 C C . VAL A 1 326 ? -0.608 -6.608 20.897 1.00 90.06 326 VAL A C 1
ATOM 2633 O O . VAL A 1 326 ? 0.090 -6.310 19.933 1.00 90.06 326 VAL A O 1
ATOM 2636 N N . TYR A 1 327 ? -0.130 -7.274 21.948 1.00 89.00 327 TYR A N 1
ATOM 2637 C CA . TYR A 1 327 ? 1.280 -7.613 22.112 1.00 89.00 327 TYR A CA 1
ATOM 2638 C C . TYR A 1 327 ? 1.750 -8.763 21.211 1.00 89.00 327 TYR A C 1
ATOM 2640 O O . TYR A 1 327 ? 2.935 -8.810 20.885 1.00 89.00 327 TYR A O 1
ATOM 2648 N N . ASP A 1 328 ? 0.849 -9.628 20.734 1.00 84.81 328 ASP A N 1
ATOM 2649 C CA . ASP A 1 328 ? 1.216 -10.722 19.819 1.00 84.81 328 ASP A CA 1
ATOM 2650 C C . ASP A 1 328 ? 1.572 -10.208 18.413 1.00 84.81 328 ASP A C 1
ATOM 2652 O O . ASP A 1 328 ? 2.269 -10.885 17.659 1.00 84.81 328 ASP A O 1
ATOM 2656 N N . HIS A 1 329 ? 1.140 -8.991 18.063 1.00 88.31 329 HIS A N 1
ATOM 2657 C CA . HIS A 1 329 ? 1.252 -8.455 16.702 1.00 88.31 329 HIS A CA 1
ATOM 2658 C C . HIS A 1 329 ? 2.291 -7.344 16.540 1.00 88.31 329 HIS A C 1
ATOM 2660 O O . HIS A 1 329 ? 2.494 -6.862 15.432 1.00 88.31 329 HIS A O 1
ATOM 2666 N N . ILE A 1 330 ? 2.991 -6.937 17.601 1.00 87.69 330 ILE A N 1
ATOM 2667 C CA . ILE A 1 330 ? 4.023 -5.885 17.508 1.00 87.69 330 ILE A CA 1
ATOM 2668 C C . ILE A 1 330 ? 5.447 -6.431 17.344 1.00 87.69 330 ILE A C 1
ATOM 2670 O O . ILE A 1 330 ? 6.396 -5.659 17.193 1.00 87.69 330 ILE A O 1
ATOM 2674 N N . GLY A 1 331 ? 5.622 -7.756 17.397 1.00 86.25 331 GLY A N 1
ATOM 2675 C CA . GLY A 1 331 ? 6.937 -8.393 17.375 1.00 86.25 331 GLY A CA 1
ATOM 2676 C C . GLY A 1 331 ? 7.842 -7.900 18.513 1.00 86.25 331 GLY A C 1
ATOM 2677 O O . GLY A 1 331 ? 7.405 -7.722 19.645 1.00 86.25 331 GLY A O 1
ATOM 2678 N N . ALA A 1 332 ? 9.122 -7.658 18.215 1.00 84.50 332 ALA A N 1
ATOM 2679 C CA . ALA A 1 332 ? 10.105 -7.151 19.180 1.00 84.50 332 ALA A CA 1
ATOM 2680 C C . ALA A 1 332 ? 10.204 -5.605 19.201 1.00 84.50 332 ALA A C 1
ATOM 2682 O O . ALA A 1 332 ? 11.283 -5.057 19.434 1.00 84.50 332 ALA A O 1
ATOM 2683 N N . ASN A 1 333 ? 9.107 -4.891 18.922 1.00 87.50 333 ASN A N 1
ATOM 2684 C CA . ASN A 1 333 ? 9.075 -3.426 18.900 1.00 87.50 333 ASN A CA 1
ATOM 2685 C C . ASN A 1 333 ? 8.802 -2.853 20.307 1.00 87.50 333 ASN A C 1
ATOM 2687 O O . ASN A 1 333 ? 7.653 -2.668 20.714 1.00 87.50 333 ASN A O 1
ATOM 2691 N N . LEU A 1 334 ? 9.873 -2.586 21.064 1.00 90.31 334 LEU A N 1
ATOM 2692 C CA . LEU A 1 334 ? 9.785 -2.095 22.448 1.00 90.31 334 LEU A CA 1
ATOM 2693 C C . LEU A 1 334 ? 9.157 -0.699 22.558 1.00 90.31 334 LEU A C 1
ATOM 2695 O O . LEU A 1 334 ? 8.398 -0.455 23.495 1.00 90.31 334 LEU A O 1
ATOM 2699 N N . ASP A 1 335 ? 9.421 0.190 21.600 1.00 92.19 335 ASP A N 1
ATOM 2700 C CA . ASP A 1 335 ? 8.844 1.540 21.589 1.00 92.19 335 ASP A CA 1
ATOM 2701 C C . ASP A 1 335 ? 7.320 1.474 21.414 1.00 92.19 335 ASP A C 1
ATOM 2703 O O . ASP A 1 335 ? 6.565 2.192 22.075 1.00 92.19 335 ASP A O 1
ATOM 2707 N N . LEU A 1 336 ? 6.847 0.559 20.564 1.00 93.44 336 LEU A N 1
ATOM 2708 C CA . LEU A 1 336 ? 5.422 0.319 20.381 1.00 93.44 336 LEU A CA 1
ATOM 2709 C C . LEU A 1 336 ? 4.787 -0.377 21.591 1.00 93.44 336 LEU A C 1
ATOM 2711 O O . LEU A 1 336 ? 3.658 -0.050 21.955 1.00 93.44 336 LEU A O 1
ATOM 2715 N N . ALA A 1 337 ? 5.508 -1.288 22.249 1.00 92.38 337 ALA A N 1
ATOM 2716 C CA . ALA A 1 337 ? 5.055 -1.907 23.493 1.00 92.38 337 ALA A CA 1
ATOM 2717 C C . ALA A 1 337 ? 4.857 -0.859 24.603 1.00 92.38 337 ALA A C 1
ATOM 2719 O O . ALA A 1 337 ? 3.828 -0.867 25.285 1.00 92.38 337 ALA A O 1
ATOM 2720 N N . GLU A 1 338 ? 5.807 0.073 24.745 1.00 94.12 338 GLU A 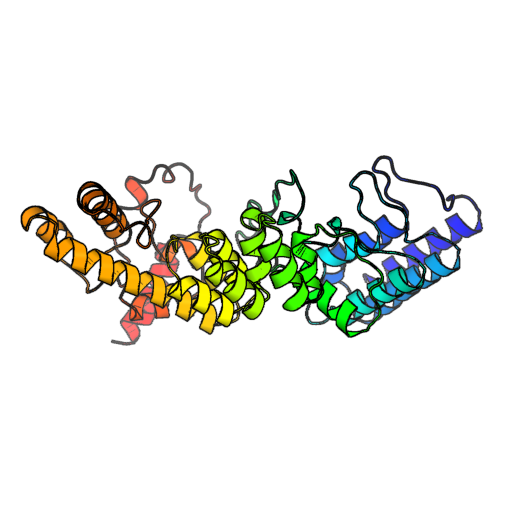N 1
ATOM 2721 C CA . GLU A 1 338 ? 5.715 1.211 25.665 1.00 94.12 338 GLU A CA 1
ATOM 2722 C C . GLU A 1 338 ? 4.550 2.137 25.294 1.00 94.12 338 GLU A C 1
ATOM 2724 O O . GLU A 1 338 ? 3.795 2.578 26.163 1.00 94.12 338 GLU A O 1
ATOM 2729 N N . LEU A 1 339 ? 4.350 2.403 24.002 1.00 95.19 339 LEU A N 1
ATOM 2730 C CA . LEU A 1 339 ? 3.237 3.216 23.521 1.00 95.19 339 LEU A CA 1
ATOM 2731 C C . LEU A 1 339 ? 1.876 2.582 23.840 1.00 95.19 339 LEU A C 1
ATOM 2733 O O . LEU A 1 339 ? 0.992 3.267 24.357 1.00 95.19 339 LEU A O 1
ATOM 2737 N N . LEU A 1 340 ? 1.710 1.282 23.588 1.00 92.94 340 LEU A N 1
ATOM 2738 C CA . LEU A 1 340 ? 0.512 0.522 23.955 1.00 92.94 340 LEU A CA 1
ATOM 2739 C C . LEU A 1 340 ? 0.275 0.580 25.468 1.00 92.94 340 LEU A C 1
ATOM 2741 O O . LEU A 1 340 ? -0.809 0.960 25.917 1.00 92.94 340 LEU A O 1
ATOM 2745 N N . TRP A 1 341 ? 1.307 0.308 26.264 1.00 91.69 341 TRP A N 1
ATOM 2746 C CA . TRP A 1 341 ? 1.219 0.379 27.720 1.00 91.69 341 TRP A CA 1
ATOM 2747 C C . TRP A 1 341 ? 0.720 1.751 28.198 1.00 91.69 341 TRP A C 1
ATOM 2749 O O . TRP A 1 341 ? -0.249 1.852 28.958 1.00 91.69 341 TRP A O 1
ATOM 2759 N N . ASN A 1 342 ? 1.333 2.820 27.689 1.00 92.19 342 ASN A N 1
ATOM 2760 C CA . ASN A 1 342 ? 1.000 4.199 28.041 1.00 92.19 342 ASN A CA 1
ATOM 2761 C C . ASN A 1 342 ? -0.391 4.631 27.554 1.00 92.19 342 ASN A C 1
ATOM 2763 O O . ASN A 1 342 ? -0.984 5.540 28.131 1.00 92.19 342 ASN A O 1
ATOM 2767 N N . THR A 1 343 ? -0.931 3.980 26.522 1.00 91.75 343 THR A N 1
ATOM 2768 C CA . THR A 1 343 ? -2.264 4.285 25.974 1.00 91.75 343 THR A CA 1
ATOM 2769 C C . THR A 1 343 ? -3.386 3.507 26.689 1.00 91.75 343 THR A C 1
ATOM 2771 O O . THR A 1 343 ? -4.571 3.760 26.455 1.00 91.75 343 THR A O 1
ATOM 2774 N N . GLY A 1 344 ? -3.029 2.612 27.620 1.00 88.81 344 GLY A N 1
ATOM 2775 C CA . GLY A 1 344 ? -3.965 1.909 28.505 1.00 88.81 344 GLY A CA 1
ATOM 2776 C C . GLY A 1 344 ? -4.041 0.396 28.294 1.00 88.81 344 GLY A C 1
ATOM 2777 O O . GLY A 1 344 ? -4.826 -0.269 28.972 1.00 88.81 344 GLY A O 1
ATOM 2778 N N . PHE A 1 345 ? -3.219 -0.170 27.406 1.00 88.06 345 PHE A N 1
ATOM 2779 C CA . PHE A 1 345 ? -3.130 -1.615 27.171 1.00 88.06 345 PHE A CA 1
ATOM 2780 C C . PHE A 1 345 ? -2.231 -2.292 28.222 1.00 88.06 345 PHE A C 1
ATOM 2782 O O . PHE A 1 345 ? -1.283 -2.985 27.895 1.00 88.06 345 PHE A O 1
ATOM 2789 N N . GLN A 1 346 ? -2.486 -2.078 29.512 1.00 84.75 346 GLN A N 1
ATOM 2790 C CA . GLN A 1 346 ? -1.564 -2.467 30.596 1.00 84.75 346 GLN A CA 1
ATOM 2791 C C . GLN A 1 346 ? -1.656 -3.938 31.026 1.00 84.75 346 GLN A C 1
ATOM 2793 O O . GLN A 1 346 ? -1.127 -4.319 32.072 1.00 84.75 346 GLN A O 1
ATOM 2798 N N . ASN A 1 347 ? -2.357 -4.780 30.270 1.00 70.81 347 ASN A N 1
ATOM 2799 C CA . ASN A 1 347 ? -2.590 -6.154 30.685 1.00 70.81 347 ASN A CA 1
ATOM 2800 C C . ASN A 1 347 ? -1.695 -7.135 29.937 1.00 70.81 347 ASN A C 1
ATOM 2802 O O . ASN A 1 347 ? -1.909 -7.428 28.766 1.00 70.81 347 ASN A O 1
ATOM 2806 N N . VAL A 1 348 ? -0.716 -7.655 30.666 1.00 63.88 348 VAL A N 1
ATOM 2807 C CA . VAL A 1 348 ? 0.279 -8.615 30.183 1.00 63.88 348 VAL A CA 1
ATOM 2808 C C . VAL A 1 348 ? 0.026 -10.030 30.736 1.00 63.88 348 VAL A C 1
ATOM 2810 O O . VAL A 1 348 ? 0.540 -11.007 30.204 1.00 63.88 348 VAL A O 1
ATOM 2813 N N . ASP A 1 349 ? -0.805 -10.174 31.773 1.00 55.19 349 ASP A N 1
ATOM 2814 C CA . ASP A 1 349 ? -0.837 -11.375 32.626 1.00 55.19 349 ASP A CA 1
ATOM 2815 C C . ASP A 1 349 ? -2.086 -12.258 32.430 1.00 55.19 349 ASP A C 1
ATOM 2817 O O . ASP A 1 349 ? -2.512 -12.960 33.349 1.00 55.19 349 ASP A O 1
ATOM 2821 N N . SER A 1 350 ? -2.700 -12.274 31.244 1.00 53.62 350 SER A N 1
ATOM 2822 C CA . SER A 1 350 ? -3.774 -13.244 30.985 1.00 53.62 350 SER A CA 1
ATOM 2823 C C . SER A 1 350 ? -3.189 -14.621 30.643 1.00 53.62 350 SER A C 1
ATOM 2825 O O . SER A 1 350 ? -3.162 -15.049 29.495 1.00 53.62 350 SER A O 1
ATOM 2827 N N . GLU A 1 351 ? -2.755 -15.359 31.673 1.00 53.78 351 GLU A N 1
ATOM 2828 C CA . GLU A 1 351 ? -2.364 -16.782 31.581 1.00 53.78 351 GLU A CA 1
ATOM 2829 C C . GLU A 1 351 ? -3.430 -17.660 30.879 1.00 53.78 351 GLU A C 1
ATOM 2831 O O . GLU A 1 351 ? -3.131 -18.761 30.422 1.00 53.78 351 GLU A O 1
ATOM 2836 N N . GLN A 1 352 ? -4.665 -17.165 30.744 1.00 51.53 352 GLN A N 1
ATOM 2837 C CA . GLN A 1 352 ? -5.784 -17.828 30.073 1.00 51.53 352 GLN A CA 1
ATOM 2838 C C . GLN A 1 352 ? -5.699 -17.876 28.536 1.00 51.53 352 GLN A C 1
ATOM 2840 O O . GLN A 1 352 ? -6.275 -18.786 27.946 1.00 51.53 352 GLN A O 1
ATOM 2845 N N . VAL A 1 353 ? -4.983 -16.968 27.858 1.00 52.28 353 VAL A N 1
ATOM 2846 C CA . VAL A 1 353 ? -5.078 -16.851 26.380 1.00 52.28 353 VAL A CA 1
ATOM 2847 C C . VAL A 1 353 ? -4.393 -18.006 25.641 1.00 52.28 353 VAL A C 1
ATOM 2849 O O . VAL A 1 353 ? -4.832 -18.408 24.565 1.00 52.28 353 VAL A O 1
ATOM 2852 N N . LEU A 1 354 ? -3.355 -18.602 26.233 1.00 50.47 354 LEU A N 1
ATOM 2853 C CA . LEU A 1 354 ? -2.609 -19.696 25.601 1.00 50.47 354 LEU A CA 1
ATOM 2854 C C . LEU A 1 354 ? -3.260 -21.076 25.780 1.00 50.47 354 LEU A C 1
ATOM 2856 O O . LEU A 1 354 ? -2.955 -21.979 25.006 1.00 50.47 354 LEU A O 1
ATOM 2860 N N . GLN A 1 355 ? -4.141 -21.259 26.771 1.00 49.22 355 GLN A N 1
ATOM 2861 C CA . GLN A 1 355 ? -4.752 -22.569 27.044 1.00 49.22 355 GLN A CA 1
ATOM 2862 C C . GLN A 1 355 ? -6.003 -22.849 26.198 1.00 49.22 355 GLN A C 1
ATOM 2864 O O . GLN A 1 355 ? -6.223 -24.005 25.843 1.00 49.22 355 GLN A O 1
ATOM 2869 N N . ASP A 1 356 ? -6.765 -21.816 25.823 1.00 46.44 356 ASP A N 1
ATOM 2870 C CA . ASP A 1 356 ? -8.061 -21.974 25.138 1.00 46.44 356 ASP A CA 1
ATOM 2871 C C . ASP A 1 356 ? -8.055 -21.542 23.659 1.00 46.44 356 ASP A C 1
ATOM 2873 O O . ASP A 1 356 ? -9.050 -21.712 22.950 1.00 46.44 356 ASP A O 1
ATOM 2877 N N . SER A 1 357 ? -6.940 -21.009 23.147 1.00 44.53 357 SER A N 1
ATOM 2878 C CA . SER A 1 357 ? -6.830 -20.670 21.726 1.00 44.53 357 SER A CA 1
ATOM 2879 C C . SER A 1 357 ? -6.758 -21.942 20.864 1.00 44.53 357 SER A C 1
ATOM 2881 O O . SER A 1 357 ? -5.917 -22.807 21.127 1.00 44.53 357 SER A O 1
ATOM 2883 N N . PRO A 1 358 ? -7.537 -22.064 19.769 1.00 43.31 358 PRO A N 1
ATOM 2884 C CA . PRO A 1 358 ? -7.394 -23.163 18.806 1.00 43.31 358 PRO A CA 1
ATOM 2885 C C . PRO A 1 358 ? -6.006 -23.205 18.132 1.00 43.31 358 PRO A C 1
ATOM 2887 O O . PRO A 1 358 ? -5.664 -24.204 17.502 1.00 43.31 358 PRO A O 1
ATOM 2890 N N . TYR A 1 359 ? -5.182 -22.163 18.309 1.00 43.25 359 TYR A N 1
ATOM 2891 C CA . TYR A 1 359 ? -3.780 -22.114 17.885 1.00 43.25 359 TYR A CA 1
ATOM 2892 C C . TYR A 1 359 ? -2.785 -22.656 18.929 1.00 43.25 359 TYR A C 1
ATOM 2894 O O . TYR A 1 359 ? -1.625 -22.884 18.588 1.00 43.25 359 TYR A O 1
ATOM 2902 N N . GLY A 1 360 ? -3.218 -22.948 20.163 1.00 41.81 360 GLY A N 1
ATOM 2903 C CA . GLY A 1 360 ? -2.373 -23.487 21.242 1.00 41.81 360 GLY A CA 1
ATOM 2904 C C . GLY A 1 360 ? -1.769 -24.871 20.957 1.00 41.81 360 GLY A C 1
ATOM 2905 O O . GLY A 1 360 ? -0.868 -25.311 21.665 1.00 41.81 360 GLY A O 1
ATOM 2906 N N . LEU A 1 361 ? -2.219 -25.545 19.892 1.00 39.16 361 LEU A N 1
ATOM 2907 C CA . LEU A 1 361 ? -1.680 -26.825 19.415 1.00 39.16 361 LEU A CA 1
ATOM 2908 C C . LEU A 1 361 ? -0.743 -26.702 18.196 1.00 39.16 361 LEU A C 1
ATOM 2910 O O . LEU A 1 361 ? -0.168 -27.710 17.794 1.00 39.16 361 LEU A O 1
ATOM 2914 N N . MET A 1 362 ? -0.573 -25.510 17.604 1.00 35.94 362 MET A N 1
ATOM 2915 C CA . MET A 1 362 ? 0.295 -25.296 16.427 1.00 35.94 362 MET A CA 1
ATOM 2916 C C . MET A 1 362 ? 1.534 -24.431 16.694 1.00 35.94 362 MET A C 1
ATOM 2918 O O . MET A 1 362 ? 2.366 -24.281 15.799 1.00 35.94 362 MET A O 1
ATOM 2922 N N . VAL A 1 363 ? 1.709 -23.903 17.908 1.00 42.03 363 VAL A N 1
ATOM 2923 C CA . VAL A 1 363 ? 2.954 -23.225 18.295 1.00 42.03 363 VAL A CA 1
ATOM 2924 C C . VAL A 1 363 ? 3.979 -24.282 18.707 1.00 42.03 363 VAL A C 1
ATOM 2926 O O . VAL A 1 363 ? 4.124 -24.635 19.876 1.00 42.03 363 VAL A O 1
ATOM 2929 N N . ASP A 1 364 ? 4.653 -24.840 17.703 1.00 34.59 364 ASP A N 1
ATOM 2930 C CA . ASP A 1 364 ? 5.796 -25.730 17.882 1.00 34.59 364 ASP A CA 1
ATOM 2931 C C . ASP A 1 364 ? 6.926 -24.985 18.624 1.00 34.59 364 ASP A C 1
ATOM 2933 O O . ASP A 1 364 ? 7.130 -23.784 18.433 1.00 34.59 364 ASP A O 1
ATOM 2937 N N . HIS A 1 365 ? 7.649 -25.708 19.481 1.00 34.81 365 HIS A N 1
ATOM 2938 C CA . HIS A 1 365 ? 8.550 -25.269 20.567 1.00 34.81 365 HIS A CA 1
ATOM 2939 C C . HIS A 1 365 ? 9.754 -24.345 20.214 1.00 34.81 365 HIS A C 1
ATOM 2941 O O . HIS A 1 365 ? 10.725 -24.288 20.971 1.00 34.81 365 HIS A O 1
ATOM 2947 N N . ALA A 1 366 ? 9.732 -23.607 19.103 1.00 32.59 366 ALA A N 1
ATOM 2948 C CA . ALA A 1 366 ? 10.809 -22.719 18.654 1.00 32.59 366 ALA A CA 1
ATOM 2949 C C . ALA A 1 366 ? 10.506 -21.212 18.784 1.00 32.59 366 ALA A C 1
ATOM 2951 O O . ALA A 1 366 ? 11.411 -20.398 18.595 1.00 32.59 366 ALA A O 1
ATOM 2952 N N . THR A 1 367 ? 9.283 -20.808 19.142 1.00 43.19 367 THR A N 1
ATOM 2953 C CA . THR A 1 367 ? 9.019 -19.420 19.548 1.00 43.19 367 THR A CA 1
ATOM 2954 C C . THR A 1 367 ? 9.720 -19.151 20.875 1.00 43.19 367 THR A C 1
ATOM 2956 O O . THR A 1 367 ? 9.396 -19.773 21.890 1.00 43.19 367 THR A O 1
ATOM 2959 N N . LEU A 1 368 ? 10.693 -18.233 20.851 1.00 42.94 368 LEU A N 1
ATOM 2960 C CA . LEU A 1 368 ? 11.213 -17.528 22.024 1.00 42.94 368 LEU A CA 1
ATOM 2961 C C . LEU A 1 368 ? 10.095 -17.363 23.048 1.00 42.94 368 LEU A C 1
ATOM 2963 O O . LEU A 1 368 ? 9.041 -16.826 22.711 1.00 42.94 368 LEU A O 1
ATOM 2967 N N . GLN A 1 369 ? 10.314 -17.869 24.264 1.00 39.97 369 GLN A N 1
ATOM 2968 C CA . GLN A 1 369 ? 9.316 -17.778 25.317 1.00 39.97 369 GLN A CA 1
ATOM 2969 C C . GLN A 1 369 ? 8.873 -16.316 25.438 1.00 39.97 369 GLN A C 1
ATOM 2971 O O . GLN A 1 369 ? 9.724 -15.472 25.736 1.00 39.97 369 GLN A O 1
ATOM 2976 N N . PRO A 1 370 ? 7.576 -16.008 25.256 1.00 47.09 370 PRO A N 1
ATOM 2977 C CA . PRO A 1 370 ? 7.037 -14.685 25.540 1.00 47.09 370 PRO A CA 1
ATOM 2978 C C . PRO A 1 370 ? 7.466 -14.221 26.934 1.00 47.09 370 PRO A C 1
ATOM 2980 O O . PRO A 1 370 ? 7.760 -13.052 27.124 1.00 47.09 370 PRO A O 1
ATOM 2983 N N . GLN A 1 371 ? 7.646 -15.158 27.875 1.00 44.88 371 GLN A N 1
ATOM 2984 C CA . GLN A 1 371 ? 8.232 -14.923 29.193 1.00 44.88 371 GLN A CA 1
ATOM 2985 C C . GLN A 1 371 ? 9.594 -14.225 29.192 1.00 44.88 371 GLN A C 1
ATOM 2987 O O . GLN A 1 371 ? 9.783 -13.412 30.069 1.00 44.88 371 GLN A O 1
ATOM 2992 N N . HIS A 1 372 ? 10.513 -14.425 28.241 1.00 47.41 372 HIS A N 1
ATOM 2993 C CA . HIS A 1 372 ? 11.791 -13.690 28.253 1.00 47.41 372 HIS A CA 1
ATOM 2994 C C . HIS A 1 372 ? 11.630 -12.231 27.800 1.00 47.41 372 HIS A C 1
ATOM 2996 O O . HIS A 1 372 ? 12.244 -11.340 28.379 1.00 47.41 372 HIS A O 1
ATOM 3002 N N . LEU A 1 373 ? 10.784 -11.967 26.795 1.00 48.56 373 LEU A N 1
ATOM 3003 C CA . LEU A 1 373 ? 10.434 -10.599 26.391 1.00 48.56 373 LEU A CA 1
ATOM 3004 C C . LEU A 1 373 ? 9.615 -9.917 27.496 1.00 48.56 373 LEU A C 1
ATOM 3006 O O . LEU A 1 373 ? 9.865 -8.766 27.829 1.00 48.56 373 LEU A O 1
ATOM 3010 N N . PHE A 1 374 ? 8.686 -10.645 28.118 1.00 54.34 374 PHE A N 1
ATOM 3011 C CA . PHE A 1 374 ? 7.918 -10.175 29.266 1.00 54.34 374 PHE A CA 1
ATOM 3012 C C . PHE A 1 374 ? 8.783 -9.990 30.505 1.00 54.34 374 PHE A C 1
ATOM 3014 O O . PHE A 1 374 ? 8.539 -9.043 31.238 1.00 54.34 374 PHE A O 1
ATOM 3021 N N . ASP A 1 375 ? 9.798 -10.818 30.732 1.00 54.81 375 ASP A N 1
ATOM 3022 C CA . ASP A 1 375 ? 10.750 -10.671 31.826 1.00 54.81 375 ASP A CA 1
ATOM 3023 C C . ASP A 1 375 ? 11.680 -9.492 31.561 1.00 54.81 375 ASP A C 1
ATOM 3025 O O . ASP A 1 375 ? 11.950 -8.761 32.500 1.00 54.81 375 ASP A O 1
ATOM 3029 N N . GLU A 1 376 ? 12.107 -9.232 30.318 1.00 54.72 376 GLU A N 1
ATOM 3030 C CA . GLU A 1 376 ? 12.861 -8.026 29.942 1.00 54.72 376 GLU A CA 1
ATOM 3031 C C . GLU A 1 376 ? 12.013 -6.754 30.057 1.00 54.72 376 GLU A C 1
ATOM 3033 O O . GLU A 1 376 ? 12.469 -5.777 30.652 1.00 54.72 376 GLU A O 1
ATOM 3038 N N . ILE A 1 377 ? 10.765 -6.771 29.580 1.00 52.12 377 ILE A N 1
ATOM 3039 C CA . ILE A 1 377 ? 9.795 -5.685 29.770 1.00 52.12 377 ILE A CA 1
ATOM 3040 C C . ILE A 1 377 ? 9.572 -5.478 31.279 1.00 52.12 377 ILE A C 1
ATOM 3042 O O . ILE A 1 377 ? 9.803 -4.382 31.791 1.00 52.12 377 ILE A O 1
ATOM 3046 N N . LYS A 1 378 ? 9.258 -6.528 32.049 1.00 50.28 378 LYS A N 1
ATOM 3047 C CA . LYS A 1 378 ? 9.118 -6.462 33.515 1.00 50.28 378 LYS A CA 1
ATOM 3048 C C . LYS A 1 378 ? 10.408 -5.978 34.195 1.00 50.28 378 LYS A C 1
ATOM 3050 O O . LYS A 1 378 ? 10.313 -5.185 35.130 1.00 50.28 378 LYS A O 1
ATOM 3055 N N . LEU A 1 379 ? 11.607 -6.358 33.731 1.00 49.00 379 LEU A N 1
ATOM 3056 C CA . LEU A 1 379 ? 12.898 -5.918 34.292 1.00 49.00 379 LEU A CA 1
ATOM 3057 C C . LEU A 1 379 ? 13.178 -4.435 34.032 1.00 49.00 379 LEU A C 1
ATOM 3059 O O . LEU A 1 379 ? 13.756 -3.759 34.887 1.00 49.00 379 LEU A O 1
ATOM 3063 N N . VAL A 1 380 ? 12.823 -3.945 32.842 1.00 47.47 380 VAL A N 1
ATOM 3064 C CA . VAL A 1 380 ? 12.968 -2.538 32.455 1.00 47.47 380 VAL A CA 1
ATOM 3065 C C . VAL A 1 380 ? 11.985 -1.674 33.249 1.00 47.47 380 VAL A C 1
ATOM 3067 O O . VAL A 1 380 ? 12.380 -0.621 33.755 1.00 47.47 380 VAL A O 1
ATOM 3070 N N . TYR A 1 381 ? 10.750 -2.142 33.449 1.00 44.34 381 TYR A N 1
ATOM 3071 C CA . TYR A 1 381 ? 9.714 -1.387 34.157 1.00 44.34 381 TYR A CA 1
ATOM 3072 C C . TYR A 1 381 ? 9.836 -1.444 35.690 1.00 44.34 381 TYR A C 1
ATOM 3074 O O . TYR A 1 381 ? 9.669 -0.411 36.336 1.00 44.34 381 TYR A O 1
ATOM 3082 N N . HIS A 1 382 ? 10.261 -2.560 36.299 1.00 42.06 382 HIS A N 1
ATOM 3083 C CA . HIS A 1 382 ? 10.525 -2.609 37.749 1.00 42.06 382 HIS A CA 1
ATOM 3084 C C . HIS A 1 382 ? 11.744 -1.790 38.202 1.00 42.06 382 HIS A C 1
ATOM 3086 O O . HIS A 1 382 ? 11.890 -1.542 39.394 1.00 42.06 382 HIS A O 1
ATOM 3092 N N . LYS A 1 383 ? 12.620 -1.356 37.286 1.00 39.69 383 LYS A N 1
ATOM 3093 C CA . LYS A 1 383 ? 13.756 -0.470 37.604 1.00 39.69 383 LYS A CA 1
ATOM 3094 C C . LYS A 1 383 ? 13.431 1.026 37.496 1.00 39.69 383 LYS A C 1
ATOM 3096 O O . LYS A 1 383 ? 14.294 1.839 37.824 1.00 39.69 383 LYS A O 1
ATOM 3101 N N . ARG A 1 384 ? 12.242 1.397 37.004 1.00 35.22 384 ARG A N 1
ATOM 3102 C CA . ARG A 1 384 ? 11.811 2.797 36.807 1.00 35.22 384 ARG A CA 1
ATOM 3103 C C . ARG A 1 384 ? 10.696 3.256 37.764 1.00 35.22 384 ARG A C 1
ATOM 3105 O O . ARG A 1 384 ? 10.333 4.430 37.715 1.00 35.22 384 ARG A O 1
ATOM 3112 N N . CYS A 1 385 ? 10.208 2.378 38.638 1.00 35.59 385 CYS A N 1
ATOM 3113 C CA . CYS A 1 385 ? 9.410 2.709 39.826 1.00 35.59 385 CYS A CA 1
ATOM 3114 C C . CYS A 1 385 ? 10.270 2.525 41.077 1.00 35.59 385 CYS A C 1
ATOM 3116 O O . CYS A 1 385 ? 10.051 3.283 42.047 1.00 35.59 385 CYS A O 1
#

Sequence (385 aa):
MAGTEIARAQQKLLRLFMNGEGAYLDNLPDGNTILHEIVRWQVYSHHWDNNSWVLWRGLIKTMLQTGLSPNQTNSYGATPADLMVYYFDNTCQQQAALDICSDLLNDGGYMTHRALDWRHQPNLLNAAYYLTRGDLRWNDTLWRDYSIPLVWSLCDRDELQDIDLPKELQPLIYRSRNLLVSLLKDDSDFQTWVESYTQWPPGLSLLLEYGYTPTETCAVRACEADCEESLKLLISTGGFAIGHSVLEVAAKQDNPAISKLVVQALADRRRQLRVLADNYLPDEMNSRHATRSDCLLDIEAYDVYQLLKEKIVGIEDLEMQFGWTVYDHIGANLDLAELLWNTGFQNVDSEQVLQDSPYGLMVDHATLQPQHLFDEIKLVYHKRC

Foldseek 3Di:
DLLVVLVVVLVVVVVCVVVVVDDLCDADPQRDGVLLVLLLCLVVCVVDDPNSLVSSLVSLLVNLVSVNQQAGATNLRFGSLLSLQVNCQDPVCVVSSLVSSLSNLVSPHAAELSSFDCLSPPPDDDCLVVDQDPVNHRPLSPQAGRSLVSLLVCVVVVSHDDYHDDQLCVCVSVVPPPSLVVCVVVVNDCLSPLLVCLLPLVSNLVCVVSPRADECSSLSSVLNSVPLNSNVSDLVSFLYDLDLSSCLSNLSDPDVSSLLSSLLSQQVLQLVLLVLCVVPPDPVLNVVQVPAWSGGAQQRLQVSCVVVVVPDDPSSSSDDPHRDQSVVRNPLRVVSVVSNCVSINVDDPPPPPLPPDPCVVVPPPPPDPVVVSVVVVVVVVVVVD

InterPro domains:
  IPR036770 Ankyrin repeat-containing domain superfamily [G3DSA:1.25.40.20] (9-310)

Radius of gyration: 25.29 Å; chains: 1; bounding box: 62×43×73 Å

pLDDT: mean 80.97, std 16.39, range [32.59, 98.38]

Secondary structure (DSSP, 8-state):
-HHHHHHHHHHHHHHHHHTTSS-TT---TT---HHHHHHHGGGGGGG--HHHHHHHHHHHHHHHHTT--TT---TTS--HHHHTGGG---TTTHHHHHHHHHHHHHTT---BGGGS-GGGSTT---GGGG---TTS---GGGG---HHHHHHHHHTTT-----B--TTTHHHHTT-HHHHHHHHHTT---TTTGGGGGG-HHHHHHHHHTTPPP-HHHHHHHHHTT-HHHHHHHHHH--S---HHHHHHHHT-S-HHHHHHHHHHHHHHHHHHHHHHHHHS-HHHHHHH-SS-SS--HHHHHHHHHHHHTT-SS-GGG---S---GGGGSTT-HHHHHHHHHHT------TTHHHH-TTTTT--TTS--HHHHHHHHHHHHHTT-

Organism: Aspergillus calidoustus (NCBI:txid454130)